Protein AF-0000000069046306 (afdb_homodimer)

pLDDT: mean 78.51, std 20.82, range [25.58, 97.81]

Secondary structure (DSSP, 8-state):
--HHHHHHHIIIIIIHHH---SEEEE-S-GGGSSHHHHHHHHHHTPEEEE--TT-HHHHHHHHHHHHHHHHHHHTT--TTGGGTHHHHHHHHHTSPBTTTTB-HHHHHHSSPPPEEGGGTSPPPPPTT--HHHHHHHHHHHHHS---S-TT-SS--SB----GGG-SEEEEEE--SSTTPPPEEEEEEEEEEE-SSEEEEE-SS-EEEEEGGGEEEPP-B---------------------------------/--HHHHHHHIIIIIIHHH---SEEEE-S-GGGSSHHHHHHHHHHTPEEEEPPTT-HHHHHHHHHHHHHHHHHHHTT--TTGGGTHHHHHHHHHTSPBTTTTB-HHHHHHSSPPPEEGGGTSPPPPPTT--HHHHHHHHHHHHHSPPSS-TT-SS--SB----GGG-SEEEEEE--SSTTPPPEEEEEEEEEEE-SSEEEEE-SS-EEEEEGGGEEEPP-B---------------------------------

InterPro domains:
  IPR001584 Integrase, catalytic core [PF13683] (45-75)
  IPR001584 Integrase, catalytic core [PS50994] (1-124)
  IPR012337 Ribonuclease H-like superfamily [SSF53098] (2-118)
  IPR036397 Ribonuclease H superfamily [G3DSA:3.30.420.10] (1-139)

Foldseek 3Di:
DALVVVLVCCVVVPCVVPNQDAEDEDEPDPSCVDPVNVVSCVVRVHHYHYDDPQPVPVVVVVVVVVVLQCLLQVLPVDPPSVLLNVVSVLQQQQAADPVVRGGVCCVVPVFHDKAFCLLEDNDDDDPPDDPSVVVNSVSSVQQHADQDDPPDPSDRFWHDDDPVPAQWKWFWDDDPDPPGGIMIGDGWGFDADDPFWTWTDHSVDIDTDGPVGIGGGTDGDPDPPPPPVPPPPPPPPPPPPPPPPPVPPPPDD/DALVVVLVCCVVPPCVVPNQDAEDEDEPDPSCVDPVNVVSCVVRVYHYHYDDPQPVPVVVVVVVVVVLQCLLQVLPVDPPSVLLNVVSVLQQQQAADPVVRGGVCCVVPVFHDKAFCLLEPNDDDDPPDDPSVVVNSVSSVQQYADPDDPPDPSDRFWHDDDPVPAQWKWFWDDDPDPPGGIMIGDGWGFDADDPFWTWTDHSVDIDTDGPVGIGGGTDGDPDPPPPPVPPPPPPPPPPPPPPPPPPPPPPDD

Radius of gyration: 28.11 Å; Cα contacts (8 Å, |Δi|>4): 751; chains: 2; bounding box: 102×75×90 Å

Solvent-accessible surface area (backbone atoms only — not comparable to full-atom values): 28937 Å² total; per-residue (Å²): 132,54,44,65,57,52,50,51,47,44,43,53,69,35,32,30,70,66,20,51,55,65,67,47,75,38,66,86,46,68,46,66,68,31,71,58,43,50,52,45,26,29,56,41,27,33,42,79,41,71,55,48,97,80,49,58,64,74,46,44,59,53,51,54,47,49,50,50,50,45,35,54,43,59,73,52,85,43,99,60,43,75,77,38,44,35,61,52,46,33,51,56,32,48,24,61,34,82,92,73,72,44,22,57,32,31,73,50,48,73,40,64,41,36,36,41,31,42,52,77,42,79,70,78,84,60,91,83,59,44,67,69,54,50,51,51,52,50,46,29,52,60,53,37,50,62,84,66,70,88,71,55,79,81,58,49,38,28,44,62,68,50,66,91,73,45,62,33,29,27,38,55,42,79,52,92,46,90,81,36,30,33,27,28,38,36,60,25,44,58,75,45,81,55,95,61,32,32,32,30,48,50,95,89,47,74,49,77,41,53,51,90,39,49,41,50,46,64,37,71,56,76,63,78,66,75,77,72,72,72,73,79,69,74,74,71,67,76,71,75,69,77,75,75,76,74,74,71,80,74,71,81,127,133,55,43,65,58,52,50,51,46,45,43,53,68,35,31,30,69,65,19,50,56,65,66,46,73,38,64,88,47,66,46,66,66,31,70,59,42,50,53,45,27,31,52,40,27,32,42,78,41,73,54,47,96,80,50,56,63,72,48,45,60,53,51,54,48,48,51,50,51,45,36,55,44,59,72,51,86,45,98,58,45,75,76,41,43,34,59,52,46,32,52,55,33,48,24,62,35,82,94,73,71,42,23,57,32,30,72,50,48,74,40,64,40,35,36,40,31,41,51,78,43,79,69,78,84,58,92,82,59,44,66,68,52,48,51,51,51,52,45,29,51,59,53,38,49,64,88,76,69,80,74,49,79,80,58,50,37,28,44,63,68,52,68,91,75,46,63,32,28,26,38,55,41,79,50,93,47,90,80,34,31,35,28,30,40,36,61,26,42,59,76,45,80,55,94,62,30,32,32,30,48,51,95,89,46,73,48,78,40,53,50,90,41,50,43,51,45,61,35,72,55,75,65,75,65,75,77,74,70,72,73,78,69,72,73,70,65,75,70,75,66,75,73,72,76,71,75,70,79,74,69,81,125

Structure (mmCIF, N/CA/C/O backbone):
data_AF-0000000069046306-model_v1
#
loop_
_entity.id
_entity.type
_entity.pdbx_description
1 polymer 'Integrase catalytic domain-containing protein'
#
loop_
_atom_site.group_PDB
_atom_site.id
_atom_site.type_symbol
_atom_site.label_atom_id
_atom_site.label_alt_id
_atom_site.label_comp_id
_atom_site.label_asym_id
_atom_site.label_entity_id
_atom_site.label_seq_id
_atom_site.pdbx_PDB_ins_code
_atom_site.Cartn_x
_atom_site.Cartn_y
_atom_site.Cartn_z
_atom_site.occupancy
_atom_site.B_iso_or_equiv
_atom_site.auth_seq_id
_atom_site.auth_comp_id
_atom_site.auth_asym_id
_atom_site.auth_atom_id
_atom_site.pdbx_PDB_model_num
ATOM 1 N N . MET A 1 1 ? 19.031 -5.375 13.797 1 70.06 1 MET A N 1
ATOM 2 C CA . MET A 1 1 ? 17.906 -5.938 13.055 1 70.06 1 MET A CA 1
ATOM 3 C C . MET A 1 1 ? 18.281 -7.273 12.422 1 70.06 1 MET A C 1
ATOM 5 O O . MET A 1 1 ? 19.375 -7.406 11.844 1 70.06 1 MET A O 1
ATOM 9 N N . ASN A 1 2 ? 17.453 -8.344 12.609 1 85.19 2 ASN A N 1
ATOM 10 C CA . ASN A 1 2 ? 17.812 -9.688 12.164 1 85.19 2 ASN A CA 1
ATOM 11 C C . ASN A 1 2 ? 17.219 -10.008 10.805 1 85.19 2 ASN A C 1
ATOM 13 O O . ASN A 1 2 ? 16.312 -9.297 10.336 1 85.19 2 ASN A O 1
ATOM 17 N N . ALA A 1 3 ? 17.828 -10.859 10.148 1 88.88 3 ALA A N 1
ATOM 18 C CA . ALA A 1 3 ? 17.484 -11.266 8.789 1 88.88 3 ALA A CA 1
ATOM 19 C C . ALA A 1 3 ? 16.016 -11.664 8.695 1 88.88 3 ALA A C 1
ATOM 21 O O . ALA A 1 3 ? 15.344 -11.359 7.703 1 88.88 3 ALA A O 1
ATOM 22 N N . HIS A 1 4 ? 15.539 -12.25 9.68 1 92.19 4 HIS A N 1
ATOM 23 C CA . HIS A 1 4 ? 14.156 -12.703 9.688 1 92.19 4 HIS A CA 1
ATOM 24 C C . HIS A 1 4 ? 13.188 -11.523 9.68 1 92.19 4 HIS A C 1
ATOM 26 O O . HIS A 1 4 ? 12.195 -11.531 8.945 1 92.19 4 HIS A O 1
ATOM 32 N N . THR A 1 5 ? 13.523 -10.578 10.422 1 90.75 5 THR A N 1
ATOM 33 C CA . THR A 1 5 ? 12.688 -9.383 10.484 1 90.75 5 THR A CA 1
ATOM 34 C C . THR A 1 5 ? 12.672 -8.656 9.141 1 90.75 5 THR A C 1
ATOM 36 O O . THR A 1 5 ? 11.617 -8.227 8.68 1 90.75 5 THR A O 1
ATOM 39 N N . VAL A 1 6 ? 13.781 -8.57 8.539 1 92 6 VAL A N 1
ATOM 40 C CA . VAL A 1 6 ? 13.898 -7.906 7.25 1 92 6 VAL A CA 1
ATOM 41 C C . VAL A 1 6 ? 13.094 -8.672 6.199 1 92 6 VAL A C 1
ATOM 43 O O . VAL A 1 6 ? 12.328 -8.078 5.438 1 92 6 VAL A O 1
ATOM 46 N N . ALA A 1 7 ? 13.266 -9.945 6.219 1 94.5 7 ALA A N 1
ATOM 47 C CA . ALA A 1 7 ? 12.578 -10.789 5.242 1 94.5 7 ALA A CA 1
ATOM 48 C C . ALA A 1 7 ? 11.062 -10.688 5.398 1 94.5 7 ALA A C 1
ATOM 50 O O . ALA A 1 7 ? 10.344 -10.508 4.418 1 94.5 7 ALA A O 1
ATOM 51 N N . THR A 1 8 ? 10.625 -10.781 6.637 1 94.12 8 THR A N 1
ATOM 52 C CA . THR A 1 8 ? 9.195 -10.727 6.914 1 94.12 8 THR A CA 1
ATOM 53 C C . THR A 1 8 ? 8.625 -9.367 6.527 1 94.12 8 THR A C 1
ATOM 55 O O . THR A 1 8 ? 7.539 -9.289 5.945 1 94.12 8 THR A O 1
ATOM 58 N N . THR A 1 9 ? 9.359 -8.352 6.82 1 93.06 9 THR A N 1
ATOM 59 C CA . THR A 1 9 ? 8.922 -7.004 6.48 1 93.06 9 THR A CA 1
ATOM 60 C C . THR A 1 9 ? 8.859 -6.82 4.969 1 93.06 9 THR A C 1
ATOM 62 O O . THR A 1 9 ? 7.91 -6.227 4.449 1 93.06 9 THR A O 1
ATOM 65 N N . LEU A 1 10 ? 9.789 -7.352 4.277 1 95.38 10 LEU A N 1
ATOM 66 C CA . LEU A 1 10 ? 9.828 -7.258 2.82 1 95.38 10 LEU A CA 1
ATOM 67 C C . LEU A 1 10 ? 8.617 -7.953 2.203 1 95.38 10 LEU A C 1
ATOM 69 O O . LEU A 1 10 ? 7.945 -7.387 1.338 1 95.38 10 LEU A O 1
ATOM 73 N N . VAL A 1 11 ? 8.328 -9.109 2.672 1 96.81 11 VAL A N 1
ATOM 74 C CA . VAL A 1 11 ? 7.234 -9.898 2.107 1 96.81 11 VAL A CA 1
ATOM 75 C C . VAL A 1 11 ? 5.895 -9.242 2.449 1 96.81 11 VAL A C 1
ATOM 77 O O . VAL A 1 11 ? 5.051 -9.055 1.572 1 96.81 11 VAL A O 1
ATOM 80 N N . THR A 1 12 ? 5.742 -8.812 3.664 1 94.88 12 THR A N 1
ATOM 81 C CA . THR A 1 12 ? 4.465 -8.32 4.16 1 94.88 12 THR A CA 1
ATOM 82 C C . THR A 1 12 ? 4.195 -6.906 3.654 1 94.88 12 THR A C 1
ATOM 84 O O . THR A 1 12 ? 3.072 -6.586 3.256 1 94.88 12 THR A O 1
ATOM 87 N N . ASN A 1 13 ? 5.215 -6.074 3.6 1 92.94 13 ASN A N 1
ATOM 88 C CA . ASN A 1 13 ? 4.957 -4.66 3.363 1 92.94 13 ASN A CA 1
ATOM 89 C C . ASN A 1 13 ? 5.273 -4.266 1.925 1 92.94 13 ASN A C 1
ATOM 91 O O . ASN A 1 13 ? 4.836 -3.211 1.455 1 92.94 13 ASN A O 1
ATOM 95 N N . TRP A 1 14 ? 5.992 -5.078 1.28 1 95.31 14 TRP A N 1
ATOM 96 C CA . TRP A 1 14 ? 6.293 -4.715 -0.101 1 95.31 14 TRP A CA 1
ATOM 97 C C . TRP A 1 14 ? 5.695 -5.73 -1.071 1 95.31 14 TRP A C 1
ATOM 99 O O . TRP A 1 14 ? 4.742 -5.422 -1.791 1 95.31 14 TRP A O 1
ATOM 109 N N . ILE A 1 15 ? 6.156 -6.938 -0.991 1 96.69 15 ILE A N 1
ATOM 110 C CA . ILE A 1 15 ? 5.809 -7.922 -2.012 1 96.69 15 ILE A CA 1
ATOM 111 C C . ILE A 1 15 ? 4.297 -8.141 -2.02 1 96.69 15 ILE A C 1
ATOM 113 O O . ILE A 1 15 ? 3.674 -8.164 -3.082 1 96.69 15 ILE A O 1
ATOM 117 N N . ALA A 1 16 ? 3.691 -8.281 -0.88 1 96 16 ALA A N 1
ATOM 118 C CA . ALA A 1 16 ? 2.256 -8.539 -0.775 1 96 16 ALA A CA 1
ATOM 119 C C . ALA A 1 16 ? 1.451 -7.355 -1.312 1 96 16 ALA A C 1
ATOM 121 O O . ALA A 1 16 ? 0.289 -7.512 -1.696 1 96 16 ALA A O 1
ATOM 122 N N . ARG A 1 17 ? 2.109 -6.203 -1.375 1 94.12 17 ARG A N 1
ATOM 123 C CA . ARG A 1 17 ? 1.369 -4.996 -1.724 1 94.12 17 ARG A CA 1
ATOM 124 C C . ARG A 1 17 ? 1.694 -4.543 -3.143 1 94.12 17 ARG A C 1
ATOM 126 O O . ARG A 1 17 ? 0.81 -4.094 -3.875 1 94.12 17 ARG A O 1
ATOM 133 N N . PHE A 1 18 ? 2.955 -4.668 -3.486 1 95.25 18 PHE A N 1
ATOM 134 C CA . PHE A 1 18 ? 3.393 -4.051 -4.734 1 95.25 18 PHE A CA 1
ATOM 135 C C . PHE A 1 18 ? 3.883 -5.105 -5.719 1 95.25 18 PHE A C 1
ATOM 137 O O . PHE A 1 18 ? 4.27 -4.781 -6.844 1 95.25 18 PHE A O 1
ATOM 144 N N . GLY A 1 19 ? 3.867 -6.371 -5.305 1 96.12 19 GLY A N 1
ATOM 145 C CA . GLY A 1 19 ? 4.375 -7.43 -6.164 1 96.12 19 GLY A CA 1
ATOM 146 C C . GLY A 1 19 ? 5.863 -7.668 -6.004 1 96.12 19 GLY A C 1
ATOM 147 O O . GLY A 1 19 ? 6.523 -6.996 -5.207 1 96.12 19 GLY A O 1
ATOM 148 N N . VAL A 1 20 ? 6.359 -8.586 -6.754 1 96.06 20 VAL A N 1
ATOM 149 C CA . VAL A 1 20 ? 7.754 -9.008 -6.66 1 96.06 20 VAL A CA 1
ATOM 150 C C . VAL A 1 20 ? 8.641 -8.023 -7.414 1 96.06 20 VAL A C 1
ATOM 152 O O . VAL A 1 20 ? 8.438 -7.773 -8.602 1 96.06 20 VAL A O 1
ATOM 155 N N . PRO A 1 21 ? 9.625 -7.473 -6.723 1 93.75 21 PRO A N 1
ATOM 156 C CA . PRO A 1 21 ? 10.555 -6.594 -7.438 1 93.75 21 PRO A CA 1
ATOM 157 C C . PRO A 1 21 ? 11.469 -7.355 -8.391 1 93.75 21 PRO A C 1
ATOM 159 O O . PRO A 1 21 ? 11.766 -8.531 -8.164 1 93.75 21 PRO A O 1
ATOM 162 N N . ASP A 1 22 ? 11.953 -6.605 -9.328 1 89.69 22 ASP A N 1
ATOM 163 C CA . ASP A 1 22 ? 12.914 -7.195 -10.258 1 89.69 22 ASP A CA 1
ATOM 164 C C . ASP A 1 22 ? 14.297 -7.32 -9.617 1 89.69 22 ASP A C 1
ATOM 166 O O . ASP A 1 22 ? 14.93 -8.375 -9.703 1 89.69 22 ASP A O 1
ATOM 170 N N . ILE A 1 23 ? 14.641 -6.18 -9.031 1 89.44 23 ILE A N 1
ATOM 171 C CA . ILE A 1 23 ? 15.984 -6.07 -8.477 1 89.44 23 ILE A CA 1
ATOM 172 C C . ILE A 1 23 ? 15.914 -5.473 -7.074 1 89.44 23 ILE A C 1
ATOM 174 O O . ILE A 1 23 ? 15.172 -4.52 -6.836 1 89.44 23 ILE A O 1
ATOM 178 N N . ILE A 1 24 ? 16.594 -6.062 -6.191 1 89.44 24 ILE A N 1
ATOM 179 C CA . ILE A 1 24 ? 16.828 -5.453 -4.887 1 89.44 24 ILE A CA 1
ATOM 180 C C . ILE A 1 24 ? 18.312 -5.133 -4.73 1 89.44 24 ILE A C 1
ATOM 182 O O . ILE A 1 24 ? 19.172 -6.008 -4.902 1 89.44 24 ILE A O 1
ATOM 186 N N . THR A 1 25 ? 18.594 -3.9 -4.469 1 87 25 THR A N 1
ATOM 187 C CA . THR A 1 25 ? 19.953 -3.451 -4.223 1 87 25 THR A CA 1
ATOM 188 C C . THR A 1 25 ? 20.172 -3.141 -2.744 1 87 25 THR A C 1
ATOM 190 O O . THR A 1 25 ? 19.406 -2.379 -2.15 1 87 25 THR A O 1
ATOM 193 N N . THR A 1 26 ? 21.094 -3.824 -2.18 1 85.81 26 THR A N 1
ATOM 194 C CA . THR A 1 26 ? 21.359 -3.594 -0.765 1 85.81 26 THR A CA 1
ATOM 195 C C . THR A 1 26 ? 22.844 -3.277 -0.547 1 85.81 26 THR A C 1
ATOM 197 O O . THR A 1 26 ? 23.672 -3.488 -1.44 1 85.81 26 THR A O 1
ATOM 200 N N . ASP A 1 27 ? 23.109 -2.697 0.614 1 79.81 27 ASP A N 1
ATOM 201 C CA . ASP A 1 27 ? 24.516 -2.627 1.036 1 79.81 27 ASP A CA 1
ATOM 202 C C . ASP A 1 27 ? 25.016 -3.996 1.478 1 79.81 27 ASP A C 1
ATOM 204 O O . ASP A 1 27 ? 24.312 -5 1.349 1 79.81 27 ASP A O 1
ATOM 208 N N . GLN A 1 28 ? 26.203 -4.133 1.895 1 78.06 28 GLN A N 1
ATOM 209 C CA . GLN A 1 28 ? 26.781 -5.426 2.25 1 78.06 28 GLN A CA 1
ATOM 210 C C . GLN A 1 28 ? 26.531 -5.758 3.717 1 78.06 28 GLN A C 1
ATOM 212 O O . GLN A 1 28 ? 27.391 -6.336 4.383 1 78.06 28 GLN A O 1
ATOM 217 N N . GLY A 1 29 ? 25.375 -5.387 4.164 1 81.88 29 GLY A N 1
ATOM 218 C CA . GLY A 1 29 ? 25.031 -5.746 5.531 1 81.88 29 GLY A CA 1
ATOM 219 C C . GLY A 1 29 ? 24.766 -7.23 5.707 1 81.88 29 GLY A C 1
ATOM 220 O O . GLY A 1 29 ? 24.219 -7.883 4.82 1 81.88 29 GLY A O 1
ATOM 221 N N . ARG A 1 30 ? 25.016 -7.758 6.801 1 83.12 30 ARG A N 1
ATOM 222 C CA . ARG A 1 30 ? 24.938 -9.188 7.094 1 83.12 30 ARG A CA 1
ATOM 223 C C . ARG A 1 30 ? 23.516 -9.703 6.934 1 83.12 30 ARG A C 1
ATOM 225 O O . ARG A 1 30 ? 23.297 -10.844 6.516 1 83.12 30 ARG A O 1
ATOM 232 N N . GLN A 1 31 ? 22.594 -8.883 7.277 1 85.81 31 GLN A N 1
ATOM 233 C CA . GLN A 1 31 ? 21.188 -9.289 7.191 1 85.81 31 GLN A CA 1
ATOM 234 C C . GLN A 1 31 ? 20.781 -9.57 5.746 1 85.81 31 GLN A C 1
ATOM 236 O O . GLN A 1 31 ? 19.906 -10.391 5.492 1 85.81 31 GLN A O 1
ATOM 241 N N . PHE A 1 32 ? 21.422 -8.984 4.816 1 86.5 32 PHE A N 1
ATOM 242 C CA . PHE A 1 32 ? 21.047 -9.117 3.414 1 86.5 32 PHE A CA 1
ATOM 243 C C . PHE A 1 32 ? 21.844 -10.234 2.75 1 86.5 32 PHE A C 1
ATOM 245 O O . PHE A 1 32 ? 21.5 -10.688 1.654 1 86.5 32 PHE A O 1
ATOM 252 N N . GLU A 1 33 ? 22.859 -10.711 3.471 1 84.94 33 GLU A N 1
ATOM 253 C CA . GLU A 1 33 ? 23.719 -11.766 2.936 1 84.94 33 GLU A CA 1
ATOM 254 C C . GLU A 1 33 ? 23.391 -13.117 3.559 1 84.94 33 GLU A C 1
ATOM 256 O O . GLU A 1 33 ? 24.062 -14.117 3.283 1 84.94 33 GLU A O 1
ATOM 261 N N . SER A 1 34 ? 22.453 -13.203 4.223 1 90 34 SER A N 1
ATOM 262 C CA . SER A 1 34 ? 22.062 -14.414 4.945 1 90 34 SER A CA 1
ATOM 263 C C . SER A 1 34 ? 21.5 -15.469 4 1 90 34 SER A C 1
ATOM 265 O O . SER A 1 34 ? 21.078 -15.148 2.883 1 90 34 SER A O 1
ATOM 267 N N . GLU A 1 35 ? 21.562 -16.641 4.426 1 91.25 35 GLU A N 1
ATOM 268 C CA . GLU A 1 35 ? 20.953 -17.75 3.689 1 91.25 35 GLU A CA 1
A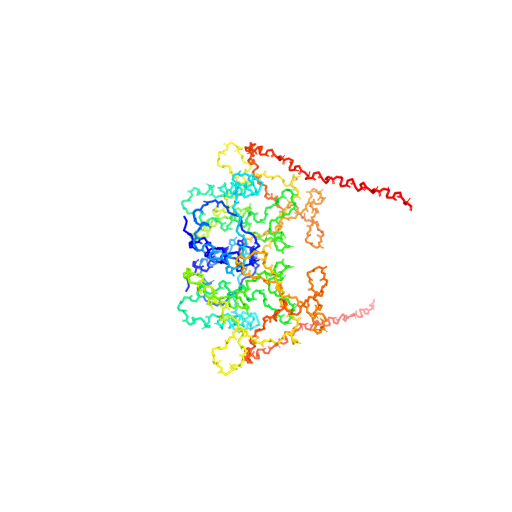TOM 269 C C . GLU A 1 35 ? 19.453 -17.531 3.498 1 91.25 35 GLU A C 1
ATOM 271 O O . GLU A 1 35 ? 18.891 -17.875 2.451 1 91.25 35 GLU A O 1
ATOM 276 N N . LEU A 1 36 ? 18.922 -16.938 4.461 1 92.94 36 LEU A N 1
ATOM 277 C CA . LEU A 1 36 ? 17.484 -16.656 4.406 1 92.94 36 LEU A CA 1
ATOM 278 C C . LEU A 1 36 ? 17.172 -15.711 3.248 1 92.94 36 LEU A C 1
ATOM 280 O O . LEU A 1 36 ? 16.266 -15.984 2.451 1 92.94 36 LEU A O 1
ATOM 284 N N . MET A 1 37 ? 17.891 -14.656 3.131 1 93.56 37 MET A N 1
ATOM 285 C CA . MET A 1 37 ? 17.625 -13.68 2.076 1 93.56 37 MET A CA 1
ATOM 286 C C . MET A 1 37 ? 17.922 -14.273 0.703 1 93.56 37 MET A C 1
ATOM 288 O O . MET A 1 37 ? 17.219 -13.992 -0.268 1 93.56 37 MET A O 1
ATOM 292 N N . ARG A 1 38 ? 18.906 -15.047 0.65 1 91.44 38 ARG A N 1
ATOM 293 C CA . ARG A 1 38 ? 19.234 -15.711 -0.607 1 91.44 38 ARG A CA 1
ATOM 294 C C . ARG A 1 38 ? 18.109 -16.641 -1.05 1 91.44 38 ARG A C 1
ATOM 296 O O . ARG A 1 38 ? 17.703 -16.609 -2.213 1 91.44 38 ARG A O 1
ATOM 303 N N . ALA A 1 39 ? 17.672 -17.406 -0.147 1 92.69 39 ALA A N 1
ATOM 304 C CA . ALA A 1 39 ? 16.562 -18.328 -0.442 1 92.69 39 ALA A CA 1
ATOM 305 C C . ALA A 1 39 ? 15.312 -17.547 -0.846 1 92.69 39 ALA A C 1
ATOM 307 O O . ALA A 1 39 ? 14.594 -17.953 -1.767 1 92.69 39 ALA A O 1
ATOM 308 N N . LEU A 1 40 ? 15.047 -16.469 -0.179 1 94.06 40 LEU A N 1
ATOM 309 C CA . LEU A 1 40 ? 13.891 -15.625 -0.481 1 94.06 40 LEU A CA 1
ATOM 310 C C . LEU A 1 40 ? 13.984 -15.07 -1.897 1 94.06 40 LEU A C 1
ATOM 312 O O . LEU A 1 40 ? 13.016 -15.133 -2.658 1 94.06 40 LEU A O 1
ATOM 316 N N . ASN A 1 41 ? 15.133 -14.539 -2.188 1 92.75 41 ASN A N 1
ATOM 317 C CA . ASN A 1 41 ? 15.344 -13.984 -3.523 1 92.75 41 ASN A CA 1
ATOM 318 C C . ASN A 1 41 ? 15.148 -15.047 -4.602 1 92.75 41 ASN A C 1
ATOM 320 O O . ASN A 1 41 ? 14.57 -14.773 -5.652 1 92.75 41 ASN A O 1
ATOM 324 N N . THR A 1 42 ? 15.539 -16.203 -4.312 1 90.62 42 THR A N 1
ATOM 325 C CA . THR A 1 42 ? 15.445 -17.297 -5.277 1 90.62 42 THR A CA 1
ATOM 326 C C . THR A 1 42 ? 13.984 -17.672 -5.512 1 90.62 42 THR A C 1
ATOM 328 O O . THR A 1 42 ? 13.539 -17.766 -6.656 1 90.62 42 THR A O 1
ATOM 331 N N . VAL A 1 43 ? 13.25 -17.812 -4.477 1 91.38 43 VAL A N 1
ATOM 332 C CA . VAL A 1 43 ? 11.867 -18.281 -4.566 1 91.38 43 VAL A CA 1
ATOM 333 C C . VAL A 1 43 ? 11.008 -17.219 -5.246 1 91.38 43 VAL A C 1
ATOM 335 O O . VAL A 1 43 ? 10.102 -17.547 -6.016 1 91.38 43 VAL A O 1
ATOM 338 N N . PHE A 1 44 ? 11.336 -15.969 -5.023 1 94.06 44 PHE A N 1
ATOM 339 C CA . PHE A 1 44 ? 10.531 -14.891 -5.582 1 94.06 44 PHE A CA 1
ATOM 340 C C . PHE A 1 44 ? 11.094 -14.422 -6.918 1 94.06 44 PHE A C 1
ATOM 342 O O . PHE A 1 44 ? 10.5 -13.586 -7.594 1 94.06 44 PHE A O 1
ATOM 349 N N . GLY A 1 45 ? 12.219 -14.953 -7.277 1 91.81 45 GLY A N 1
ATOM 350 C CA . GLY A 1 45 ? 12.82 -14.578 -8.547 1 91.81 45 GLY A CA 1
ATOM 351 C C . GLY A 1 45 ? 13.398 -13.172 -8.547 1 91.81 45 GLY A C 1
ATOM 352 O O . GLY A 1 45 ? 13.297 -12.453 -9.547 1 91.81 45 GLY A O 1
ATOM 353 N N . ILE A 1 46 ? 13.938 -12.742 -7.457 1 93 46 ILE A N 1
ATOM 354 C CA . ILE A 1 46 ? 14.469 -11.391 -7.301 1 93 46 ILE A CA 1
ATOM 355 C C . ILE A 1 46 ? 15.977 -11.398 -7.539 1 93 46 ILE A C 1
ATOM 357 O O . ILE A 1 46 ? 16.703 -12.172 -6.918 1 93 46 ILE A O 1
ATOM 361 N N . GLN A 1 47 ? 16.391 -10.531 -8.375 1 90.75 47 GLN A N 1
ATOM 362 C CA . GLN A 1 47 ? 17.828 -10.344 -8.516 1 90.75 47 GLN A CA 1
ATOM 363 C C . GLN A 1 47 ? 18.391 -9.461 -7.406 1 90.75 47 GLN A C 1
ATOM 365 O O . GLN A 1 47 ? 17.906 -8.352 -7.188 1 90.75 47 GLN A O 1
ATOM 370 N N . HIS A 1 48 ? 19.391 -9.969 -6.742 1 90.44 48 HIS A N 1
ATOM 371 C CA . HIS A 1 48 ? 20.031 -9.211 -5.672 1 90.44 48 HIS A CA 1
ATOM 372 C C . HIS A 1 48 ? 21.328 -8.562 -6.152 1 90.44 48 HIS A C 1
ATOM 374 O O . HIS A 1 48 ? 22.234 -9.25 -6.641 1 90.44 48 HIS A O 1
ATOM 380 N N . VAL A 1 49 ? 21.406 -7.273 -6.027 1 85.69 49 VAL A N 1
ATOM 381 C CA . VAL A 1 49 ? 22.609 -6.527 -6.418 1 85.69 49 VAL A CA 1
ATOM 382 C C . VAL A 1 49 ? 23.203 -5.832 -5.195 1 85.69 49 VAL A C 1
ATOM 384 O O . VAL A 1 49 ? 22.484 -5.234 -4.398 1 85.69 49 VAL A O 1
ATOM 387 N N . ARG A 1 50 ? 24.5 -5.961 -5.109 1 83.69 50 ARG A N 1
ATOM 388 C CA . ARG A 1 50 ? 25.219 -5.297 -4.02 1 83.69 50 ARG A CA 1
ATOM 389 C C . ARG A 1 50 ? 25.734 -3.93 -4.457 1 83.69 50 ARG A C 1
ATOM 391 O O . ARG A 1 50 ? 26.203 -3.77 -5.586 1 83.69 50 ARG A O 1
ATOM 398 N N . THR A 1 51 ? 25.359 -2.951 -3.648 1 76.06 51 THR A N 1
ATOM 399 C CA . THR A 1 51 ? 25.953 -1.652 -3.93 1 76.06 51 THR A CA 1
ATOM 400 C C . THR A 1 51 ? 27.422 -1.631 -3.498 1 76.06 51 THR A C 1
ATOM 402 O O . THR A 1 51 ? 27.781 -2.201 -2.465 1 76.06 51 THR A O 1
ATOM 405 N N . SER A 1 52 ? 28.219 -1.472 -4.535 1 65.5 52 SER A N 1
ATOM 406 C CA . SER A 1 52 ? 29.625 -1.274 -4.215 1 65.5 52 SER A CA 1
ATOM 407 C C . SER A 1 52 ? 29.922 0.185 -3.881 1 65.5 52 SER A C 1
ATOM 409 O O . SER A 1 52 ? 29.203 1.084 -4.328 1 65.5 52 SER A O 1
ATOM 411 N N . PRO A 1 53 ? 30.797 0.39 -2.873 1 59.88 53 PRO A N 1
ATOM 412 C CA . PRO A 1 53 ? 31.203 1.771 -2.621 1 59.88 53 PRO A CA 1
ATOM 413 C C . PRO A 1 53 ? 31.375 2.58 -3.906 1 59.88 53 PRO A C 1
ATOM 415 O O . PRO A 1 53 ? 31.266 3.809 -3.883 1 59.88 53 PRO A O 1
ATOM 418 N N . TYR A 1 54 ? 31.359 1.815 -5.016 1 53.31 54 TYR A N 1
ATOM 419 C CA . TYR A 1 54 ? 31.703 2.523 -6.242 1 53.31 54 TYR A CA 1
ATOM 420 C C . TYR A 1 54 ? 30.453 2.938 -7.008 1 53.31 54 TYR A C 1
ATOM 422 O O . TYR A 1 54 ? 30.547 3.6 -8.047 1 53.31 54 TYR A O 1
ATOM 430 N N . HIS A 1 55 ? 29.25 2.539 -6.633 1 58.38 55 HIS A N 1
ATOM 431 C CA . HIS A 1 55 ? 28.062 2.971 -7.367 1 58.38 55 HIS A CA 1
ATOM 432 C C . HIS A 1 55 ? 27.25 3.99 -6.566 1 58.38 55 HIS A C 1
ATOM 434 O O . HIS A 1 55 ? 26.188 3.666 -6.035 1 58.38 55 HIS A O 1
ATOM 440 N N . PRO A 1 56 ? 27.719 5.227 -6.598 1 59.09 56 PRO A N 1
ATOM 441 C CA . PRO A 1 56 ? 27.312 6.332 -5.727 1 59.09 56 PRO A CA 1
ATOM 442 C C . PRO A 1 56 ? 25.906 6.824 -6.016 1 59.09 56 PRO A C 1
ATOM 444 O O . PRO A 1 56 ? 25.203 7.277 -5.105 1 59.09 56 PRO A O 1
ATOM 447 N N . GLN A 1 57 ? 25.438 6.543 -7.309 1 58.22 57 GLN A N 1
ATOM 448 C CA . GLN A 1 57 ? 24.219 7.258 -7.641 1 58.22 57 GLN A CA 1
ATOM 449 C C . GLN A 1 57 ? 23 6.609 -6.98 1 58.22 57 GLN A C 1
ATOM 451 O O . GLN A 1 57 ? 22.141 7.305 -6.43 1 58.22 57 GLN A O 1
ATOM 456 N N . ALA A 1 58 ? 22.844 5.297 -7.152 1 59.25 58 ALA A N 1
ATOM 457 C CA . ALA A 1 58 ? 21.703 4.633 -6.535 1 59.25 58 ALA A CA 1
ATOM 458 C C . ALA A 1 58 ? 21.703 4.836 -5.02 1 59.25 58 ALA A C 1
ATOM 460 O O . ALA A 1 58 ? 20.656 5.039 -4.418 1 59.25 58 ALA A O 1
ATOM 461 N N . ASN A 1 59 ? 22.812 5.023 -4.555 1 65.31 59 ASN A N 1
ATOM 462 C CA . ASN A 1 59 ? 22.984 5.199 -3.115 1 65.31 59 ASN A CA 1
ATOM 463 C C . ASN A 1 59 ? 22.625 6.617 -2.68 1 65.31 59 ASN A C 1
ATOM 465 O O . ASN A 1 59 ? 22.156 6.828 -1.562 1 65.31 59 ASN A O 1
ATOM 469 N N . GLY A 1 60 ? 22.75 7.438 -3.723 1 69.38 60 GLY A N 1
ATOM 470 C CA . GLY A 1 60 ? 22.516 8.828 -3.375 1 69.38 60 GLY A CA 1
ATOM 471 C C . GLY A 1 60 ? 21.062 9.133 -3.053 1 69.38 60 GLY A C 1
ATOM 472 O O . GLY A 1 60 ? 20.766 9.836 -2.086 1 69.38 60 GLY A O 1
ATOM 473 N N . LEU A 1 61 ? 20.141 8.508 -3.844 1 72.88 61 LEU A N 1
ATOM 474 C CA . LEU A 1 61 ? 18.719 8.742 -3.607 1 72.88 61 LEU A CA 1
ATOM 475 C C . LEU A 1 61 ? 18.281 8.156 -2.271 1 72.88 61 LEU A C 1
ATOM 477 O O . LEU A 1 61 ? 17.562 8.797 -1.512 1 72.88 61 LEU A O 1
ATOM 481 N N . VAL A 1 62 ? 18.734 7.02 -2.016 1 76.56 62 VAL A N 1
ATOM 482 C CA . VAL A 1 62 ? 18.375 6.332 -0.78 1 76.56 62 VAL A CA 1
ATOM 483 C C . VAL A 1 62 ? 18.984 7.07 0.416 1 76.56 62 VAL A C 1
ATOM 485 O O . VAL A 1 62 ? 18.312 7.25 1.438 1 76.56 62 VAL A O 1
ATOM 488 N N . GLU A 1 63 ? 20.25 7.41 0.298 1 77.19 63 GLU A N 1
ATOM 489 C CA . GLU A 1 63 ? 20.922 8.125 1.373 1 77.19 63 GLU A CA 1
ATOM 490 C C . GLU A 1 63 ? 20.234 9.445 1.684 1 77.19 63 GLU A C 1
ATOM 492 O O . GLU A 1 63 ? 20.047 9.797 2.852 1 77.19 63 GLU A O 1
ATOM 497 N N . ARG A 1 64 ? 19.844 10.234 0.685 1 77 64 ARG A N 1
ATOM 498 C CA . ARG A 1 64 ? 19.125 11.484 0.881 1 77 64 ARG A CA 1
ATOM 499 C C . ARG A 1 64 ? 17.797 11.242 1.575 1 77 64 ARG A C 1
ATOM 501 O O . ARG A 1 64 ? 17.406 11.984 2.482 1 77 64 ARG A O 1
ATOM 508 N N . PHE A 1 65 ? 17.188 10.234 1.164 1 83.44 65 PHE A N 1
ATOM 509 C CA . PHE A 1 65 ? 15.906 9.898 1.786 1 83.44 65 PHE A CA 1
ATOM 510 C C . PHE A 1 65 ? 16.094 9.523 3.252 1 83.44 65 PHE A C 1
ATOM 512 O O . PHE A 1 65 ? 15.312 9.938 4.109 1 83.44 65 PHE A O 1
ATOM 519 N N . HIS A 1 66 ? 17.047 8.766 3.516 1 81.56 66 HIS A N 1
ATOM 520 C CA . HIS A 1 66 ? 17.312 8.367 4.895 1 81.56 66 HIS A CA 1
ATOM 521 C C . HIS A 1 66 ? 17.578 9.586 5.777 1 81.56 66 HIS A C 1
ATOM 523 O O . HIS A 1 66 ? 17.141 9.625 6.93 1 81.56 66 HIS A O 1
ATOM 529 N N . ARG A 1 67 ? 18.266 10.477 5.246 1 81.56 67 ARG A N 1
ATOM 530 C CA . ARG A 1 67 ? 18.516 11.703 5.992 1 81.56 67 ARG A CA 1
ATOM 531 C C . ARG A 1 67 ? 17.219 12.438 6.305 1 81.56 67 ARG A C 1
ATOM 533 O O . ARG A 1 67 ? 17.016 12.883 7.438 1 81.56 67 ARG A O 1
ATOM 540 N N . THR A 1 68 ? 16.406 12.539 5.293 1 83.31 68 THR A N 1
ATOM 541 C CA . THR A 1 68 ? 15.102 13.18 5.465 1 83.31 68 THR A CA 1
ATOM 542 C C . THR A 1 68 ? 14.273 12.445 6.508 1 83.31 68 THR A C 1
ATOM 544 O O . THR A 1 68 ? 13.68 13.07 7.395 1 83.31 68 THR A O 1
ATOM 547 N N . LEU A 1 69 ? 14.281 11.148 6.383 1 87.25 69 LEU A N 1
ATOM 548 C CA . LEU A 1 69 ? 13.508 10.328 7.305 1 87.25 69 LEU A CA 1
ATOM 549 C C . LEU A 1 69 ? 14.039 10.469 8.727 1 87.25 69 LEU A C 1
ATOM 551 O O . LEU A 1 69 ? 13.258 10.617 9.672 1 87.25 69 LEU A O 1
ATOM 555 N N . LYS A 1 70 ? 15.305 10.438 8.852 1 84.81 70 LYS A N 1
ATOM 556 C CA . LYS A 1 70 ? 15.922 10.594 10.164 1 84.81 70 LYS A CA 1
ATOM 557 C C . LYS A 1 70 ? 15.586 11.953 10.773 1 84.81 70 LYS A C 1
ATOM 559 O O . LYS A 1 70 ? 15.258 12.047 11.953 1 84.81 70 LYS A O 1
ATOM 564 N N . ALA A 1 71 ? 15.695 12.961 9.969 1 82.62 71 ALA A N 1
ATOM 565 C CA . ALA A 1 71 ? 15.367 14.305 10.438 1 82.62 71 ALA A CA 1
ATOM 566 C C . ALA A 1 71 ? 13.914 14.391 10.891 1 82.62 71 ALA A C 1
ATOM 568 O O . ALA A 1 71 ? 13.609 15 11.922 1 82.62 71 ALA A O 1
ATOM 569 N N . ALA A 1 72 ? 13.086 13.742 10.164 1 83 72 ALA A N 1
ATOM 570 C CA . ALA A 1 72 ? 11.656 13.773 10.477 1 83 72 ALA A CA 1
ATOM 571 C C . ALA A 1 72 ? 11.359 13.008 11.758 1 83 72 ALA A C 1
ATOM 573 O O . ALA A 1 72 ? 10.477 13.383 12.531 1 83 72 ALA A O 1
ATOM 574 N N . LEU A 1 73 ? 12.164 11.969 11.977 1 85.19 73 LEU A N 1
ATOM 575 C CA . LEU A 1 73 ? 11.922 11.125 13.141 1 85.19 73 LEU A CA 1
ATOM 576 C C . LEU A 1 73 ? 12.664 11.648 14.367 1 85.19 73 LEU A C 1
ATOM 578 O O . LEU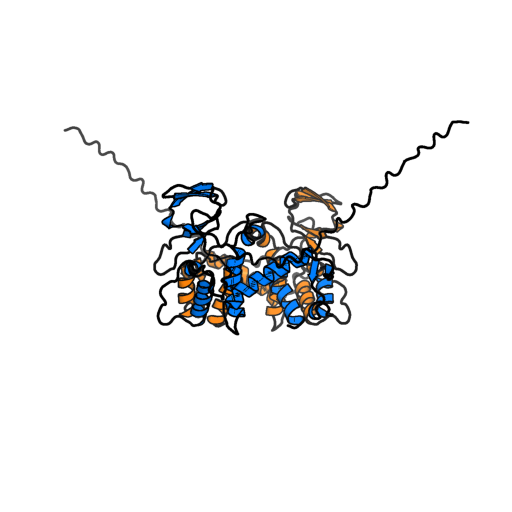 A 1 73 ? 12.242 11.43 15.5 1 85.19 73 LEU A O 1
ATOM 582 N N . SER A 1 74 ? 13.906 12.164 14.172 1 74 74 SER A N 1
ATOM 583 C CA . SER A 1 74 ? 14.719 12.688 15.266 1 74 74 SER A CA 1
ATOM 584 C C . SER A 1 74 ? 14.031 13.859 15.953 1 74 74 SER A C 1
ATOM 586 O O . SER A 1 74 ? 14.32 14.164 17.109 1 74 74 SER A O 1
ATOM 588 N N . ALA A 1 75 ? 13.195 14.453 15.203 1 63.69 75 ALA A N 1
ATOM 589 C CA . ALA A 1 75 ? 12.43 15.539 15.812 1 63.69 75 ALA A CA 1
ATOM 590 C C . ALA A 1 75 ? 11.602 15.039 17 1 63.69 75 ALA A C 1
ATOM 592 O O . ALA A 1 75 ? 11.195 15.82 17.859 1 63.69 75 ALA A O 1
ATOM 593 N N . HIS A 1 76 ? 11.508 13.719 17.141 1 63.72 76 HIS A N 1
ATOM 594 C CA . HIS A 1 76 ? 10.656 13.141 18.172 1 63.72 76 HIS A CA 1
ATOM 595 C C . HIS A 1 76 ? 11.484 12.617 19.344 1 63.72 76 HIS A C 1
ATOM 597 O O . HIS A 1 76 ? 10.945 12.297 20.406 1 63.72 76 HIS A O 1
ATOM 603 N N . GLU A 1 77 ? 12.484 13.133 19.812 1 61.75 77 GLU A N 1
ATOM 604 C CA . GLU A 1 77 ? 13.367 12.781 20.906 1 61.75 77 GLU A CA 1
ATOM 605 C C . GLU A 1 77 ? 12.867 11.547 21.656 1 61.75 77 GLU A C 1
ATOM 607 O O . GLU A 1 77 ? 12.734 11.555 22.875 1 61.75 77 GLU A O 1
ATOM 612 N N . SER A 1 78 ? 12.203 10.594 21 1 65.19 78 SER A N 1
ATOM 613 C CA . SER A 1 78 ? 11.578 9.508 21.75 1 65.19 78 SER A CA 1
ATOM 614 C C . SER A 1 78 ? 12.188 8.156 21.391 1 65.19 78 SER A C 1
ATOM 616 O O . SER A 1 78 ? 12.57 7.934 20.234 1 65.19 78 SER A O 1
ATOM 618 N N . PRO A 1 79 ? 12.562 7.434 22.422 1 69.56 79 PRO A N 1
ATOM 619 C CA . PRO A 1 79 ? 12.984 6.051 22.188 1 69.56 79 PRO A CA 1
ATOM 620 C C . PRO A 1 79 ? 11.953 5.25 21.391 1 69.56 79 PRO A C 1
ATOM 622 O O . PRO A 1 79 ? 12.273 4.191 20.844 1 69.56 79 PRO A O 1
ATOM 625 N N . HIS A 1 80 ? 10.805 5.871 21.25 1 82.06 80 HIS A N 1
ATOM 626 C CA . HIS A 1 80 ? 9.742 5.156 20.547 1 82.06 80 HIS A CA 1
ATOM 627 C C . HIS A 1 80 ? 9.461 5.789 19.188 1 82.06 80 HIS A C 1
ATOM 629 O O . HIS A 1 80 ? 8.297 6.023 18.844 1 82.06 80 HIS A O 1
ATOM 635 N N . TRP A 1 81 ? 10.562 5.945 18.406 1 80.75 81 TRP A N 1
ATOM 636 C CA . TRP A 1 81 ? 10.453 6.625 17.125 1 80.75 81 TRP A CA 1
ATOM 637 C C . TRP A 1 81 ? 9.508 5.875 16.188 1 80.75 81 TRP A C 1
ATOM 639 O O . TRP A 1 81 ? 8.906 6.477 15.305 1 80.75 81 TRP A O 1
ATOM 649 N N . SER A 1 82 ? 9.336 4.562 16.359 1 84.38 82 SER A N 1
ATOM 650 C CA . SER A 1 82 ? 8.531 3.744 15.453 1 84.38 82 SER A CA 1
ATOM 651 C C . SER A 1 82 ? 7.066 4.152 15.492 1 84.38 82 SER A C 1
ATOM 653 O O . SER A 1 82 ? 6.336 3.967 14.516 1 84.38 82 SER A O 1
ATOM 655 N N . GLN A 1 83 ? 6.637 4.785 16.562 1 87.69 83 GLN A N 1
ATOM 656 C CA . GLN A 1 83 ? 5.25 5.211 16.703 1 87.69 83 GLN A CA 1
ATOM 657 C C . GLN A 1 83 ? 4.953 6.422 15.82 1 87.69 83 GLN A C 1
ATOM 659 O O . GLN A 1 83 ? 3.799 6.684 15.477 1 87.69 83 GLN A O 1
ATOM 664 N N . HIS A 1 84 ? 5.988 7.121 15.438 1 91.06 84 HIS A N 1
ATOM 665 C CA . HIS A 1 84 ? 5.84 8.336 14.641 1 91.06 84 HIS A CA 1
ATOM 666 C C . HIS A 1 84 ? 5.949 8.039 13.156 1 91.06 84 HIS A C 1
ATOM 668 O O . HIS A 1 84 ? 5.555 8.859 12.32 1 91.06 84 HIS A O 1
ATOM 674 N N . LEU A 1 85 ? 6.375 6.875 12.852 1 92.56 85 LEU A N 1
ATOM 675 C CA . LEU A 1 85 ? 6.75 6.523 11.484 1 92.56 85 LEU A CA 1
ATOM 676 C C . LEU A 1 85 ? 5.547 6.609 10.547 1 92.56 85 LEU A C 1
ATOM 678 O O . LEU A 1 85 ? 5.645 7.156 9.445 1 92.56 85 LEU A O 1
ATOM 682 N N . PRO A 1 86 ? 4.355 6.164 11 1 94.88 86 PRO A N 1
ATOM 683 C CA . PRO A 1 86 ? 3.229 6.199 10.062 1 94.88 86 PRO A CA 1
ATOM 684 C C . PRO A 1 86 ? 2.865 7.617 9.633 1 94.88 86 PRO A C 1
ATOM 686 O O . PRO A 1 86 ? 2.619 7.859 8.453 1 94.88 86 PRO A O 1
ATOM 689 N N . ILE A 1 87 ? 2.9 8.484 10.523 1 95.25 87 ILE A N 1
ATOM 690 C CA . ILE A 1 87 ? 2.543 9.867 10.219 1 95.25 87 ILE A CA 1
ATOM 691 C C . ILE A 1 87 ? 3.631 10.5 9.359 1 95.25 87 ILE A C 1
ATOM 693 O O . ILE A 1 87 ? 3.332 11.219 8.398 1 95.25 87 ILE A O 1
ATOM 697 N N . VAL A 1 88 ? 4.855 10.242 9.695 1 93.31 88 VAL A N 1
ATOM 698 C CA . VAL A 1 88 ? 5.984 10.773 8.938 1 93.31 88 VAL A CA 1
ATOM 699 C C . VAL A 1 88 ? 5.918 10.281 7.496 1 93.31 88 VAL A C 1
ATOM 701 O O . VAL A 1 88 ? 6.074 11.07 6.559 1 93.31 88 VAL A O 1
ATOM 704 N N . LEU A 1 89 ? 5.617 9.031 7.352 1 94.5 89 LEU A N 1
ATOM 705 C CA . LEU A 1 89 ? 5.539 8.469 6.012 1 94.5 89 LEU A CA 1
ATOM 706 C C . LEU A 1 89 ? 4.355 9.055 5.246 1 94.5 89 LEU A C 1
ATOM 708 O O . LEU A 1 89 ? 4.453 9.305 4.043 1 94.5 89 LEU A O 1
ATOM 712 N N . LEU A 1 90 ? 3.291 9.242 5.922 1 96.06 90 LEU A N 1
ATOM 713 C CA . LEU A 1 90 ? 2.133 9.859 5.293 1 96.06 90 LEU A CA 1
ATOM 714 C C . LEU A 1 90 ? 2.49 11.234 4.73 1 96.06 90 LEU A C 1
ATOM 716 O O . LEU A 1 90 ? 2.166 11.547 3.584 1 96.06 90 LEU A O 1
ATOM 720 N N . ALA A 1 91 ? 3.16 11.969 5.496 1 94.12 91 ALA A N 1
ATOM 721 C CA . ALA A 1 91 ? 3.557 13.312 5.078 1 94.12 91 ALA A CA 1
ATOM 722 C C . ALA A 1 91 ? 4.539 13.258 3.914 1 94.12 91 ALA A C 1
ATOM 724 O O . ALA A 1 91 ? 4.375 13.969 2.922 1 94.12 91 ALA A O 1
ATOM 725 N N . LEU A 1 92 ? 5.504 12.43 4.012 1 92.75 92 LEU A N 1
ATOM 726 C CA . LEU A 1 92 ? 6.547 12.352 2.996 1 92.75 92 LEU A CA 1
ATOM 727 C C . LEU A 1 92 ? 5.98 11.836 1.674 1 92.75 92 LEU A C 1
ATOM 729 O O . LEU A 1 92 ? 6.414 12.266 0.602 1 92.75 92 LEU A O 1
ATOM 733 N N . ARG A 1 93 ? 5.023 10.938 1.744 1 94.44 93 ARG A N 1
ATOM 734 C CA . ARG A 1 93 ? 4.395 10.422 0.532 1 94.44 93 ARG A CA 1
ATOM 735 C C . ARG A 1 93 ? 3.639 11.523 -0.203 1 94.44 93 ARG A C 1
ATOM 737 O O . ARG A 1 93 ? 3.377 11.406 -1.402 1 94.44 93 ARG A O 1
ATOM 744 N N . ASN A 1 94 ? 3.303 12.547 0.554 1 94.56 94 ASN A N 1
ATOM 745 C CA . ASN A 1 94 ? 2.521 13.625 -0.033 1 94.56 94 ASN A CA 1
ATOM 746 C C . ASN A 1 94 ? 3.359 14.891 -0.212 1 94.56 94 ASN A C 1
ATOM 748 O O . ASN A 1 94 ? 2.818 15.992 -0.279 1 94.56 94 ASN A O 1
ATOM 752 N N . THR A 1 95 ? 4.602 14.695 -0.271 1 92 95 THR A N 1
ATOM 753 C CA . THR A 1 95 ? 5.52 15.812 -0.486 1 92 95 THR A CA 1
ATOM 754 C C . THR A 1 95 ? 5.996 15.852 -1.937 1 92 95 THR A C 1
ATOM 756 O O . THR A 1 95 ? 6.426 14.828 -2.48 1 92 95 THR A O 1
ATOM 759 N N . ILE A 1 96 ? 5.941 17 -2.438 1 89.69 96 ILE A N 1
ATOM 760 C CA . ILE A 1 96 ? 6.324 17.188 -3.834 1 89.69 96 ILE A CA 1
ATOM 761 C C . ILE A 1 96 ? 7.832 17.016 -3.982 1 89.69 96 ILE A C 1
ATOM 763 O O . ILE A 1 96 ? 8.609 17.578 -3.205 1 89.69 96 ILE A O 1
ATOM 767 N N . LYS A 1 97 ? 8.172 16.203 -4.945 1 84.19 97 LYS A N 1
ATOM 768 C CA . LYS A 1 97 ? 9.578 16.125 -5.352 1 84.19 97 LYS A CA 1
ATOM 769 C C . LYS A 1 97 ? 9.883 17.156 -6.445 1 84.19 97 LYS A C 1
ATOM 771 O O . LYS A 1 97 ? 9.336 17.078 -7.547 1 84.19 97 LYS A O 1
ATOM 776 N N . PRO A 1 98 ? 10.758 18.016 -6.172 1 76.81 98 PRO A N 1
ATOM 777 C CA . PRO A 1 98 ? 10.984 19.109 -7.109 1 76.81 98 PRO A CA 1
ATOM 778 C C . PRO A 1 98 ? 11.445 18.625 -8.484 1 76.81 98 PRO A C 1
ATOM 780 O O . PRO A 1 98 ? 11.094 19.234 -9.5 1 76.81 98 PRO A O 1
ATOM 783 N N . ASP A 1 99 ? 12.242 17.562 -8.562 1 77.81 99 ASP A N 1
ATOM 784 C CA . ASP A 1 99 ? 12.805 17.078 -9.82 1 77.81 99 ASP A CA 1
ATOM 785 C C . ASP A 1 99 ? 11.727 16.453 -10.703 1 77.81 99 ASP A C 1
ATOM 787 O O . ASP A 1 99 ? 11.797 16.531 -11.93 1 77.81 99 ASP A O 1
ATOM 791 N N . ILE A 1 100 ? 10.68 15.969 -10.047 1 81.75 100 ILE A N 1
ATOM 792 C CA . ILE A 1 100 ? 9.688 15.211 -10.812 1 81.75 100 ILE A CA 1
ATOM 793 C C . ILE A 1 100 ? 8.359 15.961 -10.805 1 81.75 100 ILE A C 1
ATOM 795 O O . ILE A 1 100 ? 7.496 15.711 -11.648 1 81.75 100 ILE A O 1
ATOM 799 N N . GLY A 1 101 ? 8.164 16.891 -9.898 1 82.69 101 GLY A N 1
ATOM 800 C CA . GLY A 1 101 ? 6.941 17.688 -9.82 1 82.69 101 GLY A CA 1
ATOM 801 C C . GLY A 1 101 ? 5.734 16.875 -9.383 1 82.69 101 GLY A C 1
ATOM 802 O O . GLY A 1 101 ? 4.598 17.203 -9.719 1 82.69 101 GLY A O 1
ATOM 803 N N . SER A 1 102 ? 5.969 15.719 -8.875 1 89.25 102 SER A N 1
ATOM 804 C CA . SER A 1 102 ? 4.93 14.828 -8.375 1 89.25 102 SER A CA 1
ATOM 805 C C . SER A 1 102 ? 5.285 14.289 -6.992 1 89.25 102 SER A C 1
ATOM 807 O O . SER A 1 102 ? 6.453 14.297 -6.598 1 89.25 102 SER A O 1
ATOM 809 N N . THR A 1 103 ? 4.254 13.93 -6.312 1 93.12 103 THR A N 1
ATOM 810 C CA . THR A 1 103 ? 4.496 13.273 -5.027 1 93.12 103 THR A CA 1
ATOM 811 C C . THR A 1 103 ? 4.684 11.773 -5.215 1 93.12 103 THR A C 1
ATOM 813 O O . THR A 1 103 ? 4.223 11.203 -6.203 1 93.12 103 THR A O 1
ATOM 816 N N . PRO A 1 104 ? 5.387 11.148 -4.301 1 92.31 104 PRO A N 1
ATOM 817 C CA . PRO A 1 104 ? 5.465 9.688 -4.348 1 92.31 104 PRO A CA 1
ATOM 818 C C . PRO A 1 104 ? 4.09 9.023 -4.418 1 92.31 104 PRO A C 1
ATOM 820 O O . PRO A 1 104 ? 3.906 8.047 -5.148 1 92.31 104 PRO A O 1
ATOM 823 N N . ALA A 1 105 ? 3.102 9.539 -3.691 1 94.12 105 ALA A N 1
ATOM 824 C CA . ALA A 1 105 ? 1.745 8.992 -3.725 1 94.12 105 ALA A CA 1
ATOM 825 C C . ALA A 1 105 ? 1.149 9.094 -5.125 1 94.12 105 ALA A C 1
ATOM 827 O O . ALA A 1 105 ? 0.523 8.141 -5.609 1 94.12 105 ALA A O 1
ATOM 828 N N . GLU A 1 106 ? 1.35 10.156 -5.723 1 91.69 106 GLU A N 1
ATOM 829 C CA . GLU A 1 106 ? 0.833 10.328 -7.074 1 91.69 106 GLU A CA 1
ATOM 830 C C . GLU A 1 106 ? 1.474 9.344 -8.047 1 91.69 106 GLU A C 1
ATOM 832 O O . GLU A 1 106 ? 0.806 8.82 -8.945 1 91.69 106 GLU A O 1
ATOM 837 N N . LEU A 1 107 ? 2.723 9.141 -7.848 1 90 107 LEU A N 1
ATOM 838 C CA . LEU A 1 107 ? 3.443 8.227 -8.727 1 90 107 LEU A CA 1
ATOM 839 C C . LEU A 1 107 ? 2.961 6.793 -8.547 1 90 107 LEU A C 1
ATOM 841 O O . LEU A 1 107 ? 2.908 6.023 -9.508 1 90 107 LEU A O 1
ATOM 845 N N . VAL A 1 108 ? 2.58 6.484 -7.402 1 92.19 108 VAL A N 1
ATOM 846 C CA . VAL A 1 108 ? 2.225 5.102 -7.109 1 92.19 108 VAL A CA 1
ATOM 847 C C . VAL A 1 108 ? 0.726 4.898 -7.316 1 92.19 108 VAL A C 1
ATOM 849 O O . VAL A 1 108 ? 0.303 3.891 -7.887 1 92.19 108 VAL A O 1
ATOM 852 N N . TYR A 1 109 ? -0.094 5.848 -6.891 1 92.56 109 TYR A N 1
ATOM 853 C CA . TYR A 1 109 ? -1.537 5.645 -6.836 1 92.56 109 TYR A CA 1
ATOM 854 C C . TYR A 1 109 ? -2.242 6.422 -7.938 1 92.56 109 TYR A C 1
ATOM 856 O O . TYR A 1 109 ? -3.432 6.219 -8.188 1 92.56 109 TYR A O 1
ATOM 864 N N . GLY A 1 110 ? -1.609 7.312 -8.578 1 88.5 110 GLY A N 1
ATOM 865 C CA . GLY A 1 110 ? -2.23 8.164 -9.578 1 88.5 110 GLY A CA 1
ATOM 866 C C . GLY A 1 110 ? -3.016 9.312 -8.984 1 88.5 110 GLY A C 1
ATOM 867 O O . GLY A 1 110 ? -3.715 10.031 -9.703 1 88.5 110 GLY A O 1
ATOM 868 N N . THR A 1 111 ? -2.924 9.406 -7.637 1 87.62 111 THR A N 1
ATOM 869 C CA . THR A 1 111 ? -3.658 10.461 -6.953 1 87.62 111 THR A CA 1
ATOM 870 C C . THR A 1 111 ? -2.98 10.828 -5.637 1 87.62 111 THR A C 1
ATOM 872 O O . THR A 1 111 ? -2.158 10.062 -5.125 1 87.62 111 THR A O 1
ATOM 875 N N . SER A 1 112 ? -3.363 12.008 -5.117 1 88.19 112 SER A N 1
ATOM 876 C CA . SER A 1 112 ? -2.863 12.43 -3.811 1 88.19 112 SER A CA 1
ATOM 877 C C . SER A 1 112 ? -3.646 11.773 -2.68 1 88.19 112 SER A C 1
ATOM 879 O O . SER A 1 112 ? -4.711 11.188 -2.91 1 88.19 112 SER A O 1
ATOM 881 N N . LEU A 1 113 ? -3.053 11.852 -1.491 1 94.12 113 LEU A N 1
ATOM 882 C CA . LEU A 1 113 ? -3.691 11.273 -0.315 1 94.12 113 LEU A CA 1
ATOM 883 C C . LEU A 1 113 ? -4.336 12.352 0.544 1 94.12 113 LEU A C 1
ATOM 885 O O . LEU A 1 113 ? -3.773 13.438 0.708 1 94.12 113 LEU A O 1
ATOM 889 N N . ARG A 1 114 ? -5.43 11.992 1.088 1 94.94 114 ARG A N 1
ATOM 890 C CA . ARG A 1 114 ? -6.062 12.906 2.027 1 94.94 114 ARG A CA 1
ATOM 891 C C . ARG A 1 114 ? -5.293 12.969 3.342 1 94.94 114 ARG A C 1
ATOM 893 O O . ARG A 1 114 ? -4.879 11.938 3.873 1 94.94 114 ARG A O 1
ATOM 900 N N . LEU A 1 115 ? -5.145 14.18 3.846 1 96.44 115 LEU A N 1
ATOM 901 C CA . LEU A 1 115 ? -4.355 14.398 5.055 1 96.44 115 LEU A CA 1
ATOM 902 C C . LEU A 1 115 ? -5.234 14.922 6.188 1 96.44 115 LEU A C 1
ATOM 904 O O . LEU A 1 115 ? -6.207 15.641 5.941 1 96.44 115 LEU A O 1
ATOM 908 N N . PRO A 1 116 ? -4.859 14.523 7.355 1 94.62 116 PRO A N 1
ATOM 909 C CA . PRO A 1 116 ? -5.602 15.078 8.492 1 94.62 116 PRO A CA 1
ATOM 910 C C . PRO A 1 116 ? -5.309 16.562 8.719 1 94.62 116 PRO A C 1
ATOM 912 O O . PRO A 1 116 ? -4.188 17.016 8.484 1 94.62 116 PRO A O 1
ATOM 915 N N . GLY A 1 117 ? -6.277 17.25 9.281 1 91.56 117 GLY A N 1
ATOM 916 C CA . GLY A 1 117 ? -6.121 18.672 9.562 1 91.56 117 GLY A CA 1
ATOM 917 C C . GLY A 1 117 ? -5.051 18.953 10.602 1 91.56 117 GLY A C 1
ATOM 918 O O . GLY A 1 117 ? -4.414 20.016 10.562 1 91.56 117 GLY A O 1
ATOM 919 N N . GLU A 1 118 ? -4.816 18.016 11.422 1 91 118 GLU A N 1
ATOM 920 C CA . GLU A 1 118 ? -3.842 18.172 12.5 1 91 118 GLU A CA 1
ATOM 921 C C . GLU A 1 118 ? -2.439 18.406 11.945 1 91 118 GLU A C 1
ATOM 923 O O . GLU A 1 118 ? -1.57 18.938 12.641 1 91 118 GLU A O 1
ATOM 928 N N . LEU A 1 119 ? -2.189 18.047 10.758 1 92 119 LEU A N 1
ATOM 929 C CA . LEU A 1 119 ? -0.893 18.281 10.133 1 92 119 LEU A CA 1
ATOM 930 C C . LEU A 1 119 ? -0.695 19.75 9.812 1 92 119 LEU A C 1
ATOM 932 O O . LEU A 1 119 ? 0.431 20.203 9.578 1 92 119 LEU A O 1
ATOM 936 N N . PHE A 1 120 ? -1.771 20.453 9.852 1 89.75 120 PHE A N 1
ATOM 937 C CA . PHE A 1 120 ? -1.702 21.844 9.406 1 89.75 120 PHE A CA 1
ATOM 938 C C . PHE A 1 120 ? -2.053 22.797 10.547 1 89.75 120 PHE A C 1
ATOM 940 O O . PHE A 1 120 ? -1.63 23.953 10.547 1 89.75 120 PHE A O 1
ATOM 947 N N . HIS A 1 121 ? -2.941 22.344 11.305 1 85.19 121 HIS A N 1
ATOM 948 C CA . HIS A 1 121 ? -3.324 23.141 12.461 1 85.19 121 HIS A CA 1
ATOM 949 C C . HIS A 1 121 ? -3.574 22.281 13.68 1 85.19 121 HIS A C 1
ATOM 951 O O . HIS A 1 121 ? -4.051 21.141 13.555 1 85.19 121 HIS A O 1
ATOM 957 N N . SER A 1 122 ? -3.172 22.734 14.75 1 78.44 122 SER A N 1
ATOM 958 C CA . SER A 1 122 ? -3.375 21.984 15.992 1 78.44 122 SER A CA 1
ATOM 959 C C . SER A 1 122 ? -4.777 22.203 16.547 1 78.44 122 SER A C 1
ATOM 961 O O . SER A 1 122 ? -5.207 23.344 16.734 1 78.44 122 SER A O 1
ATOM 963 N N . ALA A 1 123 ? -5.457 21.062 16.625 1 71.88 123 ALA A N 1
ATOM 964 C CA . ALA A 1 123 ? -6.734 21.172 17.328 1 71.88 123 ALA A CA 1
ATOM 965 C C . ALA A 1 123 ? -6.52 21.312 18.844 1 71.88 123 ALA A C 1
ATOM 967 O O . ALA A 1 123 ? -5.469 20.938 19.359 1 71.88 123 ALA A O 1
ATOM 968 N N . THR A 1 124 ? -7.438 21.906 19.453 1 66.75 124 THR A N 1
ATOM 969 C CA . THR A 1 124 ? -7.379 22.094 20.891 1 66.75 124 THR A CA 1
ATOM 970 C C . THR A 1 124 ? -7.324 20.75 21.625 1 66.75 124 THR A C 1
ATOM 972 O O . THR A 1 124 ? -8.086 19.844 21.297 1 66.75 124 THR A O 1
ATOM 975 N N . PRO A 1 125 ? -6.254 20.609 22.391 1 65.75 125 PRO A N 1
ATOM 976 C CA . PRO A 1 125 ? -6.176 19.375 23.156 1 65.75 125 PRO A CA 1
ATOM 977 C C . PRO A 1 125 ? -7.465 19.062 23.922 1 65.75 125 PRO A C 1
ATOM 979 O O . PRO A 1 125 ? -8.125 19.984 24.422 1 65.75 125 PRO A O 1
ATOM 982 N N . GLU A 1 126 ? -8.023 17.969 23.594 1 70.31 126 GLU A N 1
ATOM 983 C CA . GLU A 1 126 ? -9.18 17.547 24.375 1 70.31 126 GLU A CA 1
ATOM 984 C C . GLU A 1 126 ? -8.742 16.75 25.609 1 70.31 126 GLU A C 1
ATOM 986 O O . GLU A 1 126 ? -7.762 16.016 25.562 1 70.31 126 GLU A O 1
ATOM 991 N N . VAL A 1 127 ? -9.414 17.094 26.734 1 76.25 127 VAL A N 1
ATOM 992 C CA . VAL A 1 127 ? -9.172 16.359 27.969 1 76.25 127 VAL A CA 1
ATOM 993 C C . VAL A 1 127 ? -9.508 14.883 27.766 1 76.25 127 VAL A C 1
ATOM 995 O O . VAL A 1 127 ? -10.547 14.547 27.188 1 76.25 127 VAL A O 1
ATOM 998 N N . GLY A 1 128 ? -8.555 14.016 28.078 1 84.44 128 GLY A N 1
ATOM 999 C CA . GLY A 1 128 ? -8.828 12.586 28.078 1 84.44 128 GLY A CA 1
ATOM 1000 C C . GLY A 1 128 ? -8.492 11.914 26.766 1 84.44 128 GLY A C 1
ATOM 1001 O O . GLY A 1 128 ? -9.016 10.836 26.469 1 84.44 128 GLY A O 1
ATOM 1002 N N . THR A 1 129 ? -7.723 12.594 26.062 1 87.25 129 THR A N 1
ATOM 1003 C CA . THR A 1 129 ? -7.312 11.969 24.812 1 87.25 129 THR A CA 1
ATOM 1004 C C . THR A 1 129 ? -6.473 10.727 25.062 1 87.25 129 THR A C 1
ATOM 1006 O O . THR A 1 129 ? -5.5 10.773 25.828 1 87.25 129 THR A O 1
ATOM 1009 N N . PRO A 1 130 ? -6.938 9.648 24.469 1 92.44 130 PRO A N 1
ATOM 1010 C CA . PRO A 1 130 ? -6.141 8.43 24.641 1 92.44 130 PRO A CA 1
ATOM 1011 C C . PRO A 1 130 ? -4.684 8.625 24.203 1 92.44 130 PRO A C 1
ATOM 1013 O O . PRO A 1 130 ? -4.402 9.383 23.281 1 92.44 130 PRO A O 1
ATOM 1016 N N . ASP A 1 131 ? -3.809 7.887 24.875 1 90 131 ASP A N 1
ATOM 1017 C CA . ASP A 1 131 ? -2.369 8.047 24.703 1 90 131 ASP A CA 1
ATOM 1018 C C . ASP A 1 131 ? -1.972 7.883 23.234 1 90 131 ASP A C 1
ATOM 1020 O O . ASP A 1 131 ? -1.128 8.625 22.734 1 90 131 ASP A O 1
ATOM 1024 N N . PHE A 1 132 ? -2.52 6.961 22.656 1 92.44 132 PHE A N 1
ATOM 1025 C CA . PHE A 1 132 ? -2.16 6.684 21.266 1 92.44 132 PHE A CA 1
ATOM 1026 C C . PHE A 1 132 ? -2.486 7.875 20.375 1 92.44 132 PHE A C 1
ATOM 1028 O O . PHE A 1 132 ? -1.666 8.281 19.547 1 92.44 132 PHE A O 1
ATOM 1035 N N . VAL A 1 133 ? -3.562 8.43 20.562 1 93.56 133 VAL A N 1
ATOM 1036 C CA . VAL A 1 133 ? -4.008 9.57 19.766 1 93.56 133 VAL A CA 1
ATOM 1037 C C . VAL A 1 133 ? -3.154 10.797 20.094 1 93.56 133 VAL A C 1
ATOM 1039 O O . VAL A 1 133 ? -2.791 11.562 19.203 1 93.56 133 VAL A O 1
ATOM 1042 N N . ALA A 1 134 ? -2.873 10.938 21.281 1 92 134 ALA A N 1
ATOM 1043 C CA . ALA A 1 134 ? -1.999 12.039 21.688 1 92 134 ALA A CA 1
ATOM 1044 C C . ALA A 1 134 ? -0.64 11.938 21.016 1 92 134 ALA A C 1
ATOM 1046 O O . ALA A 1 134 ? -0.076 12.953 20.594 1 92 134 ALA A O 1
ATOM 1047 N N . THR A 1 135 ? -0.187 10.773 20.938 1 90.75 135 THR A N 1
ATOM 1048 C CA . THR A 1 135 ? 1.094 10.547 20.281 1 90.75 135 THR A CA 1
ATOM 1049 C C . THR A 1 135 ? 1.013 10.914 18.812 1 90.75 135 THR A C 1
ATOM 1051 O O . THR A 1 135 ? 1.935 11.523 18.266 1 90.75 135 THR A O 1
ATOM 1054 N N . LEU A 1 136 ? -0.049 10.539 18.188 1 93.38 136 LEU A N 1
ATOM 1055 C CA . LEU A 1 136 ? -0.242 10.875 16.781 1 93.38 136 LEU A CA 1
ATOM 1056 C C . LEU A 1 136 ? -0.313 12.391 16.594 1 93.38 136 LEU A C 1
ATOM 1058 O O . LEU A 1 136 ? 0.3 12.93 15.664 1 93.38 136 LEU A O 1
ATOM 1062 N N . LYS A 1 137 ? -0.993 13.047 17.453 1 92.38 137 LYS A N 1
ATOM 1063 C CA . LYS A 1 137 ? -1.089 14.5 17.391 1 92.38 137 LYS A CA 1
ATOM 1064 C C . LYS A 1 137 ? 0.285 15.148 17.547 1 92.38 137 LYS A C 1
ATOM 1066 O O . LYS A 1 137 ? 0.619 16.078 16.812 1 92.38 137 LYS A O 1
ATOM 1071 N N . ALA A 1 138 ? 0.96 14.633 18.438 1 89.06 138 ALA A N 1
ATOM 1072 C CA . ALA A 1 138 ? 2.305 15.156 18.672 1 89.06 138 ALA A CA 1
ATOM 1073 C C . ALA A 1 138 ? 3.191 14.953 17.438 1 89.06 138 ALA A C 1
ATOM 1075 O O . ALA A 1 138 ? 3.986 15.828 17.094 1 89.06 138 ALA A O 1
ATOM 1076 N N . SER A 1 139 ? 3.088 13.828 16.844 1 90.31 139 SER A N 1
ATOM 1077 C CA . SER A 1 139 ? 3.854 13.547 15.641 1 90.31 139 SER A CA 1
ATOM 1078 C C . SER A 1 139 ? 3.541 14.555 14.539 1 90.31 139 SER A C 1
ATOM 1080 O O . SER A 1 139 ? 4.449 15.062 13.883 1 90.31 139 SER A O 1
ATOM 1082 N N . MET A 1 140 ? 2.344 14.836 14.406 1 92.06 140 MET A N 1
ATOM 1083 C CA . MET A 1 140 ? 1.916 15.766 13.367 1 92.06 140 MET A CA 1
ATOM 1084 C C . MET A 1 140 ? 2.363 17.188 13.695 1 92.06 140 MET A C 1
ATOM 1086 O O . MET A 1 140 ? 2.807 17.922 12.812 1 92.06 140 MET A O 1
ATOM 1090 N N . ALA A 1 141 ? 2.254 17.531 14.875 1 88.31 141 ALA A N 1
ATOM 1091 C CA . ALA A 1 141 ? 2.674 18.859 15.312 1 88.31 141 ALA A CA 1
ATOM 1092 C C . ALA A 1 141 ? 4.156 19.078 15.031 1 88.31 141 ALA A C 1
ATOM 1094 O O . ALA A 1 141 ? 4.559 20.188 14.648 1 88.31 141 ALA A O 1
ATOM 1095 N N . LYS A 1 142 ? 4.906 18.109 15.172 1 85.25 142 LYS A N 1
ATOM 1096 C CA . LYS A 1 142 ? 6.352 18.234 15.008 1 85.25 142 LYS A CA 1
ATOM 1097 C C . LYS A 1 142 ? 6.723 18.359 13.531 1 85.25 142 LYS A C 1
ATOM 1099 O O . LYS A 1 142 ? 7.82 18.812 13.203 1 85.25 142 LYS A O 1
ATOM 1104 N N . LEU A 1 143 ? 5.891 17.969 12.711 1 88.44 143 LEU A N 1
ATOM 1105 C CA . LEU A 1 143 ? 6.168 18.047 11.281 1 88.44 143 LEU A CA 1
ATOM 1106 C C . LEU A 1 143 ? 5.789 19.422 10.727 1 88.44 143 LEU A C 1
ATOM 1108 O O . LEU A 1 143 ? 6.211 19.781 9.633 1 88.44 143 LEU A O 1
ATOM 1112 N N . ARG A 1 144 ? 5.047 20.125 11.461 1 84.5 144 ARG A N 1
ATOM 1113 C CA . ARG A 1 144 ? 4.582 21.422 11 1 84.5 144 ARG A CA 1
ATOM 1114 C C . ARG A 1 144 ? 5.723 22.438 10.977 1 84.5 144 ARG A C 1
ATOM 1116 O O . ARG A 1 144 ? 6.449 22.578 11.961 1 84.5 144 ARG A O 1
ATOM 1123 N N . PRO A 1 145 ? 5.781 23.109 9.773 1 76.5 145 PRO A N 1
ATOM 1124 C CA . PRO A 1 145 ? 6.812 24.156 9.742 1 76.5 145 PRO A CA 1
ATOM 1125 C C . PRO A 1 145 ? 6.512 25.312 10.688 1 76.5 145 PRO A C 1
ATOM 1127 O O . PRO A 1 145 ? 5.348 25.688 10.867 1 76.5 145 PRO A O 1
ATOM 1130 N N . THR A 1 146 ? 7.43 25.75 11.445 1 69.44 146 THR A N 1
ATOM 1131 C CA . THR A 1 146 ? 7.285 26.906 12.32 1 69.44 146 THR A CA 1
ATOM 1132 C C . THR A 1 146 ? 8.039 28.109 11.758 1 69.44 146 THR A C 1
ATOM 1134 O O . THR A 1 146 ? 9.188 27.969 11.32 1 69.44 146 THR A O 1
ATOM 1137 N N . PRO A 1 147 ? 7.246 29.266 11.367 1 61.03 147 PRO A N 1
ATOM 1138 C CA . PRO A 1 147 ? 7.895 30.438 10.766 1 61.03 147 PRO A CA 1
ATOM 1139 C C . PRO A 1 147 ? 9.156 30.859 11.516 1 61.03 147 PRO A C 1
ATOM 1141 O O . PRO A 1 147 ? 10.039 31.5 10.938 1 61.03 147 PRO A O 1
ATOM 1144 N N . GLY A 1 148 ? 9.414 30.594 12.828 1 52.94 148 GLY A N 1
ATOM 1145 C CA . GLY A 1 148 ? 10.375 31.281 13.656 1 52.94 148 GLY A CA 1
ATOM 1146 C C . GLY A 1 148 ? 11.812 31.031 13.25 1 52.94 148 GLY A C 1
ATOM 1147 O O . GLY A 1 148 ? 12.07 30.406 12.219 1 52.94 148 GLY A O 1
ATOM 1148 N N . SER A 1 149 ? 12.906 31.281 14.289 1 46.03 149 SER A N 1
ATOM 1149 C CA . SER A 1 149 ? 14.344 31.5 14.227 1 46.03 149 SER A CA 1
ATOM 1150 C C . SER A 1 149 ? 15.055 30.312 13.578 1 46.03 149 SER A C 1
ATOM 1152 O O . SER A 1 149 ? 14.922 29.188 14.023 1 46.03 149 SER A O 1
ATOM 1154 N N . ASN A 1 150 ? 15.242 30.422 12.203 1 44.62 150 ASN A N 1
ATOM 1155 C CA . ASN A 1 150 ? 16.219 29.578 11.516 1 44.62 150 ASN A CA 1
ATOM 1156 C C . ASN A 1 150 ? 17.219 28.969 12.492 1 44.62 150 ASN A C 1
ATOM 1158 O O . ASN A 1 150 ? 18.078 28.188 12.094 1 44.62 150 ASN A O 1
ATOM 1162 N N . HIS A 1 151 ? 17.297 29.656 13.578 1 44.38 151 HIS A N 1
ATOM 1163 C CA . HIS A 1 151 ? 18.422 29.344 14.438 1 44.38 151 HIS A CA 1
ATOM 1164 C C . HIS A 1 151 ? 18.141 28.125 15.312 1 44.38 151 HIS A C 1
ATOM 1166 O O . HIS A 1 151 ? 18.969 27.75 16.141 1 44.38 151 HIS A O 1
ATOM 1172 N N . GLU A 1 152 ? 16.906 27.812 15.492 1 48.81 152 GLU A N 1
ATOM 1173 C CA . GLU A 1 152 ? 16.812 26.719 16.453 1 48.81 152 GLU A CA 1
ATOM 1174 C C . GLU A 1 152 ? 17.25 25.406 15.836 1 48.81 152 GLU A C 1
ATOM 1176 O O . GLU A 1 152 ? 16.844 25.078 14.711 1 48.81 152 GLU A O 1
ATOM 1181 N N . PRO A 1 153 ? 18.203 24.75 16.359 1 47.09 153 PRO A N 1
ATOM 1182 C CA . PRO A 1 153 ? 18.891 23.516 15.953 1 47.09 153 PRO A CA 1
ATOM 1183 C C . PRO A 1 153 ? 17.906 22.422 15.547 1 47.09 153 PRO A C 1
ATOM 1185 O O . PRO A 1 153 ? 18.297 21.469 14.875 1 47.09 153 PRO A O 1
ATOM 1188 N N . THR A 1 154 ? 16.797 22.312 16.266 1 53.25 154 THR A N 1
ATOM 1189 C CA . THR A 1 154 ? 16.047 21.109 15.945 1 53.25 154 THR A CA 1
ATOM 1190 C C . THR A 1 154 ? 15.367 21.234 14.586 1 53.25 154 THR A C 1
ATOM 1192 O O . THR A 1 154 ? 14.352 21.922 14.461 1 53.25 154 THR A O 1
ATOM 1195 N N . ARG A 1 155 ? 16.109 21.203 13.539 1 59.56 155 ARG A N 1
ATOM 1196 C CA . ARG A 1 155 ? 15.805 21.469 12.133 1 59.56 155 ARG A CA 1
ATOM 1197 C C . ARG A 1 155 ? 14.625 20.641 11.656 1 59.56 155 ARG A C 1
ATOM 1199 O O . ARG A 1 155 ? 14.711 19.406 11.594 1 59.56 155 ARG A O 1
ATOM 1206 N N . ARG A 1 156 ? 13.43 21.188 11.797 1 73.38 156 ARG A N 1
ATOM 1207 C CA . ARG A 1 156 ? 12.25 20.547 11.242 1 73.38 156 ARG A CA 1
ATOM 1208 C C . ARG A 1 156 ? 12.469 20.172 9.781 1 73.38 156 ARG A C 1
ATOM 1210 O O . ARG A 1 156 ? 13.188 20.859 9.055 1 73.38 156 ARG A O 1
ATOM 1217 N N . VAL A 1 157 ? 11.938 19.047 9.547 1 78.44 157 VAL A N 1
ATOM 1218 C CA . VAL A 1 157 ? 12.156 18.453 8.234 1 78.44 157 VAL A CA 1
ATOM 1219 C C . VAL A 1 157 ? 11.555 19.328 7.148 1 78.44 157 VAL A C 1
ATOM 1221 O O . VAL A 1 157 ? 12.117 19.469 6.059 1 78.44 157 VAL A O 1
ATOM 1224 N N . PHE A 1 158 ? 10.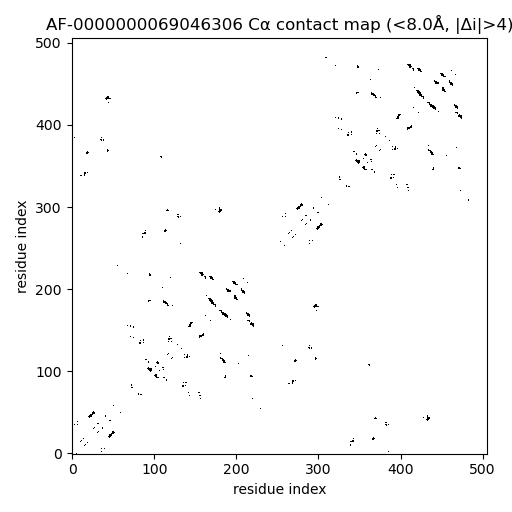484 20.031 7.523 1 82.19 158 PHE A N 1
ATOM 1225 C CA . PHE A 1 158 ? 9.812 20.891 6.555 1 82.19 158 PHE A CA 1
ATOM 1226 C C . PHE A 1 158 ? 10.062 22.359 6.871 1 82.19 158 PHE A C 1
ATOM 1228 O O . PHE A 1 158 ? 10.086 22.75 8.039 1 82.19 158 PHE A O 1
ATOM 1235 N N . ILE A 1 159 ? 10.211 23.109 5.809 1 77.81 159 ILE A N 1
ATOM 1236 C CA . ILE A 1 159 ? 10.484 24.531 6 1 77.81 159 ILE A CA 1
ATOM 1237 C C . ILE A 1 159 ? 9.203 25.328 5.773 1 77.81 159 ILE A C 1
ATOM 1239 O O . ILE A 1 159 ? 8.398 25 4.898 1 77.81 159 ILE A O 1
ATOM 1243 N N . PRO A 1 160 ? 9.156 26.359 6.594 1 75.75 160 PRO A N 1
ATOM 1244 C CA . PRO A 1 160 ? 7.996 27.219 6.371 1 75.75 160 PRO A CA 1
ATOM 1245 C C . PRO A 1 160 ? 8.008 27.891 5 1 75.75 160 PRO A C 1
ATOM 1247 O O . PRO A 1 160 ? 9.07 28.281 4.508 1 75.75 160 PRO A O 1
ATOM 1250 N N . THR A 1 161 ? 6.863 27.812 4.387 1 78.56 161 THR A N 1
ATOM 1251 C CA . THR A 1 161 ? 6.699 28.469 3.092 1 78.56 161 THR A CA 1
ATOM 1252 C C . THR A 1 161 ? 5.457 29.344 3.086 1 78.56 161 THR A C 1
ATOM 1254 O O . THR A 1 161 ? 4.562 29.188 3.92 1 78.56 161 THR A O 1
ATOM 1257 N N . GLN A 1 162 ? 5.586 30.359 2.207 1 85.75 162 GLN A N 1
ATOM 1258 C CA . GLN A 1 162 ? 4.441 31.234 2.035 1 85.75 162 GLN A CA 1
ATOM 1259 C C . GLN A 1 162 ? 3.539 30.766 0.9 1 85.75 162 GLN A C 1
ATOM 1261 O O . GLN A 1 162 ? 4.02 30.203 -0.087 1 85.75 162 GLN A O 1
ATOM 1266 N N . LEU A 1 163 ? 2.303 31 1.121 1 89.06 163 LEU A N 1
ATOM 1267 C CA . LEU A 1 163 ? 1.305 30.547 0.154 1 89.06 163 LEU A CA 1
ATOM 1268 C C . LEU A 1 163 ? 1.589 31.141 -1.227 1 89.06 163 LEU A C 1
ATOM 1270 O O . LEU A 1 163 ? 1.386 30.469 -2.242 1 89.06 163 LEU A O 1
ATOM 1274 N N . ASP A 1 164 ? 2.088 32.375 -1.229 1 88.62 164 ASP A N 1
ATOM 1275 C CA . ASP A 1 164 ? 2.27 33.062 -2.504 1 88.62 164 ASP A CA 1
ATOM 1276 C C . ASP A 1 164 ? 3.582 32.656 -3.168 1 88.62 164 ASP A C 1
ATOM 1278 O O . ASP A 1 164 ? 3.873 33.062 -4.289 1 88.62 164 ASP A O 1
ATOM 1282 N N . ALA A 1 165 ? 4.355 31.781 -2.574 1 87.81 165 ALA A N 1
ATOM 1283 C CA . ALA A 1 165 ? 5.668 31.438 -3.113 1 87.81 165 ALA A CA 1
ATOM 1284 C C . ALA A 1 165 ? 5.734 29.953 -3.471 1 87.81 165 ALA A C 1
ATOM 1286 O O . ALA A 1 165 ? 6.727 29.484 -4.035 1 87.81 165 ALA A O 1
ATOM 1287 N N . VAL A 1 166 ? 4.66 29.25 -3.23 1 89.5 166 VAL A N 1
ATOM 1288 C CA . VAL A 1 166 ? 4.738 27.812 -3.418 1 89.5 166 VAL A CA 1
ATOM 1289 C C . VAL A 1 166 ? 4.113 27.422 -4.758 1 89.5 166 VAL A C 1
ATOM 1291 O O . VAL A 1 166 ? 3.197 28.094 -5.238 1 89.5 166 VAL A O 1
ATOM 1294 N N . SER A 1 167 ? 4.609 26.391 -5.328 1 91.56 167 SER A N 1
ATOM 1295 C CA . SER A 1 167 ? 4.113 25.906 -6.605 1 91.56 167 SER A CA 1
ATOM 1296 C C . SER A 1 167 ? 2.855 25.062 -6.426 1 91.56 167 SER A C 1
ATOM 1298 O O . SER A 1 167 ? 2.072 24.891 -7.359 1 91.56 167 SER A O 1
ATOM 1300 N N . HIS A 1 168 ? 2.711 24.422 -5.254 1 94.81 168 HIS A N 1
ATOM 1301 C CA . HIS A 1 168 ? 1.586 23.547 -4.961 1 94.81 168 HIS A CA 1
ATOM 1302 C C . HIS A 1 168 ? 0.94 23.906 -3.625 1 94.81 168 HIS A C 1
ATOM 1304 O O . HIS A 1 168 ? 1.592 24.484 -2.75 1 94.81 168 HIS A O 1
ATOM 1310 N N . VAL A 1 169 ? -0.319 23.531 -3.57 1 95.44 169 VAL A N 1
ATOM 1311 C CA . VAL A 1 169 ? -1.034 23.844 -2.336 1 95.44 169 VAL A CA 1
ATOM 1312 C C . VAL A 1 169 ? -1.977 22.688 -1.985 1 95.44 169 VAL A C 1
ATOM 1314 O O . VAL A 1 169 ? -2.348 21.906 -2.854 1 95.44 169 VAL A O 1
ATOM 1317 N N . PHE A 1 170 ? -2.279 22.641 -0.668 1 95.75 170 PHE A N 1
ATOM 1318 C CA . PHE A 1 170 ? -3.334 21.75 -0.183 1 95.75 170 PHE A CA 1
ATOM 1319 C C . PHE A 1 170 ? -4.66 22.5 -0.083 1 95.75 170 PHE A C 1
ATOM 1321 O O . PHE A 1 170 ? -4.684 23.703 0.147 1 95.75 170 PHE A O 1
ATOM 1328 N N . ILE A 1 171 ? -5.746 21.75 -0.248 1 95.81 171 ILE A N 1
ATOM 1329 C CA . ILE A 1 171 ? -7.09 22.328 -0.159 1 95.81 171 ILE A CA 1
ATOM 1330 C C . ILE A 1 171 ? -7.812 21.75 1.059 1 95.81 171 ILE A C 1
ATOM 1332 O O . ILE A 1 171 ? -7.895 20.531 1.223 1 95.81 171 ILE A O 1
ATOM 1336 N N . ARG A 1 172 ? -8.336 22.625 1.808 1 95.06 172 ARG A N 1
ATOM 1337 C CA . ARG A 1 172 ? -9.133 22.203 2.953 1 95.06 172 ARG A CA 1
ATOM 1338 C C . ARG A 1 172 ? -10.5 21.688 2.508 1 95.06 172 ARG A C 1
ATOM 1340 O O . ARG A 1 172 ? -11.188 22.344 1.716 1 95.06 172 ARG A O 1
ATOM 1347 N N . ILE A 1 173 ? -10.812 20.5 2.986 1 90.06 173 ILE A N 1
ATOM 1348 C CA . ILE A 1 173 ? -12.148 19.938 2.799 1 90.06 173 ILE A CA 1
ATOM 1349 C C . ILE A 1 173 ? -12.953 20.062 4.09 1 90.06 173 ILE A C 1
ATOM 1351 O O . ILE A 1 173 ? -12.711 19.344 5.059 1 90.06 173 ILE A O 1
ATOM 1355 N N . ASP A 1 174 ? -13.859 20.938 4.023 1 81.81 174 ASP A N 1
ATOM 1356 C CA . ASP A 1 174 ? -14.602 21.219 5.246 1 81.81 174 ASP A CA 1
ATOM 1357 C C . ASP A 1 174 ? -15.438 20.031 5.676 1 81.81 174 ASP A C 1
ATOM 1359 O O . ASP A 1 174 ? -16 19.312 4.836 1 81.81 174 ASP A O 1
ATOM 1363 N N . ALA A 1 175 ? -15.32 19.719 6.902 1 68.38 175 ALA A N 1
ATOM 1364 C CA . ALA A 1 175 ? -16.109 18.625 7.48 1 68.38 175 ALA A CA 1
ATOM 1365 C C . ALA A 1 175 ? -17.578 19 7.59 1 68.38 175 ALA A C 1
ATOM 1367 O O . ALA A 1 175 ? -17.906 20.156 7.879 1 68.38 175 ALA A O 1
ATOM 1368 N N . HIS A 1 176 ? -18.438 18.094 7.172 1 65.06 176 HIS A N 1
ATOM 1369 C CA . HIS A 1 176 ? -19.875 18.359 7.234 1 65.06 176 HIS A CA 1
ATOM 1370 C C . HIS A 1 176 ? -20.391 18.281 8.664 1 65.06 176 HIS A C 1
ATOM 1372 O O . HIS A 1 176 ? -21.469 18.797 8.977 1 65.06 176 HIS A O 1
ATOM 1378 N N . ARG A 1 177 ? -19.625 17.578 9.5 1 67.44 177 ARG A N 1
ATOM 1379 C CA . ARG A 1 177 ? -20.156 17.344 10.836 1 67.44 177 ARG A CA 1
ATOM 1380 C C . ARG A 1 177 ? -19.141 17.719 11.914 1 67.44 177 ARG A C 1
ATOM 1382 O O . ARG A 1 177 ? -17.969 17.359 11.805 1 67.44 177 ARG A O 1
ATOM 1389 N N . THR A 1 178 ? -19.609 18.562 12.844 1 67.56 178 THR A N 1
ATOM 1390 C CA . THR A 1 178 ? -18.875 18.719 14.086 1 67.56 178 THR A CA 1
ATOM 1391 C C . THR A 1 178 ? -18.922 17.438 14.922 1 67.56 178 THR A C 1
ATOM 1393 O O . THR A 1 178 ? -19.938 16.734 14.914 1 67.56 178 THR A O 1
ATOM 1396 N N . PRO A 1 179 ? -17.812 17.047 15.484 1 74.12 179 PRO A N 1
ATOM 1397 C CA . PRO A 1 179 ? -16.531 17.703 15.797 1 74.12 179 PRO A CA 1
ATOM 1398 C C . PRO A 1 179 ? -15.398 17.234 14.906 1 74.12 179 PRO A C 1
ATOM 1400 O O . PRO A 1 179 ? -14.227 17.375 15.266 1 74.12 179 PRO A O 1
ATOM 1403 N N . LEU A 1 180 ? -15.688 16.734 13.797 1 81.12 180 LEU A N 1
ATOM 1404 C CA . LEU A 1 180 ? -14.625 16.188 12.961 1 81.12 180 LEU A CA 1
ATOM 1405 C C . LEU A 1 180 ? -13.711 17.297 12.453 1 81.12 180 LEU A C 1
ATOM 1407 O O . LEU A 1 180 ? -14.18 18.375 12.078 1 81.12 180 LEU A O 1
ATOM 1411 N N . GLN A 1 181 ? -12.43 17.016 12.594 1 84.06 181 GLN A N 1
ATOM 1412 C CA . GLN A 1 181 ? -11.461 17.938 12 1 84.06 181 GLN A CA 1
ATOM 1413 C C . GLN A 1 181 ? -11.562 17.922 10.477 1 84.06 181 GLN A C 1
ATOM 1415 O O . GLN A 1 181 ? -11.891 16.906 9.875 1 84.06 181 GLN A O 1
ATOM 1420 N N . PRO A 1 182 ? -11.336 19.109 9.938 1 87.44 182 PRO A N 1
ATOM 1421 C CA . PRO A 1 182 ? -11.266 19.109 8.477 1 87.44 182 PRO A CA 1
ATOM 1422 C C . PRO A 1 182 ? -10.109 18.266 7.945 1 87.44 182 PRO A C 1
ATOM 1424 O O . PRO A 1 182 ? -9.195 17.922 8.695 1 87.44 182 PRO A O 1
ATOM 1427 N N . ARG A 1 183 ? -10.234 17.938 6.727 1 92.75 183 ARG A N 1
ATOM 1428 C CA . ARG A 1 183 ? -9.188 17.234 6.016 1 92.75 183 ARG A CA 1
ATOM 1429 C C . ARG A 1 183 ? -8.648 18.062 4.855 1 92.75 183 ARG A C 1
ATOM 1431 O O . ARG A 1 183 ? -9.203 19.109 4.523 1 92.75 183 ARG A O 1
ATOM 1438 N N . TYR A 1 184 ? -7.574 17.594 4.387 1 94.12 184 TYR A N 1
ATOM 1439 C CA . TYR A 1 184 ? -6.957 18.312 3.281 1 94.12 184 TYR A CA 1
ATOM 1440 C C . TYR A 1 184 ? -6.672 17.375 2.109 1 94.12 184 TYR A C 1
ATOM 1442 O O . TYR A 1 184 ? -6.32 16.219 2.307 1 94.12 184 TYR A O 1
ATOM 1450 N N . GLU A 1 185 ? -6.836 17.906 0.955 1 94.31 185 GLU A N 1
ATOM 1451 C CA . GLU A 1 185 ? -6.492 17.219 -0.283 1 94.31 185 GLU A CA 1
ATOM 1452 C C . GLU A 1 185 ? -5.371 17.938 -1.026 1 94.31 185 GLU A C 1
ATOM 1454 O O . GLU A 1 185 ? -5.18 19.141 -0.86 1 94.31 185 GLU A O 1
ATOM 1459 N N . GLY A 1 186 ? -4.676 17.125 -1.911 1 93.5 186 GLY A N 1
ATOM 1460 C CA . GLY A 1 186 ? -3.549 17.656 -2.658 1 93.5 186 GLY A CA 1
ATOM 1461 C C . GLY A 1 186 ? -2.242 16.953 -2.35 1 93.5 186 GLY A C 1
ATOM 1462 O O . GLY A 1 186 ? -2.238 15.805 -1.895 1 93.5 186 GLY A O 1
ATOM 1463 N N . PRO A 1 187 ? -1.18 17.625 -2.693 1 94.38 187 PRO A N 1
ATOM 1464 C CA . PRO A 1 187 ? -1.058 19 -3.178 1 94.38 187 PRO A CA 1
ATOM 1465 C C . PRO A 1 187 ? -1.378 19.125 -4.664 1 94.38 187 PRO A C 1
ATOM 1467 O O . PRO A 1 187 ? -1.133 18.203 -5.438 1 94.38 187 PRO A O 1
ATOM 1470 N N . TYR A 1 188 ? -1.89 20.328 -4.977 1 95.06 188 TYR A N 1
ATOM 1471 C CA . TYR A 1 188 ? -2.248 20.625 -6.355 1 95.06 188 TYR A CA 1
ATOM 1472 C C . TYR A 1 188 ? -1.434 21.797 -6.891 1 95.06 188 TYR A C 1
ATOM 1474 O O . TYR A 1 188 ? -1.128 22.734 -6.148 1 95.06 188 TYR A O 1
ATOM 1482 N N . ALA A 1 189 ? -1.106 21.734 -8.125 1 94.38 189 ALA A N 1
ATOM 1483 C CA . ALA A 1 189 ? -0.301 22.766 -8.758 1 94.38 189 ALA A CA 1
ATOM 1484 C C . ALA A 1 189 ? -1.087 24.078 -8.891 1 94.38 189 ALA A C 1
ATOM 1486 O O . ALA A 1 189 ? -2.268 24.062 -9.242 1 94.38 189 ALA A O 1
ATOM 1487 N N . VAL A 1 190 ? -0.343 25.156 -8.633 1 95.88 190 VAL A N 1
ATOM 1488 C CA . VAL A 1 190 ? -0.932 26.484 -8.781 1 95.88 190 VAL A CA 1
ATOM 1489 C C . VAL A 1 190 ? -0.693 26.984 -10.203 1 95.88 190 VAL A C 1
ATOM 1491 O O . VAL A 1 190 ? 0.453 27.125 -10.633 1 95.88 190 VAL A O 1
ATOM 1494 N N . LEU A 1 191 ? -1.766 27.312 -10.844 1 96.56 191 LEU A N 1
ATOM 1495 C CA . LEU A 1 191 ? -1.663 27.766 -12.227 1 96.56 191 LEU A CA 1
ATOM 1496 C C . LEU A 1 191 ? -1.705 29.281 -12.297 1 96.56 191 LEU A C 1
ATOM 1498 O O . LEU A 1 191 ? -1.017 29.891 -13.125 1 96.56 191 LEU A O 1
ATOM 1502 N N . GLN A 1 192 ? -2.566 29.859 -11.547 1 97.19 192 GLN A N 1
ATOM 1503 C CA . GLN A 1 192 ? -2.75 31.312 -11.5 1 97.19 192 GLN A CA 1
ATOM 1504 C C . GLN A 1 192 ? -3.076 31.781 -10.078 1 97.19 192 GLN A C 1
ATOM 1506 O O . GLN A 1 192 ? -3.711 31.047 -9.312 1 97.19 192 GLN A O 1
ATOM 1511 N N . ARG A 1 193 ? -2.648 33.062 -9.805 1 96.56 193 ARG A N 1
ATOM 1512 C CA . ARG A 1 193 ? -2.891 33.625 -8.484 1 96.56 193 ARG A CA 1
ATOM 1513 C C . ARG A 1 193 ? -3.664 34.938 -8.586 1 96.56 193 ARG A C 1
ATOM 1515 O O . ARG A 1 193 ? -3.309 35.812 -9.375 1 96.56 193 ARG A O 1
ATOM 1522 N N . ARG A 1 194 ? -4.668 34.938 -7.852 1 95.06 194 ARG A N 1
ATOM 1523 C CA . ARG A 1 194 ? -5.383 36.188 -7.594 1 95.06 194 ARG A CA 1
ATOM 1524 C C . ARG A 1 194 ? -5.371 36.531 -6.105 1 95.06 194 ARG A C 1
ATOM 1526 O O . ARG A 1 194 ? -4.852 35.75 -5.293 1 95.06 194 ARG A O 1
ATOM 1533 N N . GLU A 1 195 ? -5.906 37.656 -5.758 1 93.75 195 GLU A N 1
ATOM 1534 C CA . GLU A 1 195 ? -5.883 38.125 -4.375 1 93.75 195 GLU A CA 1
ATOM 1535 C C . GLU A 1 195 ? -6.707 37.219 -3.467 1 93.75 195 GLU A C 1
ATOM 1537 O O . GLU A 1 195 ? -6.27 36.875 -2.367 1 93.75 195 GLU A O 1
ATOM 1542 N N . LYS A 1 196 ? -7.848 36.75 -3.998 1 95.25 196 LYS A N 1
ATOM 1543 C CA . LYS A 1 196 ? -8.773 36.062 -3.111 1 95.25 196 LYS A CA 1
ATOM 1544 C C . LYS A 1 196 ? -8.844 34.562 -3.451 1 95.25 196 LYS A C 1
ATOM 1546 O O . LYS A 1 196 ? -9.391 33.781 -2.682 1 95.25 196 LYS A O 1
ATOM 1551 N N . ASP A 1 197 ? -8.352 34.219 -4.613 1 96.19 197 ASP A N 1
ATOM 1552 C CA . ASP A 1 197 ? -8.453 32.812 -5.02 1 96.19 197 ASP A CA 1
ATOM 1553 C C . ASP A 1 197 ? -7.297 32.438 -5.934 1 96.19 197 ASP A C 1
ATOM 1555 O O . ASP A 1 197 ? -6.672 33.281 -6.562 1 96.19 197 ASP A O 1
ATOM 1559 N N . TYR A 1 198 ? -6.957 31.219 -5.918 1 97.44 198 TYR A N 1
ATOM 1560 C CA . TYR A 1 198 ? -5.961 30.625 -6.801 1 97.44 198 TYR A CA 1
ATOM 1561 C C . TYR A 1 198 ? -6.609 29.641 -7.773 1 97.44 198 TYR A C 1
ATOM 1563 O O . TYR A 1 198 ? -7.531 28.922 -7.402 1 97.44 198 TYR A O 1
ATOM 1571 N N . LYS A 1 199 ? -6.082 29.625 -8.992 1 97.81 199 LYS A N 1
ATOM 1572 C CA . LYS A 1 199 ? -6.457 28.594 -9.945 1 97.81 199 LYS A CA 1
ATOM 1573 C C . LYS A 1 199 ? -5.551 27.375 -9.812 1 97.81 199 LYS A C 1
ATOM 1575 O O . LYS A 1 199 ? -4.332 27.469 -9.969 1 97.81 199 LYS A O 1
ATOM 1580 N N . LEU A 1 200 ? -6.18 26.188 -9.594 1 97 200 LEU A N 1
ATOM 1581 C CA . LEU A 1 200 ? -5.41 24.969 -9.328 1 97 200 LEU A CA 1
ATOM 1582 C C . LEU A 1 200 ? -5.684 23.906 -10.391 1 97 200 LEU A C 1
ATOM 1584 O O . LEU A 1 200 ? -6.773 23.859 -10.961 1 97 200 LEU A O 1
ATOM 1588 N N . GLN A 1 201 ? -4.66 23.172 -10.641 1 95.19 201 GLN A N 1
ATOM 1589 C CA . GLN A 1 201 ? -4.824 21.969 -11.461 1 95.19 201 GLN A CA 1
ATOM 1590 C C . GLN A 1 201 ? -5.215 20.766 -10.609 1 95.19 201 GLN A C 1
ATOM 1592 O O . GLN A 1 201 ? -4.355 20.125 -10.008 1 95.19 201 GLN A O 1
ATOM 1597 N N . LEU A 1 202 ? -6.422 20.438 -10.68 1 92.31 202 LEU A N 1
ATOM 1598 C CA . LEU A 1 202 ? -6.875 19.234 -9.977 1 92.31 202 LEU A CA 1
ATOM 1599 C C . LEU A 1 202 ? -6.684 18 -10.844 1 92.31 202 LEU A C 1
ATOM 1601 O O . LEU A 1 202 ? -5.957 18.031 -11.836 1 92.31 202 LEU A O 1
ATOM 1605 N N . ASP A 1 203 ? -7.047 16.859 -10.414 1 82.62 203 ASP A N 1
ATOM 1606 C CA . ASP A 1 203 ? -6.766 15.602 -11.109 1 82.62 203 ASP A CA 1
ATOM 1607 C C . ASP A 1 203 ? -7.332 15.625 -12.523 1 82.62 203 ASP A C 1
ATOM 1609 O O . ASP A 1 203 ? -6.629 15.289 -13.484 1 82.62 203 ASP A O 1
ATOM 1613 N N . HIS A 1 204 ? -8.531 16.047 -12.68 1 85 204 HIS A N 1
ATOM 1614 C CA . HIS A 1 204 ? -9.133 15.953 -14.008 1 85 204 HIS A CA 1
ATOM 1615 C C . HIS A 1 204 ? -9.719 17.297 -14.438 1 85 204 HIS A C 1
ATOM 1617 O O . HIS A 1 204 ? -10.422 17.375 -15.445 1 85 204 HIS A O 1
ATOM 1623 N N . ARG A 1 205 ? -9.383 18.344 -13.641 1 92.12 205 ARG A N 1
ATOM 1624 C CA . ARG A 1 205 ? -9.969 19.641 -13.961 1 92.12 205 ARG A CA 1
ATOM 1625 C C . ARG A 1 205 ? -9.195 20.766 -13.281 1 92.12 205 ARG A C 1
ATOM 1627 O O . ARG A 1 205 ? -8.32 20.516 -12.445 1 92.12 205 ARG A O 1
ATOM 1634 N N . THR A 1 206 ? -9.578 21.969 -13.766 1 96.19 206 THR A N 1
ATOM 1635 C CA . THR A 1 206 ? -9.086 23.156 -13.086 1 96.19 206 THR A CA 1
ATOM 1636 C C . THR A 1 206 ? -10.195 23.812 -12.266 1 96.19 206 THR A C 1
ATOM 1638 O O . THR A 1 206 ? -11.375 23.641 -12.57 1 96.19 206 THR A O 1
ATOM 1641 N N . ALA A 1 207 ? -9.82 24.484 -11.203 1 96.56 207 ALA A N 1
ATOM 1642 C CA . ALA A 1 207 ? -10.82 25.156 -10.367 1 96.56 207 ALA A CA 1
ATOM 1643 C C . ALA A 1 207 ? -10.211 26.344 -9.625 1 96.56 207 ALA A C 1
ATOM 1645 O O . ALA A 1 207 ? -9.031 26.312 -9.258 1 96.56 207 ALA A O 1
ATOM 1646 N N . TRP A 1 208 ? -11.023 27.359 -9.469 1 97.31 208 TRP A N 1
ATOM 1647 C CA . TRP A 1 208 ? -10.656 28.469 -8.602 1 97.31 208 TRP A CA 1
ATOM 1648 C C . TRP A 1 208 ? -11.031 28.188 -7.156 1 97.31 208 TRP A C 1
ATOM 1650 O O . TRP A 1 208 ? -12.188 27.875 -6.855 1 97.31 208 TRP A O 1
ATOM 1660 N N . ILE A 1 209 ? -10.078 28.266 -6.285 1 96.75 209 ILE A N 1
ATOM 1661 C CA . ILE A 1 209 ? -10.312 27.969 -4.879 1 96.75 209 ILE A CA 1
ATOM 1662 C C . ILE A 1 209 ? -9.906 29.156 -4.016 1 96.75 209 ILE A C 1
ATOM 1664 O O . ILE A 1 209 ? -8.852 29.75 -4.23 1 96.75 209 ILE A O 1
ATOM 1668 N N . SER A 1 210 ? -10.742 29.438 -3.016 1 96.62 210 SER A N 1
ATOM 1669 C CA . SER A 1 210 ? -10.492 30.562 -2.115 1 96.62 210 SER A CA 1
ATOM 1670 C C . SER A 1 210 ? -9.195 30.359 -1.342 1 96.62 210 SER A C 1
ATOM 1672 O O . SER A 1 210 ? -8.891 29.266 -0.889 1 96.62 210 SER A O 1
ATOM 1674 N N . VAL A 1 211 ? -8.5 31.438 -1.099 1 95.5 211 VAL A N 1
ATOM 1675 C CA . VAL A 1 211 ? -7.203 31.406 -0.432 1 95.5 211 VAL A CA 1
ATOM 1676 C C . VAL A 1 211 ? -7.367 30.922 1.005 1 95.5 211 VAL A C 1
ATOM 1678 O O . VAL A 1 211 ? -6.469 30.281 1.558 1 95.5 211 VAL A O 1
ATOM 1681 N N . ASP A 1 212 ? -8.5 31.109 1.587 1 93.12 212 ASP A N 1
ATOM 1682 C CA . ASP A 1 212 ? -8.742 30.75 2.982 1 93.12 212 ASP A CA 1
ATOM 1683 C C . ASP A 1 212 ? -8.742 29.234 3.168 1 93.12 212 ASP A C 1
ATOM 1685 O O . ASP A 1 212 ? -8.594 28.75 4.289 1 93.12 212 ASP A O 1
ATOM 1689 N N . ARG A 1 213 ? -8.898 28.5 2.111 1 94.88 213 ARG A N 1
ATOM 1690 C CA . ARG A 1 213 ? -8.961 27.047 2.182 1 94.88 213 ARG A CA 1
ATOM 1691 C C . ARG A 1 213 ? -7.609 26.422 1.832 1 94.88 213 ARG A C 1
ATOM 1693 O O . ARG A 1 213 ? -7.465 25.188 1.844 1 94.88 213 ARG A O 1
ATOM 1700 N N . LEU A 1 214 ? -6.676 27.25 1.608 1 95.19 214 LEU A N 1
ATOM 1701 C CA . LEU A 1 214 ? -5.434 26.719 1.048 1 95.19 214 LEU A CA 1
ATOM 1702 C C . LEU A 1 214 ? -4.328 26.703 2.098 1 95.19 214 LEU A C 1
ATOM 1704 O O . LEU A 1 214 ? -4.281 27.578 2.969 1 95.19 214 LEU A O 1
ATOM 1708 N N . LYS A 1 215 ? -3.486 25.734 2.025 1 93.56 215 LYS A N 1
ATOM 1709 C CA . LYS A 1 215 ? -2.24 25.641 2.779 1 93.56 215 LYS A CA 1
ATOM 1710 C C . LYS A 1 215 ? -1.067 25.312 1.864 1 93.56 215 LYS A C 1
ATOM 1712 O O . LYS A 1 215 ? -1.206 24.5 0.936 1 93.56 215 LYS A O 1
ATOM 1717 N N . PRO A 1 216 ? 0.062 25.922 2.105 1 92.12 216 PRO A N 1
ATOM 1718 C CA . PRO A 1 216 ? 1.222 25.641 1.256 1 92.12 216 PRO A CA 1
ATOM 1719 C C . PRO A 1 216 ? 1.667 24.172 1.331 1 92.12 216 PRO A C 1
ATOM 1721 O O . PRO A 1 216 ? 1.597 23.562 2.398 1 92.12 216 PRO A O 1
ATOM 1724 N N . ALA A 1 217 ? 2.107 23.672 0.213 1 91.5 217 ALA A N 1
ATOM 1725 C CA . ALA A 1 217 ? 2.658 22.328 0.182 1 91.5 217 ALA A CA 1
ATOM 1726 C C . ALA A 1 217 ? 3.922 22.219 1.03 1 91.5 217 ALA A C 1
ATOM 1728 O O . ALA A 1 217 ? 4.625 23.219 1.225 1 91.5 217 ALA A O 1
ATOM 1729 N N . PHE A 1 218 ? 4.215 21.016 1.461 1 86.81 218 PHE A N 1
ATOM 1730 C CA . PHE A 1 218 ? 5.418 20.766 2.248 1 86.81 218 PHE A CA 1
ATOM 1731 C C . PHE A 1 218 ? 6.668 20.891 1.384 1 86.81 218 PHE A C 1
ATOM 1733 O O . PHE A 1 218 ? 6.703 20.391 0.256 1 86.81 218 PHE A O 1
ATOM 1740 N N . VAL A 1 219 ? 7.613 21.594 1.911 1 82.94 219 VAL A N 1
ATOM 1741 C CA . VAL A 1 219 ? 8.914 21.688 1.268 1 82.94 219 VAL A CA 1
ATOM 1742 C C . VAL A 1 219 ? 10 21.172 2.211 1 82.94 219 VAL A C 1
ATOM 1744 O O . VAL A 1 219 ? 10.094 21.609 3.361 1 82.94 219 VAL A O 1
ATOM 1747 N N . LEU A 1 220 ? 10.75 20.219 1.663 1 84.31 220 LEU A N 1
ATOM 1748 C CA . LEU A 1 220 ? 11.789 19.609 2.484 1 84.31 220 LEU A CA 1
ATOM 1749 C C . LEU A 1 220 ? 12.961 20.562 2.68 1 84.31 220 LEU A C 1
ATOM 1751 O O . LEU A 1 220 ? 13.312 21.312 1.767 1 84.31 220 LEU A O 1
ATOM 1755 N N . ARG A 1 221 ? 13.516 20.469 3.834 1 75.81 221 ARG A N 1
ATOM 1756 C CA . ARG A 1 221 ? 14.742 21.203 4.109 1 75.81 221 ARG A CA 1
ATOM 1757 C C . ARG A 1 221 ? 15.93 20.609 3.354 1 75.81 221 ARG A C 1
ATOM 1759 O O . ARG A 1 221 ? 16.141 19.391 3.393 1 75.81 221 ARG A O 1
ATOM 1766 N N . ASP A 1 222 ? 16.375 21.375 2.336 1 62.19 222 ASP A N 1
ATOM 1767 C CA . ASP A 1 222 ? 17.531 20.906 1.58 1 62.19 222 ASP A CA 1
ATOM 1768 C C . ASP A 1 222 ? 18.781 20.844 2.469 1 62.19 222 ASP A C 1
ATOM 1770 O O . ASP A 1 222 ? 19.156 21.844 3.078 1 62.19 222 ASP A O 1
ATOM 1774 N N . ASP A 1 223 ? 18.984 19.984 3.23 1 53.81 223 ASP A N 1
ATOM 1775 C CA . ASP A 1 223 ? 20.312 20 3.844 1 53.81 223 ASP A CA 1
ATOM 1776 C C . ASP A 1 223 ? 21.406 19.984 2.781 1 53.81 223 ASP A C 1
ATOM 1778 O O . ASP A 1 223 ? 21.312 19.25 1.794 1 53.81 223 ASP A O 1
ATOM 1782 N N . PRO A 1 224 ? 22.203 21.109 2.658 1 44.28 224 PRO A N 1
ATOM 1783 C CA . PRO A 1 224 ? 23.344 21.078 1.732 1 44.28 224 PRO A CA 1
ATOM 1784 C C . PRO A 1 224 ? 23.969 19.688 1.616 1 44.28 224 PRO A C 1
ATOM 1786 O O . PRO A 1 224 ? 24.125 18.984 2.623 1 44.28 224 PRO A O 1
ATOM 1789 N N . ILE A 1 225 ? 23.594 18.984 0.604 1 42.44 225 ILE A N 1
ATOM 1790 C CA . ILE A 1 225 ? 24.453 17.844 0.307 1 42.44 225 ILE A CA 1
ATOM 1791 C C . ILE A 1 225 ? 25.859 18.094 0.837 1 42.44 225 ILE A C 1
ATOM 1793 O O . ILE A 1 225 ? 26.469 19.125 0.519 1 42.44 225 ILE A O 1
ATOM 1797 N N . THR A 1 226 ? 26.328 17.812 1.881 1 36.84 226 THR A N 1
ATOM 1798 C CA . THR A 1 226 ? 27.766 17.641 1.729 1 36.84 226 THR A CA 1
ATOM 1799 C C . THR A 1 226 ? 28.109 17.125 0.33 1 36.84 226 THR A C 1
ATOM 1801 O O . THR A 1 226 ? 27.5 16.156 -0.143 1 36.84 226 THR A O 1
ATOM 1804 N N . ASP A 1 227 ? 28.609 18 -0.598 1 33.41 227 ASP A N 1
ATOM 1805 C CA . ASP A 1 227 ? 29.281 17.781 -1.87 1 33.41 227 ASP A CA 1
ATOM 1806 C C . ASP A 1 227 ? 29.891 16.375 -1.921 1 33.41 227 ASP A C 1
ATOM 1808 O O . ASP A 1 227 ? 31.047 16.188 -1.521 1 33.41 227 ASP A O 1
ATOM 1812 N N . HIS A 1 228 ? 29.5 15.328 -1.437 1 33.44 228 HIS A N 1
ATOM 1813 C CA . HIS A 1 228 ? 30.281 14.242 -2.025 1 33.44 228 HIS A CA 1
ATOM 1814 C C . HIS A 1 228 ? 30.094 14.18 -3.537 1 33.44 228 HIS A C 1
ATOM 1816 O O . HIS A 1 228 ? 29 13.828 -4.012 1 33.44 228 HIS A O 1
ATOM 1822 N N . SER A 1 229 ? 30.641 15.133 -4.289 1 32.34 229 SER A N 1
ATOM 1823 C CA . SER A 1 229 ? 31.016 15.141 -5.703 1 32.34 229 SER A CA 1
ATOM 1824 C C . SER A 1 229 ? 31.25 13.727 -6.219 1 32.34 229 SER A C 1
ATOM 1826 O O . SER A 1 229 ? 32.344 13.172 -6.043 1 32.34 229 SER A O 1
ATOM 1828 N N . TYR A 1 230 ? 30.656 12.734 -5.922 1 30.22 230 TYR A N 1
ATOM 1829 C CA . TYR A 1 230 ? 31.094 11.664 -6.805 1 30.22 230 TYR A CA 1
ATOM 1830 C C . TYR A 1 230 ? 30.969 12.07 -8.266 1 30.22 230 TYR A C 1
ATOM 1832 O O . TYR A 1 230 ? 29.906 12.555 -8.695 1 30.22 230 TYR A O 1
ATOM 1840 N N . ALA A 1 231 ? 32.094 12.562 -8.945 1 27.66 231 ALA A N 1
ATOM 1841 C CA . ALA A 1 231 ? 32.406 12.75 -10.359 1 27.66 231 ALA A CA 1
ATOM 1842 C C . ALA A 1 231 ? 31.641 11.75 -11.219 1 27.66 231 ALA A C 1
ATOM 1844 O O . ALA A 1 231 ? 31.734 10.531 -11.016 1 27.66 231 ALA A O 1
ATOM 1845 N N . MET A 1 232 ? 30.516 12.016 -11.719 1 31.31 232 MET A N 1
ATOM 1846 C CA . MET A 1 232 ? 29.969 11.336 -12.891 1 31.31 232 MET A CA 1
ATOM 1847 C C . MET A 1 232 ? 31.078 10.93 -13.852 1 31.31 232 MET A C 1
ATOM 1849 O O . MET A 1 232 ? 31.609 11.766 -14.594 1 31.31 232 MET A O 1
ATOM 1853 N N . GLN A 1 233 ? 32.125 10.258 -13.391 1 29.33 233 GLN A N 1
ATOM 1854 C CA . GLN A 1 233 ? 33 9.805 -14.469 1 29.33 233 GLN A CA 1
ATOM 1855 C C . GLN A 1 233 ? 32.156 9.305 -15.656 1 29.33 233 GLN A C 1
ATOM 1857 O O . GLN A 1 233 ? 31.156 8.617 -15.477 1 29.33 233 GLN A O 1
ATOM 1862 N N . SER A 1 234 ? 32.281 10.008 -16.797 1 29.48 234 SER A N 1
ATOM 1863 C CA . SER A 1 234 ? 31.891 9.734 -18.188 1 29.48 234 SER A CA 1
ATOM 1864 C C . SER A 1 234 ? 32.062 8.25 -18.516 1 29.48 234 SER A C 1
ATOM 1866 O O . SER A 1 234 ? 33.156 7.715 -18.438 1 29.48 234 SER A O 1
ATOM 1868 N N . ILE A 1 235 ? 31.266 7.438 -18 1 29.83 235 ILE A N 1
ATOM 1869 C CA . ILE A 1 235 ? 31.391 6.137 -18.656 1 29.83 235 ILE A CA 1
ATOM 1870 C C . ILE A 1 235 ? 31.594 6.328 -20.156 1 29.83 235 ILE A C 1
ATOM 1872 O O . ILE A 1 235 ? 30.781 6.961 -20.828 1 29.83 235 ILE A O 1
ATOM 1876 N N . ASP A 1 236 ? 32.812 6.359 -20.594 1 30.39 236 ASP A N 1
ATOM 1877 C CA . ASP A 1 236 ? 33.281 6.301 -21.969 1 30.39 236 ASP A CA 1
ATOM 1878 C C . ASP A 1 236 ? 32.375 5.41 -22.828 1 30.39 236 ASP A C 1
ATOM 1880 O O . ASP A 1 236 ? 32.125 4.25 -22.484 1 30.39 236 ASP A O 1
ATOM 1884 N N . ARG A 1 237 ? 31.359 6.023 -23.438 1 30.53 237 ARG A N 1
ATOM 1885 C CA . ARG A 1 237 ? 30.688 5.332 -24.531 1 30.53 237 ARG A CA 1
ATOM 1886 C C . ARG A 1 237 ? 31.656 4.469 -25.328 1 30.53 237 ARG A C 1
ATOM 1888 O O . ARG A 1 237 ? 32.75 4.934 -25.703 1 30.53 237 ARG A O 1
ATOM 1895 N N . PRO A 1 238 ? 31.641 3.129 -25.016 1 28.94 238 PRO A N 1
ATOM 1896 C CA . PRO A 1 238 ? 32.562 2.404 -25.906 1 28.94 238 PRO A CA 1
ATOM 1897 C C . PRO A 1 238 ? 32.531 2.934 -27.344 1 28.94 238 PRO A C 1
ATOM 1899 O O . PRO A 1 238 ? 31.484 3.307 -27.844 1 28.94 238 PRO A O 1
ATOM 1902 N N . SER A 1 239 ? 33.562 3.691 -27.688 1 30.17 239 SER A N 1
ATOM 1903 C CA . SER A 1 239 ? 33.812 4.086 -29.062 1 30.17 239 SER A CA 1
ATOM 1904 C C . SER A 1 239 ? 33.438 2.982 -30.047 1 30.17 239 SER A C 1
ATOM 1906 O O . SER A 1 239 ? 33.875 1.837 -29.891 1 30.17 239 SER A O 1
ATOM 1908 N N . THR A 1 240 ? 32.125 2.977 -30.469 1 31.03 240 THR A N 1
ATOM 1909 C CA . THR A 1 240 ? 31.828 2.199 -31.672 1 31.03 240 THR A CA 1
ATOM 1910 C C . THR A 1 240 ? 33 2.248 -32.656 1 31.03 240 THR A C 1
ATOM 1912 O O . THR A 1 240 ? 33.312 3.309 -33.188 1 31.03 240 THR A O 1
ATOM 1915 N N . SER A 1 241 ? 34.062 1.502 -32.312 1 29.48 241 SER A N 1
ATOM 1916 C CA . SER A 1 241 ? 35.094 1.34 -33.312 1 29.48 241 SER A CA 1
ATOM 1917 C C . SER A 1 241 ? 34.5 1.24 -34.719 1 29.48 241 SER A C 1
ATOM 1919 O O . SER A 1 241 ? 33.562 0.448 -34.969 1 29.48 241 SER A O 1
ATOM 1921 N N . LYS A 1 242 ? 34.531 2.342 -35.469 1 30.78 242 LYS A N 1
ATOM 1922 C CA . LYS A 1 242 ? 34.312 2.346 -36.938 1 30.78 242 LYS A CA 1
ATOM 1923 C C . LYS A 1 242 ? 34.906 1.088 -37.562 1 30.78 242 LYS A C 1
ATOM 1925 O O . LYS A 1 242 ? 36.125 0.909 -37.594 1 30.78 242 LYS A O 1
ATOM 1930 N N . ILE A 1 243 ? 34.188 -0.13 -37.375 1 29.92 243 ILE A N 1
ATOM 1931 C CA . ILE A 1 243 ? 34.562 -1.281 -38.188 1 29.92 243 ILE A CA 1
ATOM 1932 C C . ILE A 1 243 ? 34.781 -0.845 -39.625 1 29.92 243 ILE A C 1
ATOM 1934 O O . ILE A 1 243 ? 33.844 -0.364 -40.281 1 29.92 243 ILE A O 1
ATOM 1938 N N . ASN A 1 244 ? 35.906 -0.142 -39.938 1 31.41 244 ASN A N 1
ATOM 1939 C CA . ASN A 1 244 ? 36.406 0.108 -41.281 1 31.41 244 ASN A CA 1
ATOM 1940 C C . ASN A 1 244 ? 36.188 -1.103 -42.188 1 31.41 244 ASN A C 1
ATOM 1942 O O . ASN A 1 244 ? 36.781 -2.166 -41.938 1 31.41 244 ASN A O 1
ATOM 1946 N N . GLU A 1 245 ? 34.875 -1.363 -42.531 1 31.33 245 GLU A N 1
ATOM 1947 C CA . GLU A 1 245 ? 34.625 -2.303 -43.625 1 31.33 245 GLU A CA 1
ATOM 1948 C C . GLU A 1 245 ? 35.531 -2.053 -44.812 1 31.33 245 GLU A C 1
ATOM 1950 O O . GLU A 1 245 ? 35.375 -1.062 -45.531 1 31.33 245 GLU A O 1
ATOM 1955 N N . GLU A 1 246 ? 36.875 -2.16 -44.656 1 31.42 246 GLU A N 1
ATOM 1956 C CA . GLU A 1 246 ? 37.781 -2.258 -45.781 1 31.42 246 GLU A CA 1
ATOM 1957 C C . GLU A 1 246 ? 37.25 -3.26 -46.812 1 31.42 246 GLU A C 1
ATOM 1959 O O . GLU A 1 246 ? 37.219 -4.465 -46.562 1 31.42 246 GLU A O 1
ATOM 1964 N N . GLU A 1 247 ? 36.125 -2.906 -47.469 1 32.31 247 GLU A N 1
ATOM 1965 C CA . GLU A 1 247 ? 35.688 -3.607 -48.688 1 32.31 247 GLU A CA 1
ATOM 1966 C C . GLU A 1 247 ? 36.875 -3.814 -49.625 1 32.31 247 GLU A C 1
ATOM 1968 O O . GLU A 1 247 ? 37.5 -2.848 -50.094 1 32.31 247 GLU A O 1
ATOM 1973 N N . GLY A 1 248 ? 37.75 -4.828 -49.312 1 28.03 248 GLY A N 1
ATOM 1974 C CA . GLY A 1 248 ? 38.781 -5.309 -50.219 1 28.03 248 GLY A CA 1
ATOM 1975 C C . GLY A 1 248 ? 38.281 -5.43 -51.656 1 28.03 248 GLY A C 1
ATOM 1976 O O . GLY A 1 248 ? 37.344 -6.16 -51.938 1 28.03 248 GLY A O 1
ATOM 1977 N N . LYS A 1 249 ? 38.406 -4.34 -52.438 1 32.38 249 LYS A N 1
ATOM 1978 C CA . LYS A 1 249 ? 38.219 -4.309 -53.875 1 32.38 249 LYS A CA 1
ATOM 1979 C C . LYS A 1 249 ? 38.938 -5.477 -54.531 1 32.38 249 LYS A C 1
ATOM 1981 O O . LYS A 1 249 ? 40.156 -5.512 -54.594 1 32.38 249 LYS A O 1
ATOM 1986 N N . VAL A 1 250 ? 38.375 -6.75 -54.281 1 29.59 250 VAL A N 1
ATOM 1987 C CA . VAL A 1 250 ? 38.844 -7.934 -54.969 1 29.59 250 VAL A CA 1
ATOM 1988 C C . VAL A 1 250 ? 38.844 -7.688 -56.469 1 29.59 250 VAL A C 1
ATOM 1990 O O . VAL A 1 250 ? 37.781 -7.449 -57.062 1 29.59 250 VAL A O 1
ATOM 1993 N N . GLN A 1 251 ? 39.781 -6.887 -56.969 1 27.52 251 GLN A N 1
ATOM 1994 C CA . GLN A 1 251 ? 40.031 -6.773 -58.375 1 27.52 251 GLN A CA 1
ATOM 1995 C C . GLN A 1 251 ? 40 -8.141 -59.062 1 27.52 251 GLN A C 1
ATOM 1997 O O . GLN A 1 251 ? 40.656 -9.086 -58.594 1 27.52 251 GLN A O 1
ATOM 2002 N N . PRO A 1 252 ? 38.906 -8.312 -59.781 1 31.48 252 PRO A N 1
ATOM 2003 C CA . PRO A 1 252 ? 38.688 -9.5 -60.625 1 31.48 252 PRO A CA 1
ATOM 2004 C C . PRO A 1 252 ? 39.938 -9.898 -61.406 1 31.48 252 PRO A C 1
ATOM 2006 O O . PRO A 1 252 ? 40.594 -9.039 -62 1 31.48 252 PRO A O 1
ATOM 2009 N N . VAL A 1 253 ? 40.594 -11.055 -61.094 1 27.86 253 VAL A N 1
ATOM 2010 C CA . VAL A 1 253 ? 41.5 -11.625 -62.062 1 27.86 253 VAL A CA 1
ATOM 2011 C C . VAL A 1 253 ? 40.719 -11.961 -63.344 1 27.86 253 VAL A C 1
ATOM 2013 O O . VAL A 1 253 ? 39.594 -12.461 -63.281 1 27.86 253 VAL A O 1
ATOM 2016 N N . MET B 1 1 ? -9.383 -9.297 19.781 1 70.69 1 MET B N 1
ATOM 2017 C CA . MET B 1 1 ? -8.625 -8.172 19.234 1 70.69 1 MET B CA 1
ATOM 2018 C C . MET B 1 1 ? -8.977 -6.879 19.969 1 70.69 1 MET B C 1
ATOM 2020 O O . MET B 1 1 ? -10.148 -6.598 20.203 1 70.69 1 MET B O 1
ATOM 2024 N N . ASN B 1 2 ? -7.965 -6.098 20.438 1 85.38 2 ASN B N 1
ATOM 2025 C CA . ASN B 1 2 ? -8.219 -4.922 21.266 1 85.38 2 ASN B CA 1
ATOM 2026 C C . ASN B 1 2 ? -8.203 -3.643 20.438 1 85.38 2 ASN B C 1
ATOM 2028 O O . ASN B 1 2 ? -7.75 -3.646 19.281 1 85.38 2 ASN B O 1
ATOM 2032 N N . ALA B 1 3 ? -8.875 -2.709 20.906 1 88.94 3 ALA B N 1
ATOM 2033 C CA . ALA B 1 3 ? -9.07 -1.423 20.25 1 88.94 3 ALA B CA 1
ATOM 2034 C C . ALA B 1 3 ? -7.738 -0.805 19.844 1 88.94 3 ALA B C 1
ATOM 2036 O O . ALA B 1 3 ? -7.629 -0.207 18.766 1 88.94 3 ALA B O 1
ATOM 2037 N N . HIS B 1 4 ? -6.789 -0.981 20.625 1 92.12 4 HIS B N 1
ATOM 2038 C CA . HIS B 1 4 ? -5.477 -0.409 20.344 1 92.12 4 HIS B CA 1
ATOM 2039 C C . HIS B 1 4 ? -4.844 -1.053 19.109 1 92.12 4 HIS B C 1
ATOM 2041 O O . HIS B 1 4 ? -4.277 -0.358 18.266 1 92.12 4 HIS B O 1
ATOM 2047 N N . THR B 1 5 ? -5 -2.287 19.047 1 90.81 5 THR B N 1
ATOM 2048 C CA . THR B 1 5 ? -4.457 -3.012 17.906 1 90.81 5 THR B CA 1
ATOM 2049 C C . THR B 1 5 ? -5.152 -2.59 16.609 1 90.81 5 THR B C 1
ATOM 2051 O O . THR B 1 5 ? -4.5 -2.379 15.586 1 90.81 5 THR B O 1
ATOM 2054 N N . VAL B 1 6 ? -6.41 -2.451 16.672 1 91.94 6 VAL B N 1
ATOM 2055 C CA . VAL B 1 6 ? -7.188 -2.047 15.5 1 91.94 6 VAL B CA 1
ATOM 2056 C C . VAL B 1 6 ? -6.789 -0.636 15.07 1 91.94 6 VAL B C 1
ATOM 2058 O O . VAL B 1 6 ? -6.547 -0.384 13.891 1 91.94 6 VAL B O 1
ATOM 2061 N N . ALA B 1 7 ? -6.688 0.211 16.031 1 94.44 7 ALA B N 1
ATOM 2062 C CA . ALA B 1 7 ? -6.34 1.601 15.75 1 94.44 7 ALA B CA 1
ATOM 2063 C C . ALA B 1 7 ? -4.949 1.702 15.125 1 94.44 7 ALA B C 1
ATOM 2065 O O . ALA B 1 7 ? -4.766 2.381 14.109 1 94.44 7 ALA B O 1
ATOM 2066 N N . THR B 1 8 ? -4.016 0.995 15.719 1 94.06 8 THR B N 1
ATOM 2067 C CA . THR B 1 8 ? -2.643 1.027 15.227 1 94.06 8 THR B CA 1
ATOM 2068 C C . THR B 1 8 ? -2.559 0.448 13.82 1 94.06 8 THR B C 1
ATOM 2070 O O . THR B 1 8 ? -1.865 0.995 12.961 1 94.06 8 THR B O 1
ATOM 2073 N N . THR B 1 9 ? -3.277 -0.599 13.617 1 93.06 9 THR B N 1
ATOM 2074 C CA . THR B 1 9 ? -3.291 -1.23 12.305 1 93.06 9 THR B CA 1
ATOM 2075 C C . THR B 1 9 ? -3.91 -0.302 11.258 1 93.06 9 THR B C 1
ATOM 2077 O O . THR B 1 9 ? -3.406 -0.188 10.141 1 93.06 9 THR B O 1
ATOM 2080 N N . LEU B 1 10 ? -4.934 0.372 11.625 1 95.44 10 LEU B N 1
ATOM 2081 C CA . LEU B 1 10 ? -5.605 1.306 10.727 1 95.44 10 LEU B CA 1
ATOM 2082 C C . LEU B 1 10 ? -4.668 2.441 10.32 1 95.44 10 LEU B C 1
ATOM 2084 O O . LEU B 1 10 ? -4.551 2.766 9.141 1 95.44 10 LEU B O 1
ATOM 2088 N N . VAL B 1 11 ? -3.996 2.99 11.273 1 96.81 11 VAL B N 1
ATOM 2089 C CA . VAL B 1 11 ? -3.125 4.133 11.016 1 96.81 11 VAL B CA 1
ATOM 2090 C C . VAL B 1 11 ? -1.918 3.688 10.195 1 96.81 11 VAL B C 1
ATOM 2092 O O . VAL B 1 11 ? -1.579 4.316 9.188 1 96.81 11 VAL B O 1
ATOM 2095 N N . THR B 1 12 ? -1.349 2.562 10.539 1 94.88 12 THR B N 1
ATOM 2096 C CA . THR B 1 12 ? -0.096 2.113 9.938 1 94.88 12 THR B CA 1
ATOM 2097 C C . THR B 1 12 ? -0.34 1.522 8.555 1 94.88 12 THR B C 1
ATOM 2099 O O . THR B 1 12 ? 0.422 1.78 7.617 1 94.88 12 THR B O 1
ATOM 2102 N N . ASN B 1 13 ? -1.414 0.798 8.391 1 92.94 13 ASN B N 1
ATOM 2103 C CA . ASN B 1 13 ? -1.555 0.016 7.164 1 92.94 13 ASN B CA 1
ATOM 2104 C C . ASN B 1 13 ? -2.521 0.676 6.188 1 92.94 13 ASN B C 1
ATOM 2106 O O . ASN B 1 13 ? -2.533 0.346 5 1 92.94 13 ASN B O 1
ATOM 2110 N N . TRP B 1 14 ? -3.291 1.551 6.672 1 95.38 14 TRP B N 1
ATOM 2111 C CA . TRP B 1 14 ? -4.211 2.197 5.742 1 95.38 14 TRP B CA 1
ATOM 2112 C C . TRP B 1 14 ? -3.902 3.686 5.617 1 95.38 14 TRP B C 1
ATOM 2114 O O . TRP B 1 14 ? -3.424 4.141 4.578 1 95.38 14 TRP B O 1
ATOM 2124 N N . ILE B 1 15 ? -4.047 4.387 6.695 1 96.69 15 ILE B N 1
ATOM 2125 C CA . ILE B 1 15 ? -3.99 5.844 6.625 1 96.69 15 ILE B CA 1
ATOM 2126 C C . ILE B 1 15 ? -2.615 6.281 6.129 1 96.69 15 ILE B C 1
ATOM 2128 O O . ILE B 1 15 ? -2.51 7.148 5.258 1 96.69 15 ILE B O 1
ATOM 2132 N N . ALA B 1 16 ? -1.562 5.707 6.633 1 96.06 16 ALA B N 1
ATOM 2133 C CA . ALA B 1 16 ? -0.2 6.074 6.25 1 96.06 16 ALA B CA 1
ATOM 2134 C C . ALA B 1 16 ? 0.058 5.77 4.777 1 96.06 16 ALA B C 1
ATOM 2136 O O . ALA B 1 16 ? 0.945 6.363 4.16 1 96.06 16 ALA B O 1
ATOM 2137 N N . ARG B 1 17 ? -0.768 4.883 4.23 1 94.12 17 ARG B N 1
ATOM 2138 C CA . ARG B 1 17 ? -0.49 4.41 2.875 1 94.12 17 ARG B CA 1
ATOM 2139 C C . ARG B 1 17 ? -1.468 5.02 1.875 1 94.12 17 ARG B C 1
ATOM 2141 O O . ARG B 1 17 ? -1.083 5.367 0.756 1 94.12 17 ARG B O 1
ATOM 2148 N N . PHE B 1 18 ? -2.703 5.109 2.301 1 95.38 18 PHE B N 1
ATOM 2149 C CA . PHE B 1 18 ? -3.738 5.457 1.333 1 95.38 18 PHE B CA 1
ATOM 2150 C C . PHE B 1 18 ? -4.398 6.781 1.698 1 95.38 18 PHE B C 1
ATOM 2152 O O . PHE B 1 18 ? -5.289 7.254 0.988 1 95.38 18 PHE B O 1
ATOM 2159 N N . GLY B 1 19 ? -3.977 7.391 2.805 1 96.19 19 GLY B N 1
ATOM 2160 C CA . GLY B 1 19 ? -4.594 8.633 3.25 1 96.19 19 GLY B CA 1
ATOM 2161 C C . GLY B 1 19 ? -5.801 8.406 4.141 1 96.19 19 GLY B C 1
ATOM 2162 O O . GLY B 1 19 ? -6.168 7.27 4.426 1 96.19 19 GLY B O 1
ATOM 2163 N N . VAL B 1 20 ? -6.379 9.477 4.547 1 96.19 20 VAL B N 1
ATOM 2164 C CA . VAL B 1 20 ? -7.492 9.445 5.488 1 96.19 20 VAL B CA 1
ATOM 2165 C C . VAL B 1 20 ? -8.789 9.109 4.754 1 96.19 20 VAL B C 1
ATOM 2167 O O . VAL B 1 20 ? -9.164 9.805 3.805 1 96.19 20 VAL B O 1
ATOM 2170 N N . PRO B 1 21 ? -9.461 8.07 5.203 1 93.81 21 PRO B N 1
ATOM 2171 C CA . PRO B 1 21 ? -10.758 7.777 4.578 1 93.81 21 PRO B CA 1
ATOM 2172 C C . PRO B 1 21 ? -11.828 8.797 4.938 1 93.81 21 PRO B C 1
ATOM 2174 O O . PRO B 1 21 ? -11.773 9.406 6.012 1 93.81 21 PRO B O 1
ATOM 2177 N N . ASP B 1 22 ? -12.812 8.82 4.078 1 89.75 22 ASP B N 1
ATOM 2178 C CA . ASP B 1 22 ? -13.945 9.695 4.352 1 89.75 22 ASP B CA 1
ATOM 2179 C C . ASP B 1 22 ? -14.867 9.086 5.406 1 89.75 22 ASP B C 1
ATOM 2181 O O . ASP B 1 22 ? -15.266 9.766 6.355 1 89.75 22 ASP B O 1
ATOM 2185 N N . ILE B 1 23 ? -15.133 7.832 5.105 1 89.44 23 ILE B N 1
ATOM 2186 C CA . ILE B 1 23 ? -16.109 7.125 5.934 1 89.44 23 ILE B CA 1
ATOM 2187 C C . ILE B 1 23 ? -15.555 5.75 6.309 1 89.44 23 ILE B C 1
ATOM 2189 O O . ILE B 1 23 ? -14.969 5.059 5.473 1 89.44 23 ILE B O 1
ATOM 2193 N N . ILE B 1 24 ? -15.664 5.434 7.527 1 89.5 24 ILE B N 1
ATOM 2194 C CA . ILE B 1 24 ? -15.43 4.066 7.969 1 89.5 24 ILE B CA 1
ATOM 2195 C C . ILE B 1 24 ? -16.734 3.455 8.477 1 89.5 24 ILE B C 1
ATOM 2197 O O . ILE B 1 24 ? -17.406 4.023 9.344 1 89.5 24 ILE B O 1
ATOM 2201 N N . THR B 1 25 ? -17.094 2.365 7.898 1 87.06 25 THR B N 1
ATOM 2202 C CA . THR B 1 25 ? -18.281 1.627 8.312 1 87.06 25 THR B CA 1
ATOM 2203 C C . THR B 1 25 ? -17.891 0.351 9.055 1 87.06 25 THR B C 1
ATOM 2205 O O . THR B 1 25 ? -17.094 -0.447 8.555 1 87.06 25 THR B O 1
ATOM 2208 N N . THR B 1 26 ? -18.344 0.272 10.25 1 85.88 26 THR B N 1
ATOM 2209 C CA . THR B 1 26 ? -18.031 -0.916 11.031 1 85.88 26 THR B CA 1
ATOM 2210 C C . THR B 1 26 ? -19.297 -1.563 11.57 1 85.88 26 THR B C 1
ATOM 2212 O O . THR B 1 26 ? -20.375 -0.954 11.547 1 85.88 26 THR B O 1
ATOM 2215 N N . ASP B 1 27 ? -19.156 -2.814 11.969 1 80 27 ASP B N 1
ATOM 2216 C CA . ASP B 1 27 ? -20.219 -3.414 12.758 1 80 27 ASP B CA 1
ATOM 2217 C C . ASP B 1 27 ? -20.219 -2.855 14.18 1 80 27 ASP B C 1
ATOM 2219 O O . ASP B 1 27 ? -19.469 -1.927 14.492 1 80 27 ASP B O 1
ATOM 2223 N N . GLN B 1 28 ? -21.062 -3.287 15.023 1 78.12 28 GLN B N 1
ATOM 2224 C CA . GLN B 1 28 ? -21.188 -2.736 16.375 1 78.12 28 GLN B CA 1
ATOM 2225 C C . GLN B 1 28 ? -20.281 -3.463 17.344 1 78.12 28 GLN B C 1
ATOM 2227 O O . GLN B 1 28 ? -20.641 -3.674 18.5 1 78.12 28 GLN B O 1
ATOM 2232 N N . GLY B 1 29 ? -19.125 -3.824 16.875 1 81.88 29 GLY B N 1
ATOM 2233 C CA . GLY B 1 29 ? -18.156 -4.441 17.766 1 81.88 29 GLY B CA 1
ATOM 2234 C C . GLY B 1 29 ? -17.578 -3.477 18.781 1 81.88 29 GLY B C 1
ATOM 2235 O O . GLY B 1 29 ? -17.359 -2.305 18.484 1 81.88 29 GLY B O 1
ATOM 2236 N N . ARG B 1 30 ? -17.234 -3.908 19.891 1 83.06 30 ARG B N 1
ATOM 2237 C CA . ARG B 1 30 ? -16.781 -3.092 21.016 1 83.06 30 ARG B CA 1
ATOM 2238 C C . ARG B 1 30 ? -15.492 -2.359 20.672 1 83.06 30 ARG B C 1
ATOM 2240 O O . ARG B 1 30 ? -15.273 -1.231 21.109 1 83.06 30 ARG B O 1
ATOM 2247 N N . GLN B 1 31 ? -14.68 -2.998 19.906 1 85.81 31 GLN B N 1
ATOM 2248 C CA . GLN B 1 31 ? -13.398 -2.396 19.547 1 85.81 31 GLN B CA 1
ATOM 2249 C C . GLN B 1 31 ? -13.609 -1.133 18.719 1 85.81 31 GLN B C 1
ATOM 2251 O O . GLN B 1 31 ? -12.773 -0.221 18.75 1 85.81 31 GLN B O 1
ATOM 2256 N N . PHE B 1 32 ? -14.672 -1.017 18.047 1 86.56 32 PHE B N 1
ATOM 2257 C CA . PHE B 1 32 ? -14.922 0.113 17.156 1 86.56 32 PHE B CA 1
ATOM 2258 C C . PHE B 1 32 ? -15.695 1.209 17.875 1 86.56 32 PHE B C 1
ATOM 2260 O O . PHE B 1 32 ? -15.773 2.342 17.391 1 86.56 32 PHE B O 1
ATOM 2267 N N . GLU B 1 33 ? -16.203 0.853 19.062 1 84.69 33 GLU B N 1
ATOM 2268 C CA . GLU B 1 33 ? -17 1.8 19.828 1 84.69 33 GLU B CA 1
ATOM 2269 C C . GLU B 1 33 ? -16.188 2.381 20.984 1 84.69 33 GLU B C 1
ATOM 2271 O O . GLU B 1 33 ? -16.703 3.156 21.797 1 84.69 33 GLU B O 1
ATOM 2276 N N . SER B 1 34 ? -15.055 2.156 21.047 1 89.94 34 SER B N 1
ATOM 2277 C CA . SER B 1 34 ? -14.18 2.574 22.125 1 89.94 34 SER B CA 1
ATOM 2278 C C . SER B 1 34 ? -13.891 4.07 22.062 1 89.94 34 SER B C 1
ATOM 2280 O O . SER B 1 34 ? -14.062 4.695 21.016 1 89.94 34 SER B O 1
ATOM 2282 N N . GLU B 1 35 ? -13.531 4.586 23.156 1 91.12 35 GLU B N 1
ATOM 2283 C CA . GLU B 1 35 ? -13.109 5.977 23.234 1 91.12 35 GLU B CA 1
ATOM 2284 C C . GLU B 1 35 ? -11.906 6.234 22.328 1 91.12 35 GLU B C 1
ATOM 2286 O O . GLU B 1 35 ? -11.805 7.301 21.719 1 91.12 35 GLU B O 1
ATOM 2291 N N . LEU B 1 36 ? -11.133 5.25 22.25 1 92.88 36 LEU B N 1
ATOM 2292 C CA . LEU B 1 36 ? -9.945 5.359 21.406 1 92.88 36 LEU B CA 1
ATOM 2293 C C . LEU B 1 36 ? -10.328 5.555 19.938 1 92.88 36 LEU B C 1
ATOM 2295 O O . LEU B 1 36 ? -9.828 6.465 19.281 1 92.88 36 LEU B O 1
ATOM 2299 N N . MET B 1 37 ? -11.203 4.766 19.453 1 93.5 37 MET B N 1
ATOM 2300 C CA . MET B 1 37 ? -11.609 4.859 18.062 1 93.5 37 MET B CA 1
ATOM 2301 C C . MET B 1 37 ? -12.359 6.164 17.797 1 93.5 37 MET B C 1
ATOM 2303 O O . MET B 1 37 ? -12.203 6.77 16.734 1 93.5 37 MET B O 1
ATOM 2307 N N . ARG B 1 38 ? -13.102 6.562 18.703 1 91.44 38 ARG B N 1
ATOM 2308 C CA . ARG B 1 38 ? -13.805 7.832 18.578 1 91.44 38 ARG B CA 1
ATOM 2309 C C . ARG B 1 38 ? -12.82 8.992 18.469 1 91.44 38 ARG B C 1
ATOM 2311 O O . ARG B 1 38 ? -12.969 9.859 17.594 1 91.44 38 ARG B O 1
ATOM 2318 N N . ALA B 1 39 ? -11.906 9.008 19.344 1 92.69 39 ALA B N 1
ATOM 2319 C CA . ALA B 1 39 ? -10.891 10.055 19.328 1 92.69 39 ALA B CA 1
ATOM 2320 C C . ALA B 1 39 ? -10.102 10.023 18.031 1 92.69 39 ALA B C 1
ATOM 2322 O O . ALA B 1 39 ? -9.789 11.078 17.453 1 92.69 39 ALA B O 1
ATOM 2323 N N . LEU B 1 40 ? -9.781 8.844 17.562 1 94.06 40 LEU B N 1
ATOM 2324 C CA . LEU B 1 40 ? -9.055 8.68 16.312 1 94.06 40 LEU B CA 1
ATOM 2325 C C . LEU B 1 40 ? -9.844 9.25 15.133 1 94.06 40 LEU B C 1
ATOM 2327 O O . LEU B 1 40 ? -9.297 10.008 14.32 1 94.06 40 LEU B O 1
ATOM 2331 N N . ASN B 1 41 ? -11.07 8.875 15.086 1 92.75 41 ASN B N 1
ATOM 2332 C CA . ASN B 1 41 ? -11.938 9.367 14.016 1 92.75 41 ASN B CA 1
ATOM 2333 C C . ASN B 1 41 ? -12.031 10.891 14.039 1 92.75 41 ASN B C 1
ATOM 2335 O O . ASN B 1 41 ? -12.016 11.531 12.984 1 92.75 41 ASN B O 1
ATOM 2339 N N . THR B 1 42 ? -12.047 11.438 15.164 1 90.62 42 THR B N 1
ATOM 2340 C CA . THR B 1 42 ? -12.164 12.883 15.312 1 90.62 42 THR B CA 1
ATOM 2341 C C . THR B 1 42 ? -10.906 13.586 14.812 1 90.62 42 THR B C 1
ATOM 2343 O O . THR B 1 42 ? -10.984 14.523 14.023 1 90.62 42 THR B O 1
ATOM 2346 N N . VAL B 1 43 ? -9.789 13.102 15.203 1 91.38 43 VAL B N 1
ATOM 2347 C CA . VAL B 1 43 ? -8.516 13.742 14.883 1 91.38 43 VAL B CA 1
ATOM 2348 C C . VAL B 1 43 ? -8.242 13.625 13.383 1 91.38 43 VAL B C 1
ATOM 2350 O O . VAL B 1 43 ? -7.707 14.547 12.773 1 91.38 43 VAL B O 1
ATOM 2353 N N . PHE B 1 44 ? -8.664 12.523 12.789 1 94.06 44 PHE B N 1
ATOM 2354 C CA . PHE B 1 44 ? -8.391 12.305 11.375 1 94.06 44 PHE B CA 1
ATOM 2355 C C . PHE B 1 44 ? -9.547 12.797 10.516 1 94.06 44 PHE B C 1
ATOM 2357 O O . PHE B 1 44 ? -9.461 12.781 9.281 1 94.06 44 PHE B O 1
ATOM 2364 N N . GLY B 1 45 ? -10.586 13.203 11.141 1 91.88 45 GLY B N 1
ATOM 2365 C CA . GLY B 1 45 ? -11.727 13.703 10.398 1 91.88 45 GLY B CA 1
ATOM 2366 C C . GLY B 1 45 ? -12.492 12.617 9.68 1 91.88 45 GLY B C 1
ATOM 2367 O O . GLY B 1 45 ? -12.961 12.812 8.555 1 91.88 45 GLY B O 1
ATOM 2368 N N . ILE B 1 46 ? -12.594 11.469 10.258 1 93.06 46 ILE B N 1
ATOM 2369 C CA . ILE B 1 46 ? -13.25 10.312 9.648 1 93.06 46 ILE B CA 1
ATOM 2370 C C . ILE B 1 46 ? -14.688 10.203 10.156 1 93.06 46 ILE B C 1
ATOM 2372 O O . ILE B 1 46 ? -14.922 10.188 11.367 1 93.06 46 ILE B O 1
ATOM 2376 N N . GLN B 1 47 ? -15.57 10.094 9.25 1 90.75 47 GLN B N 1
ATOM 2377 C CA . GLN B 1 47 ? -16.938 9.797 9.648 1 90.75 47 GLN B CA 1
ATOM 2378 C C . GLN B 1 47 ? -17.125 8.305 9.922 1 90.75 47 GLN B C 1
ATOM 2380 O O . GLN B 1 47 ? -16.797 7.469 9.078 1 90.75 47 GLN B O 1
ATOM 2385 N N . HIS B 1 48 ? -17.641 8.023 11.094 1 90.5 48 HIS B N 1
ATOM 2386 C CA . HIS B 1 48 ? -17.891 6.633 11.469 1 90.5 48 HIS B CA 1
ATOM 2387 C C . HIS B 1 48 ? -19.359 6.27 11.297 1 90.5 48 HIS B C 1
ATOM 2389 O O . HIS B 1 48 ? -20.234 6.922 11.867 1 90.5 48 HIS B O 1
ATOM 2395 N N . VAL B 1 49 ? -19.625 5.262 10.523 1 85.81 49 VAL B N 1
ATOM 2396 C CA . VAL B 1 49 ? -20.984 4.785 10.289 1 85.81 49 VAL B CA 1
ATOM 2397 C C . VAL B 1 49 ? -21.125 3.346 10.781 1 85.81 49 VAL B C 1
ATOM 2399 O O . VAL B 1 49 ? -20.25 2.51 10.531 1 85.81 49 VAL B O 1
ATOM 2402 N N . ARG B 1 50 ? -22.219 3.139 11.484 1 83.75 50 ARG B N 1
ATOM 2403 C CA . ARG B 1 50 ? -22.5 1.793 11.969 1 83.75 50 ARG B CA 1
ATOM 2404 C C . ARG B 1 50 ? -23.406 1.04 10.992 1 83.75 50 ARG B C 1
ATOM 2406 O O . ARG B 1 50 ? -24.344 1.615 10.422 1 83.75 50 ARG B O 1
ATOM 2413 N N . THR B 1 51 ? -22.906 -0.129 10.625 1 76.31 51 THR B N 1
ATOM 2414 C CA . THR B 1 51 ? -23.812 -0.956 9.82 1 76.31 51 THR B CA 1
ATOM 2415 C C . THR B 1 51 ? -24.906 -1.555 10.688 1 76.31 51 THR B C 1
ATOM 2417 O O . THR B 1 51 ? -24.672 -1.955 11.82 1 76.31 51 THR B O 1
ATOM 2420 N N . SER B 1 52 ? -26.094 -1.091 10.312 1 65.56 52 SER B N 1
ATOM 2421 C CA . SER B 1 52 ? -27.234 -1.724 10.961 1 65.56 52 SER B CA 1
ATOM 2422 C C . SER B 1 52 ? -27.625 -3.023 10.258 1 65.56 52 SER B C 1
ATOM 2424 O O . SER B 1 52 ? -27.328 -3.203 9.078 1 65.56 52 SER B O 1
ATOM 2426 N N . PRO B 1 53 ? -28.016 -4.035 11.062 1 59.81 53 PRO B N 1
ATOM 2427 C CA . PRO B 1 53 ? -28.531 -5.246 10.422 1 59.81 53 PRO B CA 1
ATOM 2428 C C . PRO B 1 53 ? -29.375 -4.945 9.18 1 59.81 53 PRO B C 1
ATOM 2430 O O . PRO B 1 53 ? -29.5 -5.797 8.297 1 59.81 53 PRO B O 1
ATOM 2433 N N . TYR B 1 54 ? -29.672 -3.635 9.062 1 53.22 54 TYR B N 1
ATOM 2434 C CA . TYR B 1 54 ? -30.625 -3.338 8 1 53.22 54 TYR B CA 1
ATOM 2435 C C . TYR B 1 54 ? -29.922 -2.863 6.742 1 53.22 54 TYR B C 1
ATOM 2437 O O . TYR B 1 54 ? -30.562 -2.633 5.711 1 53.22 54 TYR B O 1
ATOM 2445 N N . HIS B 1 55 ? -28.609 -2.635 6.734 1 58.59 55 HIS B N 1
ATOM 2446 C CA . HIS B 1 55 ? -27.953 -2.213 5.504 1 58.59 55 HIS B CA 1
ATOM 2447 C C . HIS B 1 55 ? -27.078 -3.332 4.934 1 58.59 55 HIS B C 1
ATOM 2449 O O . HIS B 1 55 ? -25.859 -3.279 5.023 1 58.59 55 HIS B O 1
ATOM 2455 N N . PRO B 1 56 ? -27.75 -4.27 4.27 1 59.22 56 PRO B N 1
ATOM 2456 C CA . PRO B 1 56 ? -27.219 -5.57 3.852 1 59.22 56 PRO B CA 1
ATOM 2457 C C . PRO B 1 56 ? -26.188 -5.461 2.738 1 59.22 56 PRO B C 1
ATOM 2459 O O . PRO B 1 56 ? -25.266 -6.277 2.666 1 59.22 56 PRO B O 1
ATOM 2462 N N . GLN B 1 57 ? -26.281 -4.289 1.978 1 58.53 57 GLN B N 1
ATOM 2463 C CA . GLN B 1 57 ? -25.469 -4.344 0.767 1 58.53 57 GLN B CA 1
ATOM 2464 C C . GLN B 1 57 ? -23.984 -4.117 1.085 1 58.53 57 GLN B C 1
ATOM 2466 O O . GLN B 1 57 ? -23.125 -4.824 0.566 1 58.53 57 GLN B O 1
ATOM 2471 N N . ALA B 1 58 ? -23.688 -3.043 1.826 1 59.47 58 ALA B N 1
ATOM 2472 C CA . ALA B 1 58 ? -22.281 -2.789 2.156 1 59.47 58 ALA B CA 1
ATOM 2473 C C . ALA B 1 58 ? -21.672 -3.969 2.906 1 59.47 58 ALA B C 1
ATOM 2475 O O . ALA B 1 58 ? -20.516 -4.34 2.664 1 59.47 58 ALA B O 1
ATOM 2476 N N . ASN B 1 59 ? -22.484 -4.609 3.547 1 65.69 59 ASN B N 1
ATOM 2477 C CA . ASN B 1 59 ? -22.047 -5.754 4.34 1 65.69 59 ASN B CA 1
ATOM 2478 C C . ASN B 1 59 ? -21.828 -6.988 3.469 1 65.69 59 ASN B C 1
ATOM 2480 O O . ASN B 1 59 ? -20.969 -7.816 3.77 1 65.69 59 ASN B O 1
ATOM 2484 N N . GLY B 1 60 ? -22.547 -6.875 2.346 1 69.62 60 GLY B N 1
ATOM 2485 C CA . GLY B 1 60 ? -22.453 -8.047 1.49 1 69.62 60 GLY B CA 1
ATOM 2486 C C . GLY B 1 60 ? -21.094 -8.211 0.84 1 69.62 60 GLY B C 1
ATOM 2487 O O . GLY B 1 60 ? -20.562 -9.32 0.786 1 69.62 60 GLY B O 1
ATOM 2488 N N . LEU B 1 61 ? -20.516 -7.059 0.409 1 73.06 61 LEU B N 1
ATOM 2489 C CA . LEU B 1 61 ? -19.203 -7.121 -0.233 1 73.06 61 LEU B CA 1
ATOM 2490 C C . LEU B 1 61 ? -18.141 -7.551 0.76 1 73.06 61 LEU B C 1
ATOM 2492 O O . LEU B 1 61 ? -17.281 -8.391 0.442 1 73.06 61 LEU B O 1
ATOM 2496 N N . VAL B 1 62 ? -18.203 -7.023 1.89 1 76.69 62 VAL B N 1
ATOM 2497 C CA . VAL B 1 62 ? -17.219 -7.332 2.924 1 76.69 62 VAL B CA 1
ATOM 2498 C C . VAL B 1 62 ? -17.375 -8.781 3.367 1 76.69 62 VAL B C 1
ATOM 2500 O O . VAL B 1 62 ? -16.375 -9.492 3.549 1 76.69 62 VAL B O 1
ATOM 2503 N N . GLU B 1 63 ? -18.609 -9.164 3.611 1 77.31 63 GLU B N 1
ATOM 2504 C CA . GLU B 1 63 ? -18.891 -10.531 4.035 1 77.31 63 GLU B CA 1
ATOM 2505 C C . GLU B 1 63 ? -18.391 -11.539 3.002 1 77.31 63 GLU B C 1
ATOM 2507 O O . GLU B 1 63 ? -17.797 -12.562 3.359 1 77.31 63 GLU B O 1
ATOM 2512 N N . ARG B 1 64 ? -18.641 -11.344 1.718 1 77.06 64 ARG B N 1
ATOM 2513 C CA . ARG B 1 64 ? -18.156 -12.219 0.654 1 77.06 64 ARG B CA 1
ATOM 2514 C C . ARG B 1 64 ? -16.625 -12.281 0.649 1 77.06 64 ARG B C 1
ATOM 2516 O O . ARG B 1 64 ? -16.047 -13.359 0.501 1 77.06 64 ARG B O 1
ATOM 2523 N N . PHE B 1 65 ? -16.078 -11.164 0.845 1 83.62 65 PHE B N 1
ATOM 2524 C CA . PHE B 1 65 ? -14.625 -11.125 0.884 1 83.62 65 PHE B CA 1
ATOM 2525 C C . PHE B 1 65 ? -14.094 -11.914 2.076 1 83.62 65 PHE B C 1
ATOM 2527 O O . PHE B 1 65 ? -13.109 -12.648 1.953 1 83.62 65 PHE B O 1
ATOM 2534 N N . HIS B 1 66 ? -14.68 -11.75 3.166 1 81.69 66 HIS B N 1
ATOM 2535 C CA . HIS B 1 66 ? -14.242 -12.477 4.355 1 81.69 66 HIS B CA 1
ATOM 2536 C C . HIS B 1 66 ? -14.328 -13.984 4.145 1 81.69 66 HIS B C 1
ATOM 2538 O O . HIS B 1 66 ? -13.453 -14.727 4.594 1 81.69 66 HIS B O 1
ATOM 2544 N N . ARG B 1 67 ? -15.32 -14.367 3.504 1 81.5 67 ARG B N 1
ATOM 2545 C CA . ARG B 1 67 ? -15.461 -15.789 3.201 1 81.5 67 ARG B CA 1
ATOM 2546 C C . ARG B 1 67 ? -14.32 -16.266 2.318 1 81.5 67 ARG B C 1
ATOM 2548 O O . ARG B 1 67 ? -13.727 -17.328 2.58 1 81.5 67 ARG B O 1
ATOM 2555 N N . THR B 1 68 ? -14.047 -15.484 1.311 1 83.25 68 THR B N 1
ATOM 2556 C CA . THR B 1 68 ? -12.945 -15.812 0.409 1 83.25 68 THR B CA 1
ATOM 2557 C C . THR B 1 68 ? -11.625 -15.867 1.167 1 83.25 68 THR B C 1
ATOM 2559 O O . THR B 1 68 ? -10.844 -16.797 0.996 1 83.25 68 THR B O 1
ATOM 2562 N 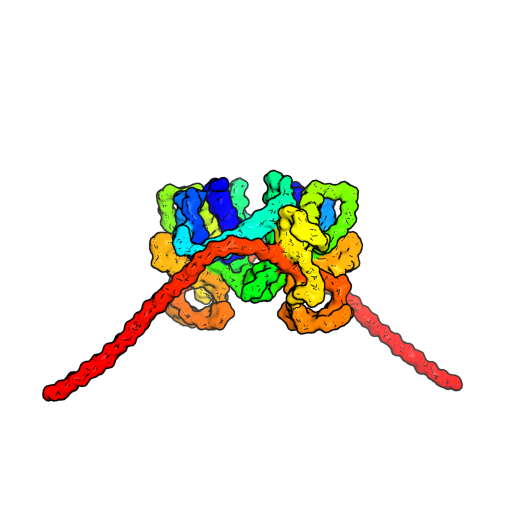N . LEU B 1 69 ? -11.438 -14.883 1.993 1 87.19 69 LEU B N 1
ATOM 2563 C CA . LEU B 1 69 ? -10.211 -14.797 2.773 1 87.19 69 LEU B CA 1
ATOM 2564 C C . LEU B 1 69 ? -10.094 -15.984 3.729 1 87.19 69 LEU B C 1
ATOM 2566 O O . LEU B 1 69 ? -9.031 -16.594 3.84 1 87.19 69 LEU B O 1
ATOM 2570 N N . LYS B 1 70 ? -11.156 -16.281 4.359 1 84.75 70 LYS B N 1
ATOM 2571 C CA . LYS B 1 70 ? -11.172 -17.406 5.281 1 84.75 70 LYS B CA 1
ATOM 2572 C C . LYS B 1 70 ? -10.875 -18.719 4.551 1 84.75 70 LYS B C 1
ATOM 2574 O O . LYS B 1 70 ? -10.086 -19.547 5.031 1 84.75 70 LYS B O 1
ATOM 2579 N N . ALA B 1 71 ? -11.5 -18.891 3.428 1 82.62 71 ALA B N 1
ATOM 2580 C CA . ALA B 1 71 ? -11.258 -20.078 2.629 1 82.62 71 ALA B CA 1
ATOM 2581 C C . ALA B 1 71 ? -9.797 -20.188 2.213 1 82.62 71 ALA B C 1
ATOM 2583 O O . ALA B 1 71 ? -9.203 -21.266 2.262 1 82.62 71 ALA B O 1
ATOM 2584 N N . ALA B 1 72 ? -9.25 -19.078 1.893 1 83 72 ALA B N 1
ATOM 2585 C CA . ALA B 1 72 ? -7.863 -19.047 1.444 1 83 72 ALA B CA 1
ATOM 2586 C C . ALA B 1 72 ? -6.906 -19.344 2.598 1 83 72 ALA B C 1
ATOM 2588 O O . ALA B 1 72 ? -5.867 -19.984 2.404 1 83 72 ALA B O 1
ATOM 2589 N N . LEU B 1 73 ? -7.332 -18.922 3.783 1 85.12 73 LEU B N 1
ATOM 2590 C CA . LEU B 1 73 ? -6.465 -19.094 4.945 1 85.12 73 LEU B CA 1
ATOM 2591 C C . LEU B 1 73 ? -6.699 -20.438 5.609 1 85.12 73 LEU B C 1
ATOM 2593 O O . LEU B 1 73 ? -5.793 -21 6.238 1 85.12 73 LEU B O 1
ATOM 2597 N N . SER B 1 74 ? -7.973 -20.906 5.676 1 74 74 SER B N 1
ATOM 2598 C CA . SER B 1 74 ? -8.32 -22.172 6.297 1 74 74 SER B CA 1
ATOM 2599 C C . SER B 1 74 ? -7.633 -23.344 5.594 1 74 74 SER B C 1
ATOM 2601 O O . SER B 1 74 ? -7.438 -24.406 6.188 1 74 74 SER B O 1
ATOM 2603 N N . ALA B 1 75 ? -7.324 -23.078 4.383 1 63.81 75 ALA B N 1
ATOM 2604 C CA . ALA B 1 75 ? -6.59 -24.109 3.668 1 63.81 75 ALA B CA 1
ATOM 2605 C C . ALA B 1 75 ? -5.262 -24.422 4.355 1 63.81 75 ALA B C 1
ATOM 2607 O O . ALA B 1 75 ? -4.68 -25.484 4.148 1 63.81 75 ALA B O 1
ATOM 2608 N N . HIS B 1 76 ? -4.879 -23.562 5.312 1 63.75 76 HIS B N 1
ATOM 2609 C CA . HIS B 1 76 ? -3.584 -23.719 5.961 1 63.75 76 HIS B CA 1
ATOM 2610 C C . HIS B 1 76 ? -3.73 -24.297 7.363 1 63.75 76 HIS B C 1
ATOM 2612 O O . HIS B 1 76 ? -2.746 -24.719 7.973 1 63.75 76 HIS B O 1
ATOM 2618 N N . GLU B 1 77 ? -4.473 -25.203 7.699 1 61.78 77 GLU B N 1
ATOM 2619 C CA . GLU B 1 77 ? -4.723 -25.875 8.969 1 61.78 77 GLU B CA 1
ATOM 2620 C C . GLU B 1 77 ? -3.729 -25.438 10.039 1 61.78 77 GLU B C 1
ATOM 2622 O O . GLU B 1 77 ? -3.1 -26.266 10.695 1 61.78 77 GLU B O 1
ATOM 2627 N N . SER B 1 78 ? -3.254 -24.188 10.039 1 65.19 78 SER B N 1
ATOM 2628 C CA . SER B 1 78 ? -2.184 -23.844 10.969 1 65.19 78 SER B CA 1
ATOM 2629 C C . SER B 1 78 ? -2.623 -22.75 11.938 1 65.19 78 SER B C 1
ATOM 2631 O O . SER B 1 78 ? -3.387 -21.859 11.578 1 65.19 78 SER B O 1
ATOM 2633 N N . PRO B 1 79 ? -2.383 -23.031 13.211 1 69.56 79 PRO B N 1
ATOM 2634 C CA . PRO B 1 79 ? -2.605 -21.969 14.195 1 69.56 79 PRO B CA 1
ATOM 2635 C C . PRO B 1 79 ? -1.881 -20.672 13.844 1 69.56 79 PRO B C 1
ATOM 2637 O O . PRO B 1 79 ? -2.207 -19.609 14.383 1 69.56 79 PRO B O 1
ATOM 2640 N N . HIS B 1 80 ? -1.024 -20.797 12.844 1 82.06 80 HIS B N 1
ATOM 2641 C CA . HIS B 1 80 ? -0.252 -19.609 12.469 1 82.06 80 HIS B CA 1
ATOM 2642 C C . HIS B 1 80 ? -0.695 -19.062 11.117 1 82.06 80 HIS B C 1
ATOM 2644 O O . HIS B 1 80 ? 0.139 -18.781 10.258 1 82.06 80 HIS B O 1
ATOM 2650 N N . TRP B 1 81 ? -2.037 -18.844 11.023 1 80.88 81 TRP B N 1
ATOM 2651 C CA . TRP B 1 81 ? -2.613 -18.422 9.758 1 80.88 81 TRP B CA 1
ATOM 2652 C C . TRP B 1 81 ? -2.043 -17.062 9.32 1 80.88 81 TRP B C 1
ATOM 2654 O O . TRP B 1 81 ? -2 -16.766 8.133 1 80.88 81 TRP B O 1
ATOM 2664 N N . SER B 1 82 ? -1.573 -16.234 10.25 1 84.38 82 SER B N 1
ATOM 2665 C CA . SER B 1 82 ? -1.101 -14.883 9.945 1 84.38 82 SER B CA 1
ATOM 2666 C C . SER B 1 82 ? 0.14 -14.922 9.055 1 84.38 82 SER B C 1
ATOM 2668 O O . SER B 1 82 ? 0.401 -13.977 8.305 1 84.38 82 SER B O 1
ATOM 2670 N N . GLN B 1 83 ? 0.862 -16.016 9.062 1 87.69 83 GLN B N 1
ATOM 2671 C CA . GLN B 1 83 ? 2.072 -16.141 8.258 1 87.69 83 GLN B CA 1
ATOM 2672 C C . GLN B 1 83 ? 1.734 -16.328 6.781 1 87.69 83 GLN B C 1
ATOM 2674 O O . GLN B 1 83 ? 2.564 -16.062 5.91 1 87.69 83 GLN B O 1
ATOM 2679 N N . HIS B 1 84 ? 0.519 -16.75 6.512 1 91 84 HIS B N 1
ATOM 2680 C CA . HIS B 1 84 ? 0.09 -17.031 5.145 1 91 84 HIS B CA 1
ATOM 2681 C C . HIS B 1 84 ? -0.593 -15.812 4.527 1 91 84 HIS B C 1
ATOM 2683 O O . HIS B 1 84 ? -0.755 -15.742 3.307 1 91 84 HIS B O 1
ATOM 2689 N N . LEU B 1 85 ? -0.887 -14.867 5.328 1 92.56 85 LEU B N 1
ATOM 2690 C CA . LEU B 1 85 ? -1.739 -13.75 4.934 1 92.56 85 LEU B CA 1
ATOM 2691 C C . LEU B 1 85 ? -1.091 -12.945 3.812 1 92.56 85 LEU B C 1
ATOM 2693 O O . LEU B 1 85 ? -1.753 -12.586 2.834 1 92.56 85 LEU B O 1
ATOM 2697 N N . PRO B 1 86 ? 0.246 -12.711 3.883 1 94.88 86 PRO B N 1
ATOM 2698 C CA . PRO B 1 86 ? 0.834 -11.883 2.83 1 94.88 86 PRO B CA 1
ATOM 2699 C C . PRO B 1 86 ? 0.71 -12.508 1.443 1 94.88 86 PRO B C 1
AT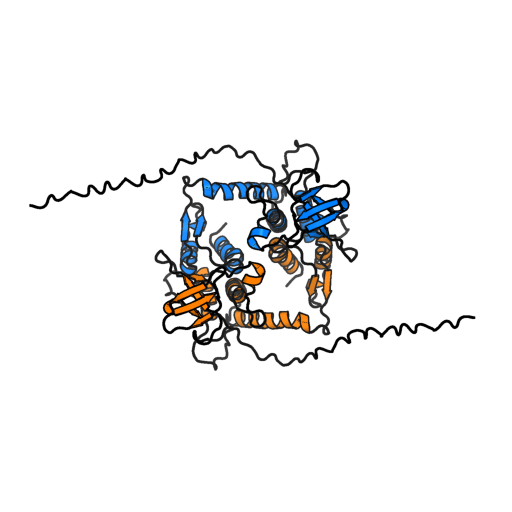OM 2701 O O . PRO B 1 86 ? 0.376 -11.82 0.476 1 94.88 86 PRO B O 1
ATOM 2704 N N . ILE B 1 87 ? 0.887 -13.742 1.384 1 95.19 87 ILE B N 1
ATOM 2705 C CA . ILE B 1 87 ? 0.818 -14.43 0.101 1 95.19 87 ILE B CA 1
ATOM 2706 C C . ILE B 1 87 ? -0.63 -14.484 -0.378 1 95.19 87 ILE B C 1
ATOM 2708 O O . ILE B 1 87 ? -0.908 -14.273 -1.562 1 95.19 87 ILE B O 1
ATOM 2712 N N . VAL B 1 88 ? -1.521 -14.766 0.522 1 93.25 88 VAL B N 1
ATOM 2713 C CA . VAL B 1 88 ? -2.941 -14.828 0.193 1 93.25 88 VAL B CA 1
ATOM 2714 C C . VAL B 1 88 ? -3.406 -13.477 -0.342 1 93.25 88 VAL B C 1
ATOM 2716 O O . VAL B 1 88 ? -4.094 -13.414 -1.365 1 93.25 88 VAL B O 1
ATOM 2719 N N . LEU B 1 89 ? -2.975 -12.453 0.307 1 94.5 89 LEU B N 1
ATOM 2720 C CA . LEU B 1 89 ? -3.373 -11.117 -0.123 1 94.5 89 LEU B CA 1
ATOM 2721 C C . LEU B 1 89 ? -2.766 -10.781 -1.48 1 94.5 89 LEU B C 1
ATOM 2723 O O . LEU B 1 89 ? -3.414 -10.148 -2.314 1 94.5 89 LEU B O 1
ATOM 2727 N N . LEU B 1 90 ? -1.564 -11.172 -1.67 1 96.06 90 LEU B N 1
ATOM 2728 C CA . LEU B 1 90 ? -0.924 -10.953 -2.963 1 96.06 90 LEU B CA 1
ATOM 2729 C C . LEU B 1 90 ? -1.733 -11.602 -4.086 1 96.06 90 LEU B C 1
ATOM 2731 O O . LEU B 1 90 ? -1.995 -10.961 -5.109 1 96.06 90 LEU B O 1
ATOM 2735 N N . ALA B 1 91 ? -2.141 -12.766 -3.859 1 94.06 91 ALA B N 1
ATOM 2736 C CA . ALA B 1 91 ? -2.92 -13.492 -4.859 1 94.06 91 ALA B CA 1
ATOM 2737 C C . ALA B 1 91 ? -4.277 -12.836 -5.086 1 94.06 91 ALA B C 1
ATOM 2739 O O . ALA B 1 91 ? -4.688 -12.617 -6.227 1 94.06 91 ALA B O 1
ATOM 2740 N N . LEU B 1 92 ? -4.93 -12.508 -4.035 1 92.75 92 LEU B N 1
ATOM 2741 C CA . LEU B 1 92 ? -6.273 -11.945 -4.133 1 92.75 92 LEU B CA 1
ATOM 2742 C C . LEU B 1 92 ? -6.242 -10.57 -4.797 1 92.75 92 LEU B C 1
ATOM 2744 O O . LEU B 1 92 ? -7.164 -10.211 -5.531 1 92.75 92 LEU B O 1
ATOM 2748 N N . ARG B 1 93 ? -5.199 -9.797 -4.543 1 94.44 93 ARG B N 1
ATOM 2749 C CA . ARG B 1 93 ? -5.062 -8.484 -5.164 1 94.44 93 ARG B CA 1
ATOM 2750 C C . ARG B 1 93 ? -4.914 -8.609 -6.676 1 94.44 93 ARG B C 1
ATOM 2752 O O . ARG B 1 93 ? -5.172 -7.648 -7.41 1 94.44 93 ARG B O 1
ATOM 2759 N N . ASN B 1 94 ? -4.484 -9.789 -7.078 1 94.56 94 ASN B N 1
ATOM 2760 C CA . ASN B 1 94 ? -4.246 -9.992 -8.508 1 94.56 94 ASN B CA 1
ATOM 2761 C C . ASN B 1 94 ? -5.297 -10.914 -9.125 1 94.56 94 ASN B C 1
ATOM 2763 O O . ASN B 1 94 ? -5.051 -11.539 -10.156 1 94.56 94 ASN B O 1
ATOM 2767 N N . THR B 1 95 ? -6.387 -10.977 -8.492 1 92.06 95 THR B N 1
ATOM 2768 C CA . THR B 1 95 ? -7.496 -11.781 -9 1 92.06 95 THR B CA 1
ATOM 2769 C C . THR B 1 95 ? -8.539 -10.898 -9.672 1 92.06 95 THR B C 1
ATOM 2771 O O . THR B 1 95 ? -8.961 -9.883 -9.109 1 92.06 95 THR B O 1
ATOM 2774 N N . ILE B 1 96 ? -8.93 -11.352 -10.781 1 89.75 96 ILE B N 1
ATOM 2775 C CA . ILE B 1 96 ? -9.906 -10.594 -11.562 1 89.75 96 ILE B CA 1
ATOM 2776 C C . ILE B 1 96 ? -11.266 -10.656 -10.875 1 89.75 96 ILE B C 1
ATOM 2778 O O . ILE B 1 96 ? -11.727 -11.727 -10.484 1 89.75 96 ILE B O 1
ATOM 2782 N N . LYS B 1 97 ? -11.828 -9.477 -10.727 1 84.25 97 LYS B N 1
ATOM 2783 C CA . LYS B 1 97 ? -13.227 -9.406 -10.312 1 84.25 97 LYS B CA 1
ATOM 2784 C C . LYS B 1 97 ? -14.156 -9.422 -11.516 1 84.25 97 LYS B C 1
ATOM 2786 O O . LYS B 1 97 ? -14.133 -8.508 -12.344 1 84.25 97 LYS B O 1
ATOM 2791 N N . PRO B 1 98 ? -14.969 -10.375 -11.586 1 76.94 98 PRO B N 1
ATOM 2792 C CA . PRO B 1 98 ? -15.773 -10.539 -12.797 1 76.94 98 PRO B CA 1
ATOM 2793 C C . PRO B 1 98 ? -16.688 -9.344 -13.07 1 76.94 98 PRO B C 1
ATOM 2795 O O . PRO B 1 98 ? -16.922 -9 -14.234 1 76.94 98 PRO B O 1
ATOM 2798 N N . ASP B 1 99 ? -17.219 -8.703 -12.031 1 77.75 99 ASP B N 1
ATOM 2799 C CA . ASP B 1 99 ? -18.172 -7.598 -12.195 1 77.75 99 ASP B CA 1
ATOM 2800 C C . ASP B 1 99 ? -17.469 -6.355 -12.742 1 77.75 99 ASP B C 1
ATOM 2802 O O . ASP B 1 99 ? -18.078 -5.578 -13.492 1 77.75 99 ASP B O 1
ATOM 2806 N N . ILE B 1 100 ? -16.172 -6.273 -12.477 1 81.81 100 ILE B N 1
ATOM 2807 C CA . ILE B 1 100 ? -15.484 -5.035 -12.828 1 81.81 100 ILE B CA 1
ATOM 2808 C C . ILE B 1 100 ? -14.445 -5.312 -13.914 1 81.81 100 ILE B C 1
ATOM 2810 O O . ILE B 1 100 ? -14.016 -4.398 -14.617 1 81.81 100 ILE B O 1
ATOM 2814 N N . GLY B 1 101 ? -14.055 -6.555 -14.094 1 82.81 101 GLY B N 1
ATOM 2815 C CA . GLY B 1 101 ? -13.094 -6.934 -15.117 1 82.81 101 GLY B CA 1
ATOM 2816 C C . GLY B 1 101 ? -11.688 -6.445 -14.82 1 82.81 101 GLY B C 1
ATOM 2817 O O . GLY B 1 101 ? -10.883 -6.262 -15.734 1 82.81 101 GLY B O 1
ATOM 2818 N N . SER B 1 102 ? -11.461 -6.016 -13.633 1 89.25 102 SER B N 1
ATOM 2819 C CA . SER B 1 102 ? -10.156 -5.547 -13.172 1 89.25 102 SER B CA 1
ATOM 2820 C C . SER B 1 102 ? -9.781 -6.188 -11.844 1 89.25 102 SER B C 1
ATOM 2822 O O . SER B 1 102 ? -10.641 -6.684 -11.117 1 89.25 102 SER B O 1
ATOM 2824 N N . THR B 1 103 ? -8.516 -6.207 -11.633 1 93.12 103 THR B N 1
ATOM 2825 C CA . THR B 1 103 ? -8.055 -6.68 -10.328 1 93.12 103 THR B CA 1
ATOM 2826 C C . THR B 1 103 ? -8.023 -5.539 -9.32 1 93.12 103 THR B C 1
ATOM 2828 O O . THR B 1 103 ? -7.93 -4.367 -9.703 1 93.12 103 THR B O 1
ATOM 2831 N N . PRO B 1 104 ? -8.141 -5.848 -8.055 1 92.31 104 PRO B N 1
ATOM 2832 C CA . PRO B 1 104 ? -7.961 -4.809 -7.043 1 92.31 104 PRO B CA 1
ATOM 2833 C C . PRO B 1 104 ? -6.652 -4.039 -7.211 1 92.31 104 PRO B C 1
ATOM 2835 O O . PRO B 1 104 ? -6.621 -2.818 -7.047 1 92.31 104 PRO B O 1
ATOM 2838 N N . ALA B 1 105 ? -5.555 -4.719 -7.562 1 94.12 105 ALA B N 1
ATOM 2839 C CA . ALA B 1 105 ? -4.27 -4.062 -7.785 1 94.12 105 ALA B CA 1
ATOM 2840 C C . ALA B 1 105 ? -4.355 -3.055 -8.922 1 94.12 105 ALA B C 1
ATOM 2842 O O . ALA B 1 105 ? -3.834 -1.942 -8.82 1 94.12 105 ALA B O 1
ATOM 2843 N N . GLU B 1 106 ? -4.98 -3.422 -9.922 1 91.69 106 GLU B N 1
ATOM 2844 C CA . GLU B 1 106 ? -5.133 -2.518 -11.055 1 91.69 106 GLU B CA 1
ATOM 2845 C C . GLU B 1 106 ? -5.934 -1.276 -10.664 1 91.69 106 GLU B C 1
ATOM 2847 O O . GLU B 1 106 ? -5.633 -0.171 -11.125 1 91.69 106 GLU B O 1
ATOM 2852 N N . LEU B 1 107 ? -6.922 -1.502 -9.883 1 90.06 107 LEU B N 1
ATOM 2853 C CA . LEU B 1 107 ? -7.77 -0.391 -9.469 1 90.06 107 LEU B CA 1
ATOM 2854 C C . LEU B 1 107 ? -7 0.575 -8.578 1 90.06 107 LEU B C 1
ATOM 2856 O O . LEU B 1 107 ? -7.223 1.787 -8.625 1 90.06 107 LEU B O 1
ATOM 2860 N N . VAL B 1 108 ? -6.117 0.078 -7.852 1 92.12 108 VAL B N 1
ATOM 2861 C CA . VAL B 1 108 ? -5.422 0.91 -6.879 1 92.12 108 VAL B CA 1
ATOM 2862 C C . VAL B 1 108 ? -4.145 1.478 -7.496 1 92.12 108 VAL B C 1
ATOM 2864 O O . VAL B 1 108 ? -3.834 2.658 -7.32 1 92.12 108 VAL B O 1
ATOM 2867 N N . TYR B 1 109 ? -3.412 0.669 -8.25 1 92.5 109 TYR B N 1
ATOM 2868 C CA . TYR B 1 109 ? -2.074 1.045 -8.688 1 92.5 109 TYR B CA 1
ATOM 2869 C C . TYR B 1 109 ? -2.062 1.39 -10.172 1 92.5 109 TYR B C 1
ATOM 2871 O O . TYR B 1 109 ? -1.077 1.926 -10.688 1 92.5 109 TYR B O 1
ATOM 2879 N N . GLY B 1 110 ? -3.066 1.094 -10.891 1 88.56 110 GLY B N 1
ATOM 2880 C CA . GLY B 1 110 ? -3.102 1.311 -12.328 1 88.56 110 GLY B CA 1
ATOM 2881 C C . GLY B 1 110 ? -2.363 0.242 -13.117 1 88.56 110 GLY B C 1
ATOM 2882 O O . GLY B 1 110 ? -2.188 0.366 -14.328 1 88.56 110 GLY B O 1
ATOM 2883 N N . THR B 1 111 ? -1.895 -0.771 -12.359 1 87.56 111 THR B N 1
ATOM 2884 C CA . THR B 1 111 ? -1.148 -1.844 -13.008 1 87.56 111 THR B CA 1
ATOM 2885 C C . THR B 1 111 ? -1.247 -3.137 -12.203 1 87.56 111 THR B C 1
ATOM 2887 O O . THR B 1 111 ? -1.616 -3.113 -11.023 1 87.56 111 THR B O 1
ATOM 2890 N N . SER B 1 112 ? -0.901 -4.242 -12.875 1 88.06 112 SER B N 1
ATOM 2891 C CA . SER B 1 112 ? -0.863 -5.535 -12.195 1 88.06 112 SER B CA 1
ATOM 2892 C C . SER B 1 112 ? 0.436 -5.711 -11.414 1 88.06 112 SER B C 1
ATOM 2894 O O . SER B 1 112 ? 1.39 -4.953 -11.609 1 88.06 112 SER B O 1
ATOM 2896 N N . LEU B 1 113 ? 0.393 -6.688 -10.516 1 94.06 113 LEU B N 1
ATOM 2897 C CA . LEU B 1 113 ? 1.566 -6.973 -9.703 1 94.06 113 LEU B CA 1
ATOM 2898 C C . LEU B 1 113 ? 2.303 -8.203 -10.227 1 94.06 113 LEU B C 1
ATOM 2900 O O . LEU B 1 113 ? 1.673 -9.18 -10.641 1 94.06 113 LEU B O 1
ATOM 2904 N N . ARG B 1 114 ? 3.57 -8.133 -10.117 1 94.88 114 ARG B N 1
ATOM 2905 C CA . ARG B 1 114 ? 4.363 -9.305 -10.469 1 94.88 114 ARG B CA 1
ATOM 2906 C C . ARG B 1 114 ? 4.234 -10.398 -9.414 1 94.88 114 ARG B C 1
ATOM 2908 O O . ARG B 1 114 ? 4.281 -10.109 -8.211 1 94.88 114 ARG B O 1
ATOM 2915 N N . LEU B 1 115 ? 4.098 -11.617 -9.891 1 96.38 115 LEU B N 1
ATOM 2916 C CA . LEU B 1 115 ? 3.879 -12.75 -9 1 96.38 115 LEU B CA 1
ATOM 2917 C C . LEU B 1 115 ? 5.039 -13.734 -9.078 1 96.38 115 LEU B C 1
ATOM 2919 O O . LEU B 1 115 ? 5.66 -13.891 -10.133 1 96.38 115 LEU B O 1
ATOM 2923 N N . PRO B 1 116 ? 5.281 -14.328 -7.961 1 94.56 116 PRO B N 1
ATOM 2924 C CA . PRO B 1 116 ? 6.32 -15.359 -7.996 1 94.56 116 PRO B CA 1
ATOM 2925 C C . PRO B 1 116 ? 5.883 -16.609 -8.766 1 94.56 116 PRO B C 1
ATOM 2927 O O . PRO B 1 116 ? 4.707 -16.984 -8.727 1 94.56 116 PRO B O 1
ATOM 2930 N N . GLY B 1 117 ? 6.855 -17.312 -9.328 1 91.5 117 GLY B N 1
ATOM 2931 C CA . GLY B 1 117 ? 6.574 -18.531 -10.07 1 91.5 117 GLY B CA 1
ATOM 2932 C C . GLY B 1 117 ? 6.02 -19.641 -9.203 1 91.5 117 GLY B C 1
ATOM 2933 O O . GLY B 1 117 ? 5.246 -20.469 -9.672 1 91.5 117 GLY B O 1
ATOM 2934 N N . GLU B 1 118 ? 6.34 -19.594 -7.969 1 90.94 118 GLU B N 1
ATOM 2935 C CA . GLU B 1 118 ? 5.914 -20.625 -7.02 1 90.94 118 GLU B CA 1
ATOM 2936 C C . GLU B 1 118 ? 4.395 -20.672 -6.902 1 90.94 118 GLU B C 1
ATOM 2938 O O . GLU B 1 118 ? 3.83 -21.672 -6.484 1 90.94 118 GLU B O 1
ATOM 2943 N N . LEU B 1 119 ? 3.734 -19.641 -7.242 1 91.94 119 LEU B N 1
ATOM 2944 C CA . LEU B 1 119 ? 2.275 -19.609 -7.207 1 91.94 119 LEU B CA 1
ATOM 2945 C C . LEU B 1 119 ? 1.687 -20.469 -8.32 1 91.94 119 LEU B C 1
ATOM 2947 O O . LEU B 1 119 ? 0.512 -20.844 -8.266 1 91.94 119 LEU B O 1
ATOM 2951 N N . PHE B 1 120 ? 2.514 -20.797 -9.266 1 89.62 120 PHE B N 1
ATOM 2952 C CA . PHE B 1 120 ? 1.996 -21.469 -10.445 1 89.62 120 PHE B CA 1
ATOM 2953 C C . PHE B 1 120 ? 2.615 -22.859 -10.586 1 89.62 120 PHE B C 1
ATOM 2955 O O . PHE B 1 120 ? 2.023 -23.75 -11.203 1 89.62 120 PHE B O 1
ATOM 2962 N N . HIS B 1 121 ? 3.818 -22.891 -10.211 1 85.19 121 HIS B N 1
ATOM 2963 C CA . HIS B 1 121 ? 4.496 -24.188 -10.25 1 85.19 121 HIS B CA 1
ATOM 2964 C C . HIS B 1 121 ? 5.41 -24.375 -9.039 1 85.19 121 HIS B C 1
ATOM 2966 O O . HIS B 1 121 ? 6 -23.406 -8.555 1 85.19 121 HIS B O 1
ATOM 2972 N N . SER B 1 122 ? 5.418 -25.5 -8.547 1 78.38 122 SER B N 1
ATOM 2973 C CA . SER B 1 122 ? 6.27 -25.781 -7.398 1 78.38 122 SER B CA 1
ATOM 2974 C C . SER B 1 122 ? 7.707 -26.062 -7.828 1 78.38 122 SER B C 1
ATOM 2976 O O . SER B 1 122 ? 7.957 -26.906 -8.68 1 78.38 122 SER B O 1
ATOM 2978 N N . ALA B 1 123 ? 8.562 -25.188 -7.281 1 71.88 123 ALA B N 1
ATOM 2979 C CA . ALA B 1 123 ? 9.977 -25.516 -7.492 1 71.88 123 ALA B CA 1
ATOM 2980 C C . ALA B 1 123 ? 10.406 -26.688 -6.625 1 71.88 123 ALA B C 1
ATOM 2982 O O . ALA B 1 123 ? 9.773 -26.984 -5.609 1 71.88 123 ALA B O 1
ATOM 2983 N N . THR B 1 124 ? 11.375 -27.344 -7.062 1 66.81 124 THR B N 1
ATOM 2984 C CA . THR B 1 124 ? 11.906 -28.484 -6.328 1 66.81 124 THR B CA 1
ATOM 2985 C C . THR B 1 124 ? 12.422 -28.047 -4.957 1 66.81 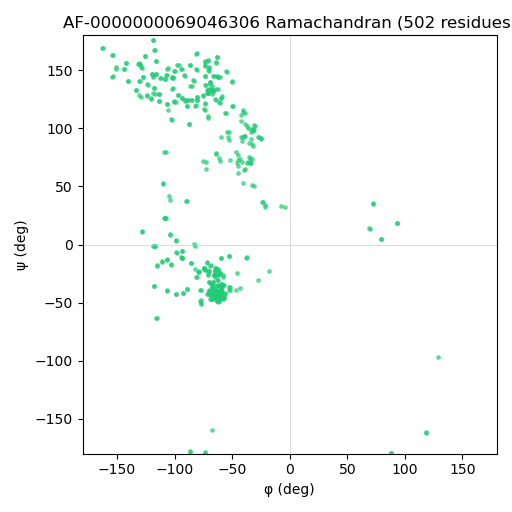124 THR B C 1
ATOM 2987 O O . THR B 1 124 ? 13.133 -27.047 -4.844 1 66.81 124 THR B O 1
ATOM 2990 N N . PRO B 1 125 ? 11.844 -28.688 -3.949 1 65.75 125 PRO B N 1
ATOM 2991 C CA . PRO B 1 125 ? 12.336 -28.359 -2.609 1 65.75 125 PRO B CA 1
ATOM 2992 C C . PRO B 1 125 ? 13.859 -28.422 -2.51 1 65.75 125 PRO B C 1
ATOM 2994 O O . PRO B 1 125 ? 14.484 -29.297 -3.123 1 65.75 125 PRO B O 1
ATOM 2997 N N . GLU B 1 126 ? 14.422 -27.344 -2.193 1 70.25 126 GLU B N 1
ATOM 2998 C CA . GLU B 1 126 ? 15.852 -27.359 -1.928 1 70.25 126 GLU B CA 1
ATOM 2999 C C . GLU B 1 126 ? 16.141 -27.75 -0.48 1 70.25 126 GLU B C 1
ATOM 3001 O O . GLU B 1 126 ? 15.383 -27.406 0.425 1 70.25 126 GLU B O 1
ATOM 3006 N N . VAL B 1 127 ? 17.156 -28.625 -0.342 1 76.38 127 VAL B N 1
ATOM 3007 C CA . VAL B 1 127 ? 17.609 -29 0.995 1 76.38 127 VAL B CA 1
ATOM 3008 C C . VAL B 1 127 ? 18.078 -27.766 1.757 1 76.38 127 VAL B C 1
ATOM 3010 O O . VAL B 1 127 ? 18.797 -26.938 1.21 1 76.38 127 VAL B O 1
ATOM 3013 N N . GLY B 1 128 ? 17.516 -27.562 2.953 1 84.5 128 GLY B N 1
ATOM 3014 C CA . GLY B 1 128 ? 18.016 -26.516 3.832 1 84.5 128 GLY B CA 1
ATOM 3015 C C . GLY B 1 128 ? 17.281 -25.203 3.668 1 84.5 128 GLY B C 1
ATOM 3016 O O . GLY B 1 128 ? 17.812 -24.141 4.004 1 84.5 128 GLY B O 1
ATOM 3017 N N . THR B 1 129 ? 16.172 -25.328 3.105 1 87.38 129 THR B N 1
ATOM 3018 C CA . THR B 1 129 ? 15.383 -24.109 2.973 1 87.38 129 THR B CA 1
ATOM 3019 C C . THR B 1 129 ? 14.984 -23.562 4.344 1 87.38 129 THR B C 1
ATOM 3021 O O . THR B 1 129 ? 14.43 -24.297 5.168 1 87.38 129 THR B O 1
ATOM 3024 N N . PRO B 1 130 ? 15.344 -22.328 4.535 1 92.5 130 PRO B N 1
ATOM 3025 C CA . PRO B 1 130 ? 14.93 -21.734 5.812 1 92.5 130 PRO B CA 1
ATOM 3026 C C . PRO B 1 130 ? 13.422 -21.844 6.055 1 92.5 130 PRO B C 1
ATOM 3028 O O . PRO B 1 130 ? 12.641 -21.797 5.105 1 92.5 130 PRO B O 1
ATOM 3031 N N . ASP B 1 131 ? 13.07 -21.953 7.32 1 90 131 ASP B N 1
ATOM 3032 C CA . ASP B 1 131 ? 11.695 -22.219 7.719 1 90 131 ASP B CA 1
ATOM 3033 C C . ASP B 1 131 ? 10.742 -21.172 7.148 1 90 131 ASP B C 1
ATOM 3035 O O . ASP B 1 131 ? 9.641 -21.5 6.703 1 90 131 ASP B O 1
ATOM 3039 N N . PHE B 1 132 ? 11.156 -20.016 7.203 1 92.5 132 PHE B N 1
ATOM 3040 C CA . PHE B 1 132 ? 10.289 -18.938 6.738 1 92.5 132 PHE B CA 1
ATOM 3041 C C . PHE B 1 132 ? 9.977 -19.094 5.254 1 92.5 132 PHE B C 1
ATOM 3043 O O . PHE B 1 132 ? 8.828 -18.969 4.84 1 92.5 132 PHE B O 1
ATOM 3050 N N . VAL B 1 133 ? 10.906 -19.406 4.523 1 93.56 133 VAL B N 1
ATOM 3051 C CA . VAL B 1 133 ? 10.75 -19.578 3.084 1 93.56 133 VAL B CA 1
ATOM 3052 C C . VAL B 1 133 ? 9.906 -20.812 2.795 1 93.56 133 VAL B C 1
ATOM 3054 O O . VAL B 1 133 ? 9.055 -20.812 1.898 1 93.56 133 VAL B O 1
ATOM 3057 N N . ALA B 1 134 ? 10.141 -21.797 3.516 1 92 134 ALA B N 1
ATOM 3058 C CA . ALA B 1 134 ? 9.336 -23 3.375 1 92 134 ALA B CA 1
ATOM 3059 C C . ALA B 1 134 ? 7.859 -22.719 3.621 1 92 134 ALA B C 1
ATOM 3061 O O . ALA B 1 134 ? 6.992 -23.25 2.918 1 92 134 ALA B O 1
ATOM 3062 N N . THR B 1 135 ? 7.652 -21.938 4.582 1 90.75 135 THR B N 1
ATOM 3063 C CA . THR B 1 135 ? 6.277 -21.562 4.898 1 90.75 135 THR B CA 1
ATOM 3064 C C . THR B 1 135 ? 5.648 -20.797 3.742 1 90.75 135 THR B C 1
ATOM 3066 O O . THR B 1 135 ? 4.488 -21.016 3.398 1 90.75 135 THR B O 1
ATOM 3069 N N . LEU B 1 136 ? 6.391 -19.906 3.186 1 93.31 136 LEU B N 1
ATOM 3070 C CA . LEU B 1 136 ? 5.898 -19.141 2.049 1 93.31 136 LEU B CA 1
ATOM 3071 C C . LEU B 1 136 ? 5.598 -20.047 0.863 1 93.31 136 LEU B C 1
ATOM 3073 O O . LEU B 1 136 ? 4.559 -19.906 0.212 1 93.31 136 LEU B O 1
ATOM 3077 N N . LYS B 1 137 ? 6.441 -20.969 0.625 1 92.38 137 LYS B N 1
ATOM 3078 C CA . LYS B 1 137 ? 6.234 -21.938 -0.453 1 92.38 137 LYS B CA 1
ATOM 3079 C C . LYS B 1 137 ? 4.961 -22.75 -0.224 1 92.38 137 LYS B C 1
ATOM 3081 O O . LYS B 1 137 ? 4.184 -22.969 -1.153 1 92.38 137 LYS B O 1
ATOM 3086 N N . ALA B 1 138 ? 4.836 -23.141 0.943 1 88.94 138 ALA B N 1
ATOM 3087 C CA . ALA B 1 138 ? 3.65 -23.922 1.294 1 88.94 138 ALA B CA 1
ATOM 3088 C C . ALA B 1 138 ? 2.379 -23.094 1.092 1 88.94 138 ALA B C 1
ATOM 3090 O O . ALA B 1 138 ? 1.366 -23.625 0.621 1 88.94 138 ALA B O 1
ATOM 3091 N N . SER B 1 139 ? 2.428 -21.875 1.469 1 90.25 139 SER B N 1
ATOM 3092 C CA . SER B 1 139 ? 1.286 -20.984 1.279 1 90.25 139 SER B CA 1
ATOM 3093 C C . SER B 1 139 ? 0.911 -20.875 -0.194 1 90.25 139 SER B C 1
ATOM 3095 O O . SER B 1 139 ? -0.269 -20.953 -0.546 1 90.25 139 SER B O 1
ATOM 3097 N N . MET B 1 140 ? 1.862 -20.766 -0.974 1 91.94 140 MET B N 1
ATOM 3098 C CA . MET B 1 140 ? 1.627 -20.625 -2.408 1 91.94 140 MET B CA 1
ATOM 3099 C C . MET B 1 140 ? 1.106 -21.922 -3.008 1 91.94 140 MET B C 1
ATOM 3101 O O . MET B 1 140 ? 0.199 -21.906 -3.842 1 91.94 140 MET B O 1
ATOM 3105 N N . ALA B 1 141 ? 1.643 -22.953 -2.59 1 88.19 141 ALA B N 1
ATOM 3106 C CA . ALA B 1 141 ? 1.215 -24.266 -3.07 1 88.19 141 ALA B CA 1
ATOM 3107 C C . ALA B 1 141 ? -0.26 -24.516 -2.76 1 88.19 141 ALA B C 1
ATOM 3109 O O . ALA B 1 141 ? -0.983 -25.094 -3.57 1 88.19 141 ALA B O 1
ATOM 3110 N N . LYS B 1 142 ? -0.692 -24.062 -1.694 1 85.12 142 LYS B N 1
ATOM 3111 C CA . LYS B 1 142 ? -2.064 -24.297 -1.254 1 85.12 142 LYS B CA 1
ATOM 3112 C C . LYS B 1 142 ? -3.049 -23.453 -2.053 1 85.12 142 LYS B C 1
ATOM 3114 O O . LYS B 1 142 ? -4.246 -23.75 -2.092 1 85.12 142 LYS B O 1
ATOM 3119 N N . LEU B 1 143 ? -2.586 -22.453 -2.617 1 88.38 143 LEU B N 1
ATOM 3120 C CA . LEU B 1 143 ? -3.455 -21.578 -3.395 1 88.38 143 LEU B CA 1
ATOM 3121 C C . LEU B 1 143 ? -3.609 -22.094 -4.82 1 88.38 143 LEU B C 1
ATOM 3123 O O . LEU B 1 143 ? -4.52 -21.672 -5.539 1 88.38 143 LEU B O 1
ATOM 3127 N N . ARG B 1 144 ? -2.762 -22.953 -5.199 1 84 144 ARG B N 1
ATOM 3128 C CA . ARG B 1 144 ? -2.787 -23.453 -6.57 1 84 144 ARG B CA 1
ATOM 3129 C C . ARG B 1 144 ? -3.986 -24.375 -6.797 1 84 144 ARG B C 1
ATOM 3131 O O . ARG B 1 144 ? -4.227 -25.297 -6.012 1 84 144 ARG B O 1
ATOM 3138 N N . PRO B 1 145 ? -4.656 -24 -7.93 1 75.88 145 PRO B N 1
ATOM 3139 C CA . PRO B 1 145 ? -5.77 -24.922 -8.227 1 75.88 145 PRO B CA 1
ATOM 3140 C C . PRO B 1 145 ? -5.297 -26.312 -8.617 1 75.88 145 PRO B C 1
ATOM 3142 O O . PRO B 1 145 ? -4.266 -26.469 -9.273 1 75.88 145 PRO B O 1
ATOM 3145 N N . THR B 1 146 ? -5.746 -27.344 -8.078 1 68.62 146 THR B N 1
ATOM 3146 C CA . THR B 1 146 ? -5.43 -28.719 -8.43 1 68.62 146 THR B CA 1
ATOM 3147 C C . THR B 1 146 ? -6.516 -29.312 -9.32 1 68.62 146 THR B C 1
ATOM 3149 O O . THR B 1 146 ? -7.707 -29.188 -9.023 1 68.62 146 THR B O 1
ATOM 3152 N N . PRO B 1 147 ? -5.879 -29.781 -10.586 1 56.34 147 PRO B N 1
ATOM 3153 C CA . PRO B 1 147 ? -6.824 -30.5 -11.445 1 56.34 147 PRO B CA 1
ATOM 3154 C C . PRO B 1 147 ? -7.43 -31.719 -10.766 1 56.34 147 PRO B C 1
ATOM 3156 O O . PRO B 1 147 ? -6.758 -32.375 -9.961 1 56.34 147 PRO B O 1
ATOM 3159 N N . GLY B 1 148 ? -8.883 -32 -10.664 1 53.22 148 GLY B N 1
ATOM 3160 C CA . GLY B 1 148 ? -9.531 -33.25 -10.328 1 53.22 148 GLY B CA 1
ATOM 3161 C C . GLY B 1 148 ? -10.562 -33.125 -9.227 1 53.22 148 GLY B C 1
ATOM 3162 O O . GLY B 1 148 ? -11.695 -32.719 -9.484 1 53.22 148 GLY B O 1
ATOM 3163 N N . SER B 1 149 ? -10.109 -33.469 -7.848 1 46.84 149 SER B N 1
ATOM 3164 C CA . SER B 1 149 ? -11.062 -34.031 -6.891 1 46.84 149 SER B CA 1
ATOM 3165 C C . SER B 1 149 ? -12.039 -32.938 -6.41 1 46.84 149 SER B C 1
ATOM 3167 O O . SER B 1 149 ? -11.703 -32.125 -5.551 1 46.84 149 SER B O 1
ATOM 3169 N N . ASN B 1 150 ? -12.836 -32.438 -7.328 1 44.31 150 ASN B N 1
ATOM 3170 C CA . ASN B 1 150 ? -13.984 -31.688 -6.852 1 44.31 150 ASN B CA 1
ATOM 3171 C C . ASN B 1 150 ? -14.43 -32.156 -5.465 1 44.31 150 ASN B C 1
ATOM 3173 O O . ASN B 1 150 ? -15.305 -31.547 -4.852 1 44.31 150 ASN B O 1
ATOM 3177 N N . HIS B 1 151 ? -14.188 -33.375 -5.281 1 44.59 151 HIS B N 1
ATOM 3178 C CA . HIS B 1 151 ? -14.781 -34 -4.109 1 44.59 151 HIS B CA 1
ATOM 3179 C C . HIS B 1 151 ? -13.992 -33.656 -2.846 1 44.59 151 HIS B C 1
ATOM 3181 O O . HIS B 1 151 ? -14.336 -34.125 -1.756 1 44.59 151 HIS B O 1
ATOM 3187 N N . GLU B 1 152 ? -12.766 -33.312 -3.016 1 48.75 152 GLU B N 1
ATOM 3188 C CA . GLU B 1 152 ? -12.109 -33.156 -1.718 1 48.75 152 GLU B CA 1
ATOM 3189 C C . GLU B 1 152 ? -12.555 -31.891 -1.006 1 48.75 152 GLU B C 1
ATOM 3191 O O . GLU B 1 152 ? -12.633 -30.812 -1.619 1 48.75 152 GLU B O 1
ATOM 3196 N N . PRO B 1 153 ? -13.102 -32 0.142 1 47.06 153 PRO B N 1
ATOM 3197 C CA . PRO B 1 153 ? -13.664 -31 1.038 1 47.06 153 PRO B CA 1
ATOM 3198 C C . PRO B 1 153 ? -12.789 -29.75 1.146 1 47.06 153 PRO B C 1
ATOM 3200 O O . PRO B 1 153 ? -13.258 -28.703 1.587 1 47.06 153 PRO B O 1
ATOM 3203 N N . THR B 1 154 ? -11.477 -29.953 1.14 1 53.34 154 THR B N 1
ATOM 3204 C CA . THR B 1 154 ? -10.742 -28.734 1.461 1 53.34 154 THR B CA 1
ATOM 3205 C C . THR B 1 154 ? -10.727 -27.781 0.271 1 53.34 154 THR B C 1
ATOM 3207 O O . THR B 1 154 ? -10 -28 -0.699 1 53.34 154 THR B O 1
ATOM 3210 N N . ARG B 1 155 ? -11.836 -27.188 -0.026 1 59.44 155 ARG B N 1
ATOM 3211 C CA . ARG B 1 155 ? -12.203 -26.375 -1.179 1 59.44 155 ARG B CA 1
ATOM 3212 C C . ARG B 1 155 ? -11.211 -25.234 -1.376 1 59.44 155 ARG B C 1
ATOM 3214 O O . ARG B 1 155 ? -11.102 -24.344 -0.524 1 59.44 155 ARG B O 1
ATOM 3221 N N . ARG B 1 156 ? -10.211 -25.484 -2.191 1 73.38 156 ARG B N 1
ATOM 3222 C CA . ARG B 1 156 ? -9.289 -24.438 -2.572 1 73.38 156 ARG B CA 1
ATOM 3223 C C . ARG B 1 156 ? -10.031 -23.203 -3.064 1 73.38 156 ARG B C 1
ATOM 3225 O O . ARG B 1 156 ? -11.109 -23.312 -3.662 1 73.38 156 ARG B O 1
ATOM 3232 N N . VAL B 1 157 ? -9.484 -22.156 -2.641 1 78.38 157 VAL B N 1
ATOM 3233 C CA . VAL B 1 157 ? -10.133 -20.875 -2.891 1 78.38 157 VAL B CA 1
ATOM 3234 C C . VAL B 1 157 ? -10.227 -20.625 -4.395 1 78.38 157 VAL B C 1
ATOM 3236 O O . VAL B 1 157 ? -11.219 -20.078 -4.879 1 78.38 157 VAL B O 1
ATOM 3239 N N . PHE B 1 158 ? -9.242 -21.172 -5.113 1 82 158 PHE B N 1
ATOM 3240 C CA . PHE B 1 158 ? -9.219 -20.969 -6.555 1 82 158 PHE B CA 1
ATOM 3241 C C . PHE B 1 158 ? -9.586 -22.266 -7.285 1 82 158 PHE B C 1
ATOM 3243 O O . PHE B 1 158 ? -9.172 -23.344 -6.871 1 82 158 PHE B O 1
ATOM 3250 N N . ILE B 1 159 ? -10.305 -22.078 -8.352 1 76.88 159 ILE B N 1
ATOM 3251 C CA . ILE B 1 159 ? -10.727 -23.25 -9.109 1 76.88 159 ILE B CA 1
ATOM 3252 C C . ILE B 1 159 ? -9.836 -23.422 -10.344 1 76.88 159 ILE B C 1
ATOM 3254 O O . ILE B 1 159 ? -9.422 -22.422 -10.953 1 76.88 159 ILE B O 1
ATOM 3258 N N . PRO B 1 160 ? -9.609 -24.688 -10.594 1 75.12 160 PRO B N 1
ATOM 3259 C CA . PRO B 1 160 ? -8.836 -24.922 -11.812 1 75.12 160 PRO B CA 1
ATOM 3260 C C . PRO B 1 160 ? -9.555 -24.438 -13.07 1 75.12 160 PRO B C 1
ATOM 3262 O O . PRO B 1 160 ? -10.773 -24.578 -13.18 1 75.12 160 PRO B O 1
ATOM 3265 N N . THR B 1 161 ? -8.805 -23.766 -13.859 1 78.06 161 THR B N 1
ATOM 3266 C CA . THR B 1 161 ? -9.336 -23.297 -15.141 1 78.06 161 THR B CA 1
ATOM 3267 C C . THR B 1 161 ? -8.414 -23.688 -16.281 1 78.06 161 THR B C 1
ATOM 3269 O O . THR B 1 161 ? -7.234 -23.984 -16.062 1 78.06 161 THR B O 1
ATOM 3272 N N . GLN B 1 162 ? -9.102 -23.828 -17.438 1 85.31 162 GLN B N 1
ATOM 3273 C CA . GLN B 1 162 ? -8.336 -24.125 -18.641 1 85.31 162 GLN B CA 1
ATOM 3274 C C . GLN B 1 162 ? -7.93 -22.844 -19.359 1 85.31 162 GLN B C 1
ATOM 3276 O O . GLN B 1 162 ? -8.672 -21.859 -19.344 1 85.31 162 GLN B O 1
ATOM 3281 N N . LEU B 1 163 ? -6.789 -22.938 -19.906 1 88.94 163 LEU B N 1
ATOM 3282 C CA . LEU B 1 163 ? -6.234 -21.766 -20.594 1 88.94 163 LEU B CA 1
ATOM 3283 C C . LEU B 1 163 ? -7.18 -21.281 -21.688 1 88.94 163 LEU B C 1
ATOM 3285 O O . LEU B 1 163 ? -7.309 -20.078 -21.906 1 88.94 163 LEU B O 1
ATOM 3289 N N . ASP B 1 164 ? -7.863 -22.234 -22.328 1 88.38 164 ASP B N 1
ATOM 3290 C CA . ASP B 1 164 ? -8.695 -21.875 -23.469 1 88.38 164 ASP B CA 1
ATOM 3291 C C . ASP B 1 164 ? -10.062 -21.359 -23.016 1 88.38 164 ASP B C 1
ATOM 3293 O O . ASP B 1 164 ? -10.867 -20.922 -23.828 1 88.38 164 ASP B O 1
ATOM 3297 N N . ALA B 1 165 ? -10.344 -21.312 -21.734 1 87.5 165 ALA B N 1
ATOM 3298 C CA . ALA B 1 165 ? -11.672 -20.922 -21.25 1 87.5 165 ALA B CA 1
ATOM 3299 C C . ALA B 1 165 ? -11.602 -19.656 -20.406 1 87.5 165 ALA B C 1
ATOM 3301 O O . ALA B 1 165 ? -12.633 -19.125 -19.984 1 87.5 165 ALA B O 1
ATOM 3302 N N . VAL B 1 166 ? -10.406 -19.141 -20.234 1 89.31 166 VAL B N 1
ATOM 3303 C CA . VAL B 1 166 ? -10.289 -18.016 -19.312 1 89.31 166 VAL B CA 1
ATOM 3304 C C . VAL B 1 166 ? -10.234 -16.703 -20.094 1 89.31 166 VAL B C 1
ATOM 3306 O O . VAL B 1 166 ? -9.75 -16.672 -21.234 1 89.31 166 VAL B O 1
ATOM 3309 N N . SER B 1 167 ? -10.727 -15.688 -19.5 1 91.5 167 SER B N 1
ATOM 3310 C CA . SER B 1 167 ? -10.742 -14.367 -20.125 1 91.5 167 SER B CA 1
ATOM 3311 C C . SER B 1 167 ? -9.398 -13.672 -19.984 1 91.5 167 SER B C 1
ATOM 3313 O O . SER B 1 167 ? -9.078 -12.766 -20.75 1 91.5 167 SER B O 1
ATOM 3315 N N . HIS B 1 168 ? -8.648 -14.008 -18.922 1 94.75 168 HIS B N 1
ATOM 3316 C CA . HIS B 1 168 ? -7.363 -13.383 -18.625 1 94.75 168 HIS B CA 1
ATOM 3317 C C . HIS B 1 168 ? -6.285 -14.43 -18.375 1 94.75 168 HIS B C 1
ATOM 3319 O O . HIS B 1 168 ? -6.594 -15.555 -17.969 1 94.75 168 HIS B O 1
ATOM 3325 N N . VAL B 1 169 ? -5.082 -13.977 -18.625 1 95.44 169 VAL B N 1
ATOM 3326 C CA . VAL B 1 169 ? -3.979 -14.906 -18.422 1 95.44 169 VAL B CA 1
ATOM 3327 C C . VAL B 1 169 ? -2.781 -14.164 -17.828 1 95.44 169 VAL B C 1
ATOM 3329 O O . VAL B 1 169 ? -2.676 -12.945 -17.953 1 95.44 169 VAL B O 1
ATOM 3332 N N . PHE B 1 170 ? -1.94 -14.969 -17.141 1 95.69 170 PHE B N 1
ATOM 3333 C CA . PHE B 1 170 ? -0.637 -14.484 -16.703 1 95.69 170 PHE B CA 1
ATOM 3334 C C . PHE B 1 170 ? 0.441 -14.828 -17.719 1 95.69 170 PHE B C 1
ATOM 3336 O O . PHE B 1 170 ? 0.336 -15.836 -18.438 1 95.69 170 PHE B O 1
ATOM 3343 N N . ILE B 1 171 ? 1.476 -14 -17.781 1 95.69 171 ILE B N 1
ATOM 3344 C CA . ILE B 1 171 ? 2.596 -14.211 -18.688 1 95.69 171 ILE B CA 1
ATOM 3345 C C . ILE B 1 171 ? 3.861 -14.516 -17.891 1 95.69 171 ILE B C 1
ATOM 3347 O O . ILE B 1 171 ? 4.23 -13.758 -16.984 1 95.69 171 ILE B O 1
ATOM 3351 N N . ARG B 1 172 ? 4.48 -15.547 -18.281 1 95 172 ARG B N 1
ATOM 3352 C CA . ARG B 1 172 ? 5.758 -15.883 -17.656 1 95 172 ARG B CA 1
ATOM 3353 C C . ARG B 1 172 ? 6.871 -14.969 -18.141 1 95 172 ARG B C 1
ATOM 3355 O O . ARG B 1 172 ? 7.02 -14.75 -19.344 1 95 172 ARG B O 1
ATOM 3362 N N . ILE B 1 173 ? 7.57 -14.398 -17.188 1 89.81 173 ILE B N 1
ATOM 3363 C CA . ILE B 1 173 ? 8.773 -13.625 -17.469 1 89.81 173 ILE B CA 1
ATOM 3364 C C . ILE B 1 173 ? 10.016 -14.453 -17.156 1 89.81 173 ILE B C 1
ATOM 3366 O O . ILE B 1 173 ? 10.352 -14.664 -15.992 1 89.81 173 ILE B O 1
ATOM 3370 N N . ASP B 1 174 ? 10.625 -14.844 -18.188 1 81.44 174 ASP B N 1
ATOM 3371 C CA . ASP B 1 174 ? 11.75 -15.758 -17.984 1 81.44 174 ASP B CA 1
ATOM 3372 C C . ASP B 1 174 ? 12.898 -15.062 -17.266 1 81.44 174 ASP B C 1
ATOM 3374 O O . ASP B 1 174 ? 13.164 -13.875 -17.5 1 81.44 174 ASP B O 1
ATOM 3378 N N . ALA B 1 175 ? 13.391 -15.711 -16.281 1 67.88 175 ALA B N 1
ATOM 3379 C CA . ALA B 1 175 ? 14.523 -15.203 -15.508 1 67.88 175 ALA B CA 1
ATOM 3380 C C . ALA B 1 175 ? 15.812 -15.258 -16.328 1 67.88 175 ALA B C 1
ATOM 3382 O O . ALA B 1 175 ? 16.016 -16.188 -17.109 1 67.88 175 ALA B O 1
ATOM 3383 N N . HIS B 1 176 ? 16.562 -14.164 -16.328 1 65 176 HIS B N 1
ATOM 3384 C CA . HIS B 1 176 ? 17.797 -14.125 -17.094 1 65 176 HIS B CA 1
ATOM 3385 C C . HIS B 1 176 ? 18.875 -14.977 -16.422 1 65 176 HIS B C 1
ATOM 3387 O O . HIS B 1 176 ? 19.859 -15.352 -17.062 1 65 176 HIS B O 1
ATOM 3393 N N . ARG B 1 177 ? 18.688 -15.211 -15.117 1 67.38 177 ARG B N 1
ATOM 3394 C CA . ARG B 1 177 ? 19.781 -15.875 -14.414 1 67.38 177 ARG B CA 1
ATOM 3395 C C . ARG B 1 177 ? 19.266 -17.062 -13.594 1 67.38 177 ARG B C 1
ATOM 3397 O O . ARG B 1 177 ? 18.234 -16.953 -12.93 1 67.38 177 ARG B O 1
ATOM 3404 N N . THR B 1 178 ? 19.922 -18.203 -13.805 1 67.62 178 THR B N 1
ATOM 3405 C CA . THR B 1 178 ? 19.75 -19.312 -12.867 1 67.62 178 THR B CA 1
ATOM 3406 C C . THR B 1 178 ? 20.391 -18.984 -11.523 1 67.62 178 THR B C 1
ATOM 3408 O O . THR B 1 178 ? 21.422 -18.312 -11.477 1 67.62 178 THR B O 1
ATOM 3411 N N . PRO B 1 179 ? 19.734 -19.312 -10.445 1 73.75 179 PRO B N 1
ATOM 3412 C CA . PRO B 1 179 ? 18.625 -20.219 -10.172 1 73.75 179 PRO B CA 1
ATOM 3413 C C . PRO B 1 179 ? 17.312 -19.469 -9.883 1 73.75 179 PRO B C 1
ATOM 3415 O O . PRO B 1 179 ? 16.406 -20.047 -9.281 1 73.75 179 PRO B O 1
ATOM 3418 N N . LEU B 1 180 ? 17.203 -18.312 -10.32 1 80.19 180 LEU B N 1
ATOM 3419 C CA . LEU B 1 180 ? 16 -17.547 -9.984 1 80.19 180 LEU B CA 1
ATOM 3420 C C . LEU B 1 180 ? 14.773 -18.156 -10.656 1 80.19 180 LEU B C 1
ATOM 3422 O O . LEU B 1 180 ? 14.836 -18.562 -11.82 1 80.19 180 LEU B O 1
ATOM 3426 N N . GLN B 1 181 ? 13.742 -18.281 -9.844 1 83.94 181 GLN B N 1
ATOM 3427 C CA . GLN B 1 181 ? 12.469 -18.688 -10.414 1 83.94 181 GLN B CA 1
ATOM 3428 C C . GLN B 1 181 ? 11.906 -17.609 -11.344 1 83.94 181 GLN B C 1
ATOM 3430 O O . GLN B 1 181 ? 12.133 -16.422 -11.125 1 83.94 181 GLN B O 1
ATOM 3435 N N . PRO B 1 182 ? 11.258 -18.109 -12.383 1 87.56 182 PRO B N 1
ATOM 3436 C CA . PRO B 1 182 ? 10.57 -17.109 -13.203 1 87.56 182 PRO B CA 1
ATOM 3437 C C . PRO B 1 182 ? 9.477 -16.375 -12.445 1 87.56 182 PRO B C 1
ATOM 3439 O O . PRO B 1 182 ? 9.047 -16.812 -11.375 1 87.56 182 PRO B O 1
ATOM 3442 N N . ARG B 1 183 ? 9.125 -15.289 -12.977 1 92.69 183 ARG B N 1
ATOM 3443 C CA . ARG B 1 183 ? 8.016 -14.492 -12.445 1 92.69 183 ARG B CA 1
ATOM 3444 C C . ARG B 1 183 ? 6.891 -14.375 -13.469 1 92.69 183 ARG B C 1
ATOM 3446 O O . ARG B 1 183 ? 7.051 -14.781 -14.625 1 92.69 183 ARG B O 1
ATOM 3453 N N . TYR B 1 184 ? 5.84 -13.922 -12.969 1 94 184 TYR B N 1
ATOM 3454 C CA . TYR B 1 184 ? 4.688 -13.781 -13.844 1 94 184 TYR B CA 1
ATOM 3455 C C . TYR B 1 184 ? 4.109 -12.375 -13.773 1 94 184 TYR B C 1
ATOM 3457 O O . TYR B 1 184 ? 4.098 -11.758 -12.703 1 94 184 TYR B O 1
ATOM 3465 N N . GLU B 1 185 ? 3.66 -11.922 -14.883 1 94.19 185 GLU B N 1
ATOM 3466 C CA . GLU B 1 185 ? 2.957 -10.648 -14.984 1 94.19 185 GLU B CA 1
ATOM 3467 C C . GLU B 1 185 ? 1.512 -10.852 -15.43 1 94.19 185 GLU B C 1
ATOM 3469 O O . GLU B 1 185 ? 1.191 -11.844 -16.094 1 94.19 185 GLU B O 1
ATOM 3474 N N . GLY B 1 186 ? 0.675 -9.805 -15.086 1 93.44 186 GLY B N 1
ATOM 3475 C CA . GLY B 1 186 ? -0.741 -9.875 -15.414 1 93.44 186 GLY B CA 1
ATOM 3476 C C . GLY B 1 186 ? -1.636 -9.844 -14.188 1 93.44 186 GLY B C 1
ATOM 3477 O O . GLY B 1 186 ? -1.228 -9.359 -13.125 1 93.44 186 GLY B O 1
ATOM 3478 N N . PRO B 1 187 ? -2.842 -10.258 -14.398 1 94.31 187 PRO B N 1
ATOM 3479 C CA . PRO B 1 187 ? -3.408 -10.914 -15.578 1 94.31 187 PRO B CA 1
ATOM 3480 C C . PRO B 1 187 ? -3.785 -9.922 -16.688 1 94.31 187 PRO B C 1
ATOM 3482 O O . PRO B 1 187 ? -4.156 -8.781 -16.391 1 94.31 187 PRO B O 1
ATOM 3485 N N . TYR B 1 188 ? -3.703 -10.461 -17.906 1 95.06 188 TYR B N 1
ATOM 3486 C CA . TYR B 1 188 ? -4.031 -9.656 -19.078 1 95.06 188 TYR B CA 1
ATOM 3487 C C . TYR B 1 188 ? -5.199 -10.258 -19.844 1 95.06 188 TYR B C 1
ATOM 3489 O O . TYR B 1 188 ? -5.324 -11.484 -19.938 1 95.06 188 TYR B O 1
ATOM 3497 N N . ALA B 1 189 ? -5.996 -9.438 -20.375 1 94.31 189 ALA B N 1
ATOM 3498 C CA . ALA B 1 189 ? -7.176 -9.875 -21.125 1 94.31 189 ALA B CA 1
ATOM 3499 C C . ALA B 1 189 ? -6.777 -10.547 -22.438 1 94.31 189 ALA B C 1
ATOM 3501 O O . ALA B 1 189 ? -5.883 -10.07 -23.141 1 94.31 189 ALA B O 1
ATOM 3502 N N . VAL B 1 190 ? -7.527 -11.625 -22.703 1 95.88 190 VAL B N 1
ATOM 3503 C CA . VAL B 1 190 ? -7.316 -12.336 -23.969 1 95.88 190 VAL B CA 1
ATOM 3504 C C . VAL B 1 190 ? -8.227 -11.766 -25.047 1 95.88 190 VAL B C 1
ATOM 3506 O O . VAL B 1 190 ? -9.453 -11.773 -24.906 1 95.88 190 VAL B O 1
ATOM 3509 N N . LEU B 1 191 ? -7.613 -11.359 -26.094 1 96.56 191 LEU B N 1
ATOM 3510 C CA . LEU B 1 191 ? -8.383 -10.75 -27.172 1 96.56 191 LEU B CA 1
ATOM 3511 C C . LEU B 1 191 ? -8.664 -11.758 -28.281 1 96.56 191 LEU B C 1
ATOM 3513 O O . LEU B 1 191 ? -9.734 -11.742 -28.891 1 96.56 191 L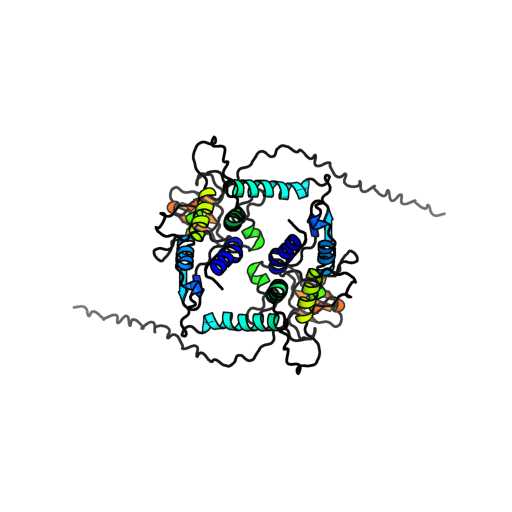EU B O 1
ATOM 3517 N N . GLN B 1 192 ? -7.684 -12.523 -28.609 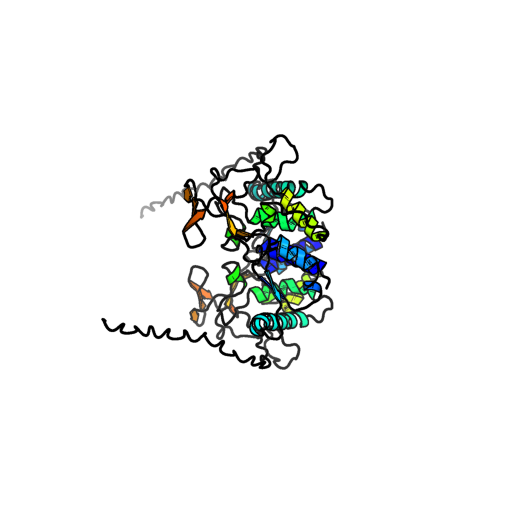1 97.19 192 GLN B N 1
ATOM 3518 C CA . GLN B 1 192 ? -7.773 -13.539 -29.656 1 97.19 192 GLN B CA 1
ATOM 3519 C C . GLN B 1 192 ? -6.961 -14.781 -29.297 1 97.19 192 GLN B C 1
ATOM 3521 O O . GLN B 1 192 ? -5.938 -14.68 -28.609 1 97.19 192 GLN B O 1
ATOM 3526 N N . ARG B 1 193 ? -7.453 -15.945 -29.828 1 96.56 193 ARG B N 1
ATOM 3527 C CA . ARG B 1 193 ? -6.777 -17.203 -29.547 1 96.56 193 ARG B CA 1
ATOM 3528 C C . ARG B 1 193 ? -6.375 -17.922 -30.828 1 96.56 193 ARG B C 1
ATOM 3530 O O . ARG B 1 193 ? -7.184 -18.047 -31.75 1 96.56 193 ARG B O 1
ATOM 3537 N N . ARG B 1 194 ? -5.172 -18.234 -30.844 1 95 194 ARG B N 1
ATOM 3538 C CA . ARG B 1 194 ? -4.656 -19.156 -31.859 1 95 194 ARG B CA 1
ATOM 3539 C C . ARG B 1 194 ? -4.09 -20.406 -31.203 1 95 194 ARG B C 1
ATOM 3541 O O . ARG B 1 194 ? -4.066 -20.531 -29.984 1 95 194 ARG B O 1
ATOM 3548 N N . GLU B 1 195 ? -3.68 -21.344 -32 1 93.75 195 GLU B N 1
ATOM 3549 C CA . GLU B 1 195 ? -3.195 -22.625 -31.5 1 93.75 195 GLU B CA 1
ATOM 3550 C C . GLU B 1 195 ? -1.908 -22.469 -30.703 1 93.75 195 GLU B C 1
ATOM 3552 O O . GLU B 1 195 ? -1.756 -23.062 -29.625 1 93.75 195 GLU B O 1
ATOM 3557 N N . LYS B 1 196 ? -1.05 -21.562 -31.188 1 95.25 196 LYS B N 1
ATOM 3558 C CA . LYS B 1 196 ? 0.278 -21.5 -30.578 1 95.25 196 LYS B CA 1
ATOM 3559 C C . LYS B 1 196 ? 0.47 -20.219 -29.797 1 95.25 196 LYS B C 1
ATOM 3561 O O . LYS B 1 196 ? 1.435 -20.078 -29.031 1 95.25 196 LYS B O 1
ATOM 3566 N N . ASP B 1 197 ? -0.402 -19.281 -30.016 1 96.19 197 ASP B N 1
ATOM 3567 C CA . ASP B 1 197 ? -0.224 -18 -29.344 1 96.19 197 ASP B CA 1
ATOM 3568 C C . ASP B 1 197 ? -1.566 -17.297 -29.109 1 96.19 197 ASP B C 1
ATOM 3570 O O . ASP B 1 197 ? -2.545 -17.594 -29.797 1 96.19 197 ASP B O 1
ATOM 3574 N N . TYR B 1 198 ? -1.645 -16.531 -28.125 1 97.44 198 TYR B N 1
ATOM 3575 C CA . TYR B 1 198 ? -2.793 -15.688 -27.812 1 97.44 198 TYR B CA 1
ATOM 3576 C C . TYR B 1 198 ? -2.453 -14.211 -27.984 1 97.44 198 TYR B C 1
ATOM 3578 O O . TYR B 1 198 ? -1.344 -13.781 -27.656 1 97.44 198 TYR B O 1
ATOM 3586 N N . LYS B 1 199 ? -3.438 -13.461 -28.469 1 97.75 199 LYS B N 1
ATOM 3587 C CA . LYS B 1 199 ? -3.32 -12 -28.469 1 97.75 199 LYS B CA 1
ATOM 3588 C C . LYS B 1 199 ? -3.84 -11.406 -27.156 1 97.75 199 LYS B C 1
ATOM 3590 O O . LYS B 1 199 ? -5 -11.609 -26.797 1 97.75 199 LYS B O 1
ATOM 3595 N N . LEU B 1 200 ? -2.975 -10.609 -26.469 1 97 200 LEU B N 1
ATOM 3596 C CA . LEU B 1 200 ? -3.318 -10.086 -25.156 1 97 200 LEU B CA 1
ATOM 3597 C C . LEU B 1 200 ? -3.33 -8.562 -25.156 1 97 200 LEU B C 1
ATOM 3599 O O . LEU B 1 200 ? -2.602 -7.934 -25.938 1 97 200 LEU B O 1
ATOM 3603 N N . GLN B 1 201 ? -4.199 -8.055 -24.359 1 95.19 201 GLN B N 1
ATOM 3604 C CA . GLN B 1 201 ? -4.184 -6.617 -24.094 1 95.19 201 GLN B CA 1
ATOM 3605 C C . GLN B 1 201 ? -3.246 -6.289 -22.938 1 95.19 201 GLN B C 1
ATOM 3607 O O . GLN B 1 201 ? -3.631 -6.406 -21.766 1 95.19 201 GLN B O 1
ATOM 3612 N N . LEU B 1 202 ? -2.154 -5.789 -23.266 1 92.31 202 LEU B N 1
ATOM 3613 C CA . LEU B 1 202 ? -1.23 -5.352 -22.219 1 92.31 202 LEU B CA 1
ATOM 3614 C C . LEU B 1 202 ? -1.54 -3.922 -21.797 1 92.31 202 LEU B C 1
ATOM 3616 O O . LEU B 1 202 ? -2.621 -3.402 -22.078 1 92.31 202 LEU B O 1
ATOM 3620 N N . ASP B 1 203 ? -0.81 -3.34 -20.922 1 82.62 203 ASP B N 1
ATOM 3621 C CA . ASP B 1 203 ? -1.126 -2.039 -20.344 1 82.62 203 ASP B CA 1
ATOM 3622 C C . ASP B 1 203 ? -1.246 -0.97 -21.422 1 82.62 203 ASP B C 1
ATOM 3624 O O . ASP B 1 203 ? -2.221 -0.216 -21.453 1 82.62 203 ASP B O 1
ATOM 3628 N N . HIS B 1 204 ? -0.324 -0.928 -22.312 1 84.94 204 HIS B N 1
ATOM 3629 C CA . HIS B 1 204 ? -0.353 0.157 -23.297 1 84.94 204 HIS B CA 1
ATOM 3630 C C . HIS B 1 204 ? -0.263 -0.379 -24.719 1 84.94 204 HIS B C 1
ATOM 3632 O O . HIS B 1 204 ? -0.081 0.391 -25.656 1 84.94 204 HIS B O 1
ATOM 3638 N N . ARG B 1 205 ? -0.423 -1.729 -24.828 1 92.12 205 ARG B N 1
ATOM 3639 C CA . ARG B 1 205 ? -0.28 -2.312 -26.156 1 92.12 205 ARG B CA 1
ATOM 3640 C C . ARG B 1 205 ? -0.874 -3.717 -26.203 1 92.12 205 ARG B C 1
ATOM 3642 O O . ARG B 1 205 ? -1.261 -4.27 -25.172 1 92.12 205 ARG B O 1
ATOM 3649 N N . THR B 1 206 ? -0.958 -4.168 -27.469 1 96.06 206 THR B N 1
ATOM 3650 C CA . THR B 1 206 ? -1.325 -5.562 -27.688 1 96.06 206 THR B CA 1
ATOM 3651 C C . THR B 1 206 ? -0.117 -6.379 -28.125 1 96.06 206 THR B C 1
ATOM 3653 O O . THR B 1 206 ? 0.833 -5.832 -28.703 1 96.06 206 THR B O 1
ATOM 3656 N N . ALA B 1 207 ? -0.119 -7.645 -27.812 1 96.56 207 ALA B N 1
ATOM 3657 C CA . ALA B 1 207 ? 0.999 -8.5 -28.203 1 96.56 207 ALA B CA 1
ATOM 3658 C C . ALA B 1 207 ? 0.56 -9.953 -28.312 1 96.56 207 ALA B C 1
ATOM 3660 O O . ALA B 1 207 ? -0.317 -10.406 -27.578 1 96.56 207 ALA B O 1
ATOM 3661 N N . TRP B 1 208 ? 1.151 -10.617 -29.281 1 97.25 208 TRP B N 1
ATOM 3662 C CA . TRP B 1 208 ? 0.986 -12.07 -29.375 1 97.25 208 TRP B CA 1
ATOM 3663 C C . TRP B 1 208 ? 1.992 -12.797 -28.5 1 97.25 208 TRP B C 1
ATOM 3665 O O . TRP B 1 208 ? 3.199 -12.562 -28.594 1 97.25 208 TRP B O 1
ATOM 3675 N N . ILE B 1 209 ? 1.503 -13.625 -27.625 1 96.62 209 ILE B N 1
ATOM 3676 C CA . ILE B 1 209 ? 2.371 -14.336 -26.688 1 96.62 209 ILE B CA 1
ATOM 3677 C C . ILE B 1 209 ? 2.162 -15.836 -26.828 1 96.62 209 ILE B C 1
ATOM 3679 O O . ILE B 1 209 ? 1.025 -16.312 -26.922 1 96.62 209 ILE B O 1
ATOM 3683 N N . SER B 1 210 ? 3.279 -16.562 -26.812 1 96.56 210 SER B N 1
ATOM 3684 C CA . SER B 1 210 ? 3.234 -18.016 -26.938 1 96.56 210 SER B CA 1
ATOM 3685 C C . SER B 1 210 ? 2.449 -18.656 -25.812 1 96.56 210 SER B C 1
ATOM 3687 O O . SER B 1 210 ? 2.582 -18.25 -24.656 1 96.56 210 SER B O 1
ATOM 3689 N N . VAL B 1 211 ? 1.739 -19.703 -26.094 1 95.44 211 VAL B N 1
ATOM 3690 C CA . VAL B 1 211 ? 0.88 -20.391 -25.141 1 95.44 211 VAL B CA 1
ATOM 3691 C C . VAL B 1 211 ? 1.731 -21 -24.031 1 95.44 211 VAL B C 1
ATOM 3693 O O . VAL B 1 211 ? 1.291 -21.094 -22.875 1 95.44 211 VAL B O 1
ATOM 3696 N N . ASP B 1 212 ? 2.941 -21.328 -24.297 1 93 212 ASP B N 1
ATOM 3697 C CA . ASP B 1 212 ? 3.814 -22 -23.344 1 93 212 ASP B CA 1
ATOM 3698 C C . ASP B 1 212 ? 4.184 -21.062 -22.188 1 93 212 ASP B C 1
ATOM 3700 O O . ASP B 1 212 ? 4.625 -21.5 -21.125 1 93 212 ASP B O 1
ATOM 3704 N N . ARG B 1 213 ? 4.012 -19.781 -22.375 1 94.81 213 ARG B N 1
ATOM 3705 C CA . ARG B 1 213 ? 4.367 -18.797 -21.359 1 94.81 213 ARG B CA 1
ATOM 3706 C C . ARG B 1 213 ? 3.143 -18.359 -20.562 1 94.81 213 ARG B C 1
ATOM 3708 O O . ARG B 1 213 ? 3.244 -17.516 -19.656 1 94.81 213 ARG B O 1
ATOM 3715 N N . LEU B 1 214 ? 2.061 -18.969 -20.859 1 95.12 214 LEU B N 1
ATOM 3716 C CA . LEU B 1 214 ? 0.822 -18.438 -20.297 1 95.12 214 LEU B CA 1
ATOM 3717 C C . LEU B 1 214 ? 0.295 -19.359 -19.203 1 95.12 214 LEU B C 1
ATOM 3719 O O . LEU B 1 214 ? 0.467 -20.578 -19.266 1 95.12 214 LEU B O 1
ATOM 3723 N N . LYS B 1 215 ? -0.312 -18.781 -18.203 1 93.38 215 LYS B N 1
ATOM 3724 C CA . LYS B 1 215 ? -1.071 -19.469 -17.156 1 93.38 215 LYS B CA 1
ATOM 3725 C C . LYS B 1 215 ? -2.439 -18.812 -16.969 1 93.38 215 LYS B C 1
ATOM 3727 O O . LYS B 1 215 ? -2.564 -17.594 -17.016 1 93.38 215 LYS B O 1
ATOM 3732 N N . PRO B 1 216 ? -3.439 -19.609 -16.766 1 92 216 PRO B N 1
ATOM 3733 C CA . PRO B 1 216 ? -4.777 -19.047 -16.578 1 92 216 PRO B CA 1
ATOM 3734 C C . PRO B 1 216 ? -4.871 -18.156 -15.336 1 92 216 PRO B C 1
ATOM 3736 O O . PRO B 1 216 ? -4.238 -18.453 -14.32 1 92 216 PRO B O 1
ATOM 3739 N N . ALA B 1 217 ? -5.648 -17.125 -15.461 1 91.5 217 ALA B N 1
ATOM 3740 C CA . ALA B 1 217 ? -5.902 -16.266 -14.312 1 91.5 217 ALA B CA 1
ATOM 3741 C C . ALA B 1 217 ? -6.637 -17.016 -13.203 1 91.5 217 ALA B C 1
ATOM 3743 O O . ALA B 1 217 ? -7.355 -17.984 -13.477 1 91.5 217 ALA B O 1
ATOM 3744 N N . PHE B 1 218 ? -6.5 -16.516 -12 1 86.56 218 PHE B N 1
ATOM 3745 C CA . PHE B 1 218 ? -7.18 -17.109 -10.852 1 86.56 218 PHE B CA 1
ATOM 3746 C C . PHE B 1 218 ? -8.68 -16.828 -10.914 1 86.56 218 PHE B C 1
ATOM 3748 O O . PHE B 1 218 ? -9.102 -15.711 -11.219 1 86.56 218 PHE B O 1
ATOM 3755 N N . VAL B 1 219 ? -9.406 -17.859 -10.688 1 82.56 219 VAL B N 1
ATOM 3756 C CA . VAL B 1 219 ? -10.852 -17.734 -10.57 1 82.56 219 VAL B CA 1
ATOM 3757 C C . VAL B 1 219 ? -11.312 -18.219 -9.195 1 82.56 219 VAL B C 1
ATOM 3759 O O . VAL B 1 219 ? -10.984 -19.344 -8.789 1 82.56 219 VAL B O 1
ATOM 3762 N N . LEU B 1 220 ? -12.031 -17.312 -8.539 1 84.12 220 LEU B N 1
ATOM 3763 C CA . LEU B 1 220 ? -12.484 -17.641 -7.191 1 84.12 220 LEU B CA 1
ATOM 3764 C C . LEU B 1 220 ? -13.617 -18.656 -7.238 1 84.12 220 LEU B C 1
ATOM 3766 O O . LEU B 1 220 ? -14.469 -18.609 -8.133 1 84.12 220 LEU B O 1
ATOM 3770 N N . ARG B 1 221 ? -13.594 -19.5 -6.262 1 75.75 221 ARG B N 1
ATOM 3771 C CA . ARG B 1 221 ? -14.703 -20.438 -6.09 1 75.75 221 ARG B CA 1
ATOM 3772 C C . ARG B 1 221 ? -15.953 -19.703 -5.613 1 75.75 221 ARG B C 1
ATOM 3774 O O . ARG B 1 221 ? -15.898 -18.922 -4.664 1 75.75 221 ARG B O 1
ATOM 3781 N N . ASP B 1 222 ? -16.922 -19.641 -6.535 1 62.25 222 ASP B N 1
ATOM 3782 C CA . ASP B 1 222 ? -18.188 -19.016 -6.16 1 62.25 222 ASP B CA 1
ATOM 3783 C C . ASP B 1 222 ? -18.891 -19.812 -5.055 1 62.25 222 ASP B C 1
ATOM 3785 O O . ASP B 1 222 ? -19.156 -21 -5.207 1 62.25 222 ASP B O 1
ATOM 3789 N N . ASP B 1 223 ? -18.594 -19.75 -3.922 1 53.94 223 ASP B N 1
ATOM 3790 C CA . ASP B 1 223 ? -19.5 -20.422 -3 1 53.94 223 ASP B CA 1
ATOM 3791 C C . ASP B 1 223 ? -20.938 -19.906 -3.158 1 53.94 223 ASP B C 1
ATOM 3793 O O . ASP B 1 223 ? -21.141 -18.688 -3.299 1 53.94 223 ASP B O 1
ATOM 3797 N N . PRO B 1 224 ? -21.891 -20.766 -3.654 1 44.25 224 PRO B N 1
ATOM 3798 C CA . PRO B 1 224 ? -23.281 -20.328 -3.703 1 44.25 224 PRO B CA 1
ATOM 3799 C C . PRO B 1 224 ? -23.641 -19.359 -2.574 1 44.25 224 PRO B C 1
ATOM 3801 O O . PRO B 1 224 ? -23.219 -19.562 -1.432 1 44.25 224 PRO B O 1
ATOM 3804 N N . ILE B 1 225 ? -23.625 -18.109 -2.893 1 42.81 225 ILE B N 1
ATOM 3805 C CA . ILE B 1 225 ? -24.297 -17.234 -1.936 1 42.81 225 ILE B CA 1
ATOM 3806 C C . ILE B 1 225 ? -25.344 -18.031 -1.168 1 42.81 225 ILE B C 1
ATOM 3808 O O . ILE B 1 225 ? -26.219 -18.656 -1.77 1 42.81 225 ILE B O 1
ATOM 3812 N N . THR B 1 226 ? -25.25 -18.625 -0.146 1 36.91 226 THR B N 1
ATOM 3813 C CA . THR B 1 226 ? -26.547 -18.641 0.513 1 36.91 226 THR B CA 1
ATOM 3814 C C . THR B 1 226 ? -27.344 -17.391 0.169 1 36.91 226 THR B C 1
ATOM 3816 O O . THR B 1 226 ? -26.844 -16.266 0.284 1 36.91 226 THR B O 1
ATOM 3819 N N . ASP B 1 227 ? -28.344 -17.469 -0.769 1 33.56 227 ASP B N 1
ATOM 3820 C CA . ASP B 1 227 ? -29.438 -16.562 -1.103 1 33.56 227 ASP B CA 1
ATOM 3821 C C . ASP B 1 227 ? -29.75 -15.617 0.062 1 33.56 227 ASP B C 1
ATOM 3823 O O . ASP B 1 227 ? -30.578 -15.945 0.927 1 33.56 227 ASP B O 1
ATOM 3827 N N . HIS B 1 228 ? -29.016 -15.125 0.921 1 33.47 228 HIS B N 1
ATOM 3828 C CA . HIS B 1 228 ? -29.766 -14.086 1.614 1 33.47 228 HIS B CA 1
ATOM 3829 C C . HIS B 1 228 ? -30.188 -12.977 0.657 1 33.47 228 HIS B C 1
ATOM 3831 O O . HIS B 1 228 ? -29.344 -12.227 0.163 1 33.47 228 HIS B O 1
ATOM 3837 N N . SER B 1 229 ? -31.188 -13.219 -0.203 1 32.34 229 SER B N 1
ATOM 3838 C CA . SER B 1 229 ? -32.094 -12.305 -0.911 1 32.34 229 SER B CA 1
ATOM 3839 C C . SER B 1 229 ? -32.219 -10.977 -0.176 1 32.34 229 SER B C 1
ATOM 3841 O O . SER B 1 229 ? -33 -10.852 0.755 1 32.34 229 SER B O 1
ATOM 3843 N N . TYR B 1 230 ? -31.344 -10.391 0.413 1 30.09 230 TYR B N 1
ATOM 3844 C CA . TYR B 1 230 ? -31.891 -9.094 0.801 1 30.09 230 TYR B CA 1
ATOM 3845 C C . TYR B 1 230 ? -32.438 -8.352 -0.408 1 30.09 230 TYR B C 1
ATOM 3847 O O . TYR B 1 230 ? -31.781 -8.234 -1.439 1 30.09 230 TYR B O 1
ATOM 3855 N N . ALA B 1 231 ? -33.812 -8.43 -0.669 1 27.62 231 ALA B N 1
ATOM 3856 C CA . ALA B 1 231 ? -34.719 -7.645 -1.506 1 27.62 231 ALA B CA 1
ATOM 3857 C C . ALA B 1 231 ? -34.188 -6.215 -1.67 1 27.62 231 ALA B C 1
ATOM 3859 O O . ALA B 1 231 ? -33.938 -5.52 -0.682 1 27.62 231 ALA B O 1
ATOM 3860 N N . MET B 1 232 ? -33.438 -5.871 -2.652 1 31.27 232 MET B N 1
ATOM 3861 C CA . MET B 1 232 ? -33.312 -4.5 -3.135 1 31.27 232 MET B CA 1
ATOM 3862 C C . MET B 1 232 ? -34.625 -3.723 -2.916 1 31.27 232 MET B C 1
ATOM 3864 O O . MET B 1 232 ? -35.562 -3.879 -3.674 1 31.27 232 MET B O 1
ATOM 3868 N N . GLN B 1 233 ? -35.188 -3.738 -1.715 1 29.25 233 GLN B N 1
ATOM 3869 C CA . GLN B 1 233 ? -36.312 -2.805 -1.657 1 29.25 233 GLN B CA 1
ATOM 3870 C C . GLN B 1 233 ? -35.969 -1.509 -2.395 1 29.25 233 GLN B C 1
ATOM 3872 O O . GLN B 1 233 ? -34.875 -0.982 -2.273 1 29.25 233 GLN B O 1
ATOM 3877 N N . SER B 1 234 ? -36.688 -1.26 -3.506 1 29.52 234 SER B N 1
ATOM 3878 C CA . SER B 1 234 ? -36.875 -0.06 -4.312 1 29.52 234 SER B CA 1
ATOM 3879 C C . SER B 1 234 ? -36.875 1.197 -3.451 1 29.52 234 SER B C 1
ATOM 3881 O O . SER B 1 234 ? -37.719 1.36 -2.564 1 29.52 234 SER B O 1
ATOM 3883 N N . ILE B 1 235 ? -35.75 1.545 -2.93 1 29.88 235 ILE B N 1
ATOM 3884 C CA . ILE B 1 235 ? -35.906 2.898 -2.404 1 29.88 235 ILE B CA 1
ATOM 3885 C C . ILE B 1 235 ? -36.75 3.74 -3.359 1 29.88 235 ILE B C 1
ATOM 3887 O O . ILE B 1 235 ? -36.406 3.861 -4.543 1 29.88 235 ILE B O 1
ATOM 3891 N N . ASP B 1 236 ? -38 3.785 -3.115 1 30.41 236 ASP B N 1
ATOM 3892 C CA . ASP B 1 236 ? -38.969 4.684 -3.725 1 30.41 236 ASP B CA 1
ATOM 3893 C C . ASP B 1 236 ? -38.344 6.039 -4.047 1 30.41 236 ASP B C 1
ATOM 3895 O O . ASP B 1 236 ? -37.812 6.703 -3.162 1 30.41 236 ASP B O 1
ATOM 3899 N N . ARG B 1 237 ? -37.719 6.117 -5.246 1 30.11 237 ARG B N 1
ATOM 3900 C CA . ARG B 1 237 ? -37.469 7.465 -5.75 1 30.11 237 ARG B CA 1
ATOM 3901 C C . ARG B 1 237 ? -38.562 8.43 -5.312 1 30.11 237 ARG B C 1
ATOM 3903 O O . ARG B 1 237 ? -39.75 8.141 -5.453 1 30.11 237 ARG B O 1
ATOM 3910 N N . PRO B 1 238 ? -38.219 9.211 -4.219 1 28.59 238 PRO B N 1
ATOM 3911 C CA . PRO B 1 238 ? -39.312 10.141 -3.951 1 28.59 238 PRO B CA 1
ATOM 3912 C C . PRO B 1 238 ? -39.969 10.648 -5.23 1 28.59 238 PRO B C 1
ATOM 3914 O O . PRO B 1 238 ? -39.281 10.859 -6.238 1 28.59 238 PRO B O 1
ATOM 3917 N N . SER B 1 239 ? -41.125 10.07 -5.523 1 29.89 239 SER B N 1
ATOM 3918 C CA . SER B 1 239 ? -42 10.609 -6.562 1 29.89 239 SER B CA 1
ATOM 3919 C C . SER B 1 239 ? -41.875 12.125 -6.656 1 29.89 239 SER B C 1
ATOM 3921 O O . SER B 1 239 ? -42 12.828 -5.656 1 29.89 239 SER B O 1
ATOM 3923 N N . THR B 1 240 ? -40.812 12.594 -7.457 1 30.45 240 THR B N 1
ATOM 3924 C CA . THR B 1 240 ? -40.938 13.992 -7.855 1 30.45 240 THR B CA 1
ATOM 3925 C C . THR B 1 240 ? -42.406 14.383 -8.047 1 30.45 240 THR B C 1
ATOM 3927 O O . THR B 1 240 ? -43.062 13.844 -8.922 1 30.45 240 THR B O 1
ATOM 3930 N N . SER B 1 241 ? -43.062 14.5 -6.879 1 28.95 241 SER B N 1
ATOM 3931 C CA . SER B 1 241 ? -44.406 15.086 -6.996 1 28.95 241 SER B CA 1
ATOM 3932 C C . SER B 1 241 ? -44.438 16.125 -8.109 1 28.95 241 SER B C 1
ATOM 3934 O O . SER B 1 241 ? -43.594 17.031 -8.164 1 28.95 241 SER B O 1
ATOM 3936 N N . LYS B 1 242 ? -44.906 15.68 -9.312 1 30.19 242 LYS B N 1
ATOM 3937 C CA . LYS B 1 242 ? -45.344 16.625 -10.336 1 30.19 242 LYS B CA 1
ATOM 3938 C C . LYS B 1 242 ? -45.969 17.859 -9.695 1 30.19 242 LYS B C 1
ATOM 3940 O O . LYS B 1 242 ? -47.031 17.797 -9.086 1 30.19 242 LYS B O 1
ATOM 3945 N N . ILE B 1 243 ? -45.062 18.703 -9.031 1 29.33 243 ILE B N 1
ATOM 3946 C CA . ILE B 1 243 ? -45.562 20.016 -8.672 1 29.33 243 ILE B CA 1
ATOM 3947 C C . ILE B 1 243 ? -46.406 20.578 -9.812 1 29.33 243 ILE B C 1
ATOM 3949 O O . ILE B 1 243 ? -45.906 20.797 -10.914 1 29.33 243 ILE B O 1
ATOM 3953 N N . ASN B 1 244 ? -47.625 19.953 -10 1 30.8 244 ASN B N 1
ATOM 3954 C CA . ASN B 1 244 ? -48.688 20.547 -10.812 1 30.8 244 ASN B CA 1
ATOM 3955 C C . ASN B 1 244 ? -48.688 22.062 -10.688 1 30.8 244 ASN B C 1
ATOM 3957 O O . ASN B 1 244 ? -48.938 22.594 -9.602 1 30.8 244 ASN B O 1
ATOM 3961 N N . GLU B 1 245 ? -47.625 22.672 -11.297 1 31.7 245 GLU B N 1
ATOM 3962 C CA . GLU B 1 245 ? -47.719 24.109 -11.531 1 31.7 245 GLU B CA 1
ATOM 3963 C C . GLU B 1 245 ? -49.125 24.5 -11.992 1 31.7 245 GLU B C 1
ATOM 3965 O O . GLU B 1 245 ? -49.5 24.266 -13.148 1 31.7 245 GLU B O 1
ATOM 3970 N N . GLU B 1 246 ? -50.188 24.094 -11.234 1 30.31 246 GLU B N 1
ATOM 3971 C CA . GLU B 1 246 ? -51.469 24.688 -11.477 1 30.31 246 GLU B CA 1
ATOM 3972 C C . GLU B 1 246 ? -51.375 26.203 -11.633 1 30.31 246 GLU B C 1
ATOM 3974 O O . GLU B 1 246 ? -51 26.906 -10.68 1 30.31 246 GLU B O 1
ATOM 3979 N N . GLU B 1 247 ? -50.812 26.594 -12.812 1 32.31 247 GLU B N 1
ATOM 3980 C CA . GLU B 1 247 ? -51 27.953 -13.328 1 32.31 247 GLU B CA 1
ATOM 3981 C C . GLU B 1 247 ? -52.438 28.453 -13.086 1 32.31 247 GLU B C 1
ATOM 3983 O O . GLU B 1 247 ? -53.375 27.906 -13.633 1 32.31 247 GLU B O 1
ATOM 3988 N N . GLY B 1 248 ? -52.75 28.594 -11.742 1 26.59 248 GLY B N 1
ATOM 3989 C CA . GLY B 1 248 ? -54 29.281 -11.445 1 26.59 248 GLY B CA 1
ATOM 3990 C C . GLY B 1 248 ? -54.25 30.484 -12.336 1 26.59 248 GLY B C 1
ATOM 3991 O O . GLY B 1 248 ? -53.406 31.391 -12.414 1 26.59 248 GLY B O 1
ATOM 3992 N N . LYS B 1 249 ? -54.969 30.203 -13.445 1 31.16 249 LYS B N 1
ATOM 3993 C CA . LYS B 1 249 ? -55.594 31.203 -14.312 1 31.16 249 LYS B CA 1
ATOM 3994 C C . LYS B 1 249 ? -56.219 32.344 -13.492 1 31.16 249 LYS B C 1
ATOM 3996 O O . LYS B 1 249 ? -57.25 32.125 -12.828 1 31.16 249 LYS B O 1
ATOM 4001 N N . VAL B 1 250 ? -55.281 33.094 -12.758 1 28.3 250 VAL B N 1
ATOM 4002 C CA . VAL B 1 250 ? -55.75 34.312 -12.133 1 28.3 250 VAL B CA 1
ATOM 4003 C C . VAL B 1 250 ? -56.594 35.125 -13.141 1 28.3 250 VAL B C 1
ATOM 4005 O O . VAL B 1 250 ? -56.062 35.5 -14.195 1 28.3 250 VAL B O 1
ATOM 4008 N N . GLN B 1 251 ? -57.844 34.719 -13.297 1 26.67 251 GLN B N 1
ATOM 4009 C CA . GLN B 1 251 ? -58.844 35.5 -14.008 1 26.67 251 GLN B CA 1
ATOM 4010 C C . GLN B 1 251 ? -58.688 37 -13.703 1 26.67 251 GLN B C 1
ATOM 4012 O O . GLN B 1 251 ? -58.562 37.406 -12.547 1 26.67 251 GLN B O 1
ATOM 4017 N N . PRO B 1 252 ? -58.312 37.688 -14.773 1 31.97 252 PRO B N 1
ATOM 4018 C CA . PRO B 1 252 ? -58.312 39.156 -14.758 1 31.97 252 PRO B CA 1
ATOM 4019 C C . PRO B 1 252 ? -59.562 39.75 -14.086 1 31.97 252 PRO B C 1
ATOM 4021 O O . PRO B 1 252 ? -60.688 39.344 -14.414 1 31.97 252 PRO B O 1
ATOM 4024 N N . VAL B 1 253 ? -59.5 40.031 -12.766 1 25.58 253 VAL B N 1
ATOM 4025 C CA . VAL B 1 253 ? -60.531 41 -12.484 1 25.58 253 VAL B CA 1
ATOM 4026 C C . VAL B 1 253 ? -60.25 42.281 -13.25 1 25.58 253 VAL B C 1
ATOM 4028 O O . VAL B 1 253 ? -59.094 42.719 -13.352 1 25.58 253 VAL B O 1
#

Nearest PDB structures (foldseek):
  7pel-assembly1_E  TM=5.188E-01  e=2.470E-09  Simian T-lymphotropic virus 1
  3s3n-assembly1_B-2  TM=7.608E-01  e=2.890E-06  Human spumaretrovirus
  2x6n-assembly1_B  TM=6.696E-01  e=6.467E-06  Human spumaretrovirus
  2x6s-assembly3_B  TM=6.445E-01  e=9.380E-06  Human spumaretrovirus
  8cta-assembly4_M  TM=8.192E-01  e=3.413E-04  Human immunodeficiency virus 1

Sequence (506 aa):
MNAHTVATTLVTNWIARFGVPDIITTDQGRQFESELMRALNTVFGIQHVRTSPYHPQANGLVERFHRTLKAALSAHESPHWSQHLPIVLLALRNTIKPDIGSTPAELVYGTSLRLPGELFHSATPEVGTPDFVATLKASMAKLRPTPGSNHEPTRRVFIPTQLDAVSHVFIRIDAHRTPLQPRYEGPYAVLQRREKDYKLQLDHRTAWISVDRLKPAFVLRDDPITDHSYAMQSIDRPSTSKINEEEGKVQPVMNAHTVATTLVTNWIARFGVPDIITTDQGRQFESELMRALNTVFGIQHVRTSPYHPQANGLVERFHRTLKAALSAHESPHWSQHLPIVLLALRNTIKPDIGSTPAELVYGTSLRLPGELFHSATPEVGTPDFVATLKASMAKLRPTPGSNHEPTRRVFIPTQLDAVSHVFIRIDAHRTPLQPRYEGPYAVLQRREKDYKLQLDHRTAWISVDRLKPAFVLRDDPITDHSYAMQSIDRPSTSKINEEEGKVQPV

Organism: Acyrthosiphon pisum (NCBI:txid7029)